Protein 3K1D (pdb70)

InterPro domains:
  IPR004193 Glycoside hydrolase, family 13, N-terminal [PF02922] (130-216)
  IPR006047 Glycosyl hydrolase family 13, catalytic domain [PF00128] (280-348)
  IPR006047 Glycosyl hydrolase family 13, catalytic domain [SM00642] (259-611)
  IPR006048 Alpha-amylase/branching enzyme, C-terminal all beta [PF02806] (633-730)
  IPR006407 1,4-alpha-glucan-branching enzyme, GlgB [MF_00685] (106-731)
  IPR006407 1,4-alpha-glucan-branching enzyme, GlgB [TIGR01515] (114-728)
  IPR013780 Glycosyl hydrolase, all-beta [G3DSA:2.60.40.1180] (627-730)
  IPR013783 Immunoglobulin-like fold [G3DSA:2.60.40.10] (15-109)
  IPR013783 Immunoglobulin-like fold [G3DSA:2.60.40.10] (110-230)
  IPR014756 Immunoglobulin E-set [SSF81296] (23-119)
  IPR014756 Immunoglobulin E-set [SSF81296] (148-209)
  IPR017853 Glycoside hydrolase superfamily [SSF51445] (191-621)
  IPR037439 1,4-alpha-glucan-branching enzyme [PIRSF000463] (18-730)
  IPR044143 Glycogen branching enzyme GlgB, N-terminal Early set domain [cd02855] (123-230)
  IPR054169 1,4-alpha-glucan branching enzyme GlgB, N-terminal domain [PF22019] (16-104)

Sequence (722 aa):
EHLAPEPAEMARLVAGTHHNPHGILGAHEYDDHTVIRAFRPHAVEVVALVGKDRFSLQHLDSGLFAVALPFVDLIDYRLQVTYEGCEPHTVADAYRFLPTLGEVDLHLFAEGRHERLWEVLGAHPRSFTTADGVVSGVSFAVWAPNAKGVSLIGEFNGWNGHEAPMRVLGPSGVWELFWPDFPCDGLYKFRVHGADGVVTDRADPFAFGTEVPPQTASRVTSSDYTWGDDDWMAGRALRNPVNEAMSTYEVHLGSWRPGLSYRQLARELTDYIVDQGFTHVELLPVAEHPFAGSWGYQVTSYYAPTSRFGTPDDFRALVDALHQAGIGVIVDWVPAHFPKDAWALGRFDGTPLYEHSDPKRGEQLDWGTYVFDFGRPEVRNFLVANALYWLQEFHIDGLRVDAVASMLYLDYSRPEGGWTPNVHGGRENLEAVQFLQEMNATAHKVAPGIVTIAEESTPWSGVTRPTNIGGLGFSMKWNMGWMHDTLDYVSRDPVYRSYHHHEMTFSMLYAFSENYVLPLSHDEVVHGKGTLWGRMPGNNHVKAAGLRSLLAYQWAHPGKQLLFMGQEFGQRAEWSEQRGLDWFQLDENGFSNGIQRLVRDINDIYRCHPALWSLDTTPEGYSWIDANDSANNVLSFMRYGSDGSVLACVFNFAGAEHRDYRLGLPRAGRWREVLNTDATIYHGSGIGNLGGVDATDDPWHGRPASAVLVLPPTSALWLTPA

Solvent-accessible surface area: 29511 Å² total; per-residue (Å²): 173,110,72,32,25,88,108,70,56,25,53,74,1,59,52,4,40,9,85,48,0,16,32,15,2,0,42,45,107,48,154,72,68,4,1,5,5,3,6,31,34,169,22,89,70,0,6,0,41,30,71,209,84,150,80,15,109,11,161,48,72,98,11,0,17,10,13,31,55,88,75,60,103,26,126,12,7,88,2,22,16,18,87,165,94,89,146,63,124,49,35,9,3,1,12,76,20,148,58,12,23,39,142,111,45,12,106,46,6,54,72,3,139,16,70,93,0,11,96,9,5,1,2,45,52,96,70,58,118,34,65,80,33,104,21,53,6,1,5,0,1,4,7,0,50,58,9,110,0,2,1,0,1,0,136,74,22,55,81,102,9,56,21,0,5,0,23,31,24,49,152,33,4,0,3,0,0,2,22,6,86,12,68,98,90,10,39,2,33,0,32,1,14,2,40,70,66,82,66,34,46,9,7,2,5,7,0,21,4,14,37,78,23,123,103,32,4,1,87,3,34,77,52,130,54,120,46,48,2,108,133,42,42,66,23,17,52,157,100,78,24,21,65,60,18,1,0,2,0,0,0,13,11,25,0,0,66,76,79,24,38,0,124,88,0,10,172,63,0,9,84,19,0,72,92,6,6,3,19,27,0,1,0,3,8,4,10,8,11,40,127,39,28,13,42,0,19,58,2,6,4,3,0,0,4,2,22,73,32,25,74,18,39,28,0,12,9,0,0,7,27,0,4,119,42,42,9,0,0,1,6,4,10,3,0,16,48,20,2,159,40,79,54,3,2,11,103,2,0,8,33,47,0,6,8,87,58,85,98,182,230,66,150,144,110,53,126,46,105,103,49,2,28,7,34,72,45,27,0,40,2,4,0,9,0,1,0,1,10,7,1,61,56,1,26,0,9,0,1,3,0,15,32,0,12,66,7,0,53,89,80,116,67,220,116,171,50,53,221,95,139,125,127,196,68,39,172,87,14,126,89,0,26,85,0,0,31,44,0,0,52,16,0,55,136,42,8,68,16,3,5,0,2,0,24,4,82,36,134,43,91,13,0,17,128,68,46,129,96,61,2,2,13,3,14,1,17,5,2,59,29,0,15,113,28,2,2,41,1,5,45,72,60,23,116,119,5,45,156,40,12,125,27,3,22,101,2,18,137,66,4,50,75,16,31,18,2,0,2,2,3,2,58,15,1,7,145,72,99,21,0,0,22,41,49,5,23,51,98,92,62,48,37,0,4,7,0,1,1,0,0,0,4,0,0,0,2,2,3,4,0,1,0,0,1,0,1,0,0,1,2,100,49,48,14,25,29,159,152,3,13,14,50,110,2,42,129,68,168,22,46,7,40,0,0,17,73,0,0,74,43,0,0,71,18,0,100,88,44,35,1,0,37,9,39,6,40,37,81,129,0,21,28,72,11,19,21,131,16,43,94,56,9,0,1,0,2,0,0,58,6,85,88,59,37,9,0,0,0,1,0,1,3,15,49,62,60,29,156,118,23,79,0,0,0,35,110,48,36,105,0,131,28,22,5,18,1,3,28,85,97,10,80,10,66,37,40,25,21,178,41,5,10,92,5,70,118,74,93,123,71,86,40,87,2,0,1,68,6,10,2,0,28,9,1,0,1,0,0,14,35,114

B-factor: mean 35.69, std 17.76, range [9.81, 87.43]

Structure (mmCIF, N/CA/C/O backbone):
data_3K1D
#
_entry.id   3K1D
#
_cell.length_a   109.373
_cell.length_b   156.861
_cell.length_c   48.021
_cell.angle_alpha   90.00
_cell.angle_beta   90.00
_cell.angle_gamma   90.00
#
_symmetry.space_group_name_H-M   'P 21 21 2'
#
loop_
_entity.id
_entity.type
_entity.pdbx_description
1 polymer '1,4-alpha-glucan-branching enzyme'
2 water water
#
loop_
_atom_site.group_PDB
_atom_site.id
_atom_site.type_symbol
_atom_site.label_atom_id
_atom_site.label_alt_id
_atom_site.label_comp_id
_atom_site.label_asym_id
_atom_site.label_entity_id
_atom_site.label_seq_id
_atom_site.pdbx_PDB_ins_code
_atom_site.Cartn_x
_atom_site.Cartn_y
_atom_site.Cartn_z
_atom_site.occupancy
_atom_site.B_iso_or_equiv
_atom_site.auth_seq_id
_atom_site.auth_comp_id
_atom_site.auth_asym_id
_atom_site.auth_atom_id
_atom_site.pdbx_PDB_model_num
ATOM 1 N N . GLU A 1 1 ? -12.451 -40.922 4.395 1.00 77.19 10 GLU A N 1
ATOM 2 C CA . GLU A 1 1 ? -11.112 -41.580 4.319 1.00 77.66 10 GLU A CA 1
ATOM 3 C C . GLU A 1 1 ? -10.157 -40.738 3.482 1.00 77.12 10 GLU A C 1
ATOM 4 O O . GLU A 1 1 ? -8.938 -40.818 3.646 1.00 78.04 10 GLU A O 1
ATOM 10 N N . HIS A 1 2 ? -10.720 -39.930 2.588 1.00 76.00 11 HIS A N 1
ATOM 11 C CA . HIS A 1 2 ? -9.925 -39.083 1.707 1.00 74.30 11 HIS A CA 1
ATOM 12 C C . HIS A 1 2 ? -9.542 -37.728 2.285 1.00 73.47 11 HIS A C 1
ATOM 13 O O . HIS A 1 2 ? -9.539 -36.720 1.577 1.00 74.02 11 HIS A O 1
ATOM 20 N N . LEU A 1 3 ? -9.216 -37.708 3.573 1.00 72.34 12 LEU A N 1
ATOM 21 C CA . LEU A 1 3 ? -8.804 -36.477 4.235 1.00 71.16 12 LEU A CA 1
ATOM 22 C C . LEU A 1 3 ? -7.315 -36.609 4.526 1.00 70.44 12 LEU A C 1
ATOM 23 O O . LEU A 1 3 ? -6.529 -35.708 4.240 1.00 70.43 12 LEU A O 1
ATOM 28 N N . ALA A 1 4 ? -6.940 -37.750 5.095 1.00 69.75 13 ALA A N 1
ATOM 29 C CA . ALA A 1 4 ? -5.549 -38.040 5.415 1.00 69.07 13 ALA A CA 1
ATOM 30 C C . ALA A 1 4 ? -5.116 -39.222 4.553 1.00 68.56 13 ALA A C 1
ATOM 31 O O . ALA A 1 4 ? -5.752 -40.276 4.573 1.00 69.11 13 ALA A O 1
ATOM 33 N N . PRO A 1 5 ? -4.032 -39.058 3.778 1.00 67.93 14 PRO A N 1
ATOM 34 C CA . PRO A 1 5 ? -3.519 -40.119 2.904 1.00 66.08 14 PRO A CA 1
ATOM 35 C C . PRO A 1 5 ? -3.275 -41.418 3.659 1.00 64.41 14 PRO A C 1
ATOM 36 O O . PRO A 1 5 ? -3.290 -41.445 4.890 1.00 63.83 14 PRO A O 1
ATOM 40 N N . GLU A 1 6 ? -3.044 -42.492 2.915 1.00 62.59 15 GLU A N 1
ATOM 41 C CA . GLU A 1 6 ? -2.789 -43.788 3.523 1.00 61.77 15 GLU A CA 1
ATOM 42 C C . GLU A 1 6 ? -1.430 -43.801 4.219 1.00 59.19 15 GLU A C 1
ATOM 43 O O . GLU A 1 6 ? -0.517 -43.070 3.833 1.00 58.18 15 GLU A O 1
ATOM 49 N N . PRO A 1 7 ? -1.286 -44.633 5.265 1.00 57.13 16 PRO A N 1
ATOM 50 C CA . PRO A 1 7 ? -0.051 -44.766 6.044 1.00 54.95 16 PRO A CA 1
ATOM 51 C C . PRO A 1 7 ? 1.230 -44.843 5.214 1.00 52.82 16 PRO A C 1
ATOM 52 O O . PRO A 1 7 ? 2.211 -44.163 5.514 1.00 50.94 16 PRO A O 1
ATOM 56 N N . ALA A 1 8 ? 1.217 -45.671 4.175 1.00 51.13 17 ALA A N 1
ATOM 57 C CA . ALA A 1 8 ? 2.381 -45.832 3.308 1.00 50.14 17 ALA A CA 1
ATOM 58 C C . ALA A 1 8 ? 2.776 -44.512 2.640 1.00 48.97 17 ALA A C 1
ATOM 59 O O . ALA A 1 8 ? 3.946 -44.135 2.644 1.00 48.04 17 ALA A O 1
ATOM 61 N N . GLU A 1 9 ? 1.795 -43.822 2.063 1.00 48.05 18 GLU A N 1
ATOM 62 C CA . GLU A 1 9 ? 2.033 -42.544 1.402 1.00 47.98 18 GLU A CA 1
ATOM 63 C C . GLU A 1 9 ? 2.467 -41.509 2.429 1.00 47.63 18 GLU A C 1
ATOM 64 O O . GLU A 1 9 ? 3.433 -40.774 2.220 1.00 46.84 18 GLU A O 1
ATOM 70 N N . MET A 1 10 ? 1.741 -41.464 3.541 1.00 47.87 19 MET A N 1
ATOM 71 C CA . MET A 1 10 ? 2.030 -40.532 4.625 1.00 47.92 19 MET A CA 1
ATOM 72 C C . MET A 1 10 ? 3.447 -40.730 5.148 1.00 45.95 19 MET A C 1
ATOM 73 O O . MET A 1 10 ? 4.143 -39.766 5.460 1.00 46.15 19 MET A O 1
ATOM 78 N N . ALA A 1 11 ? 3.869 -41.986 5.246 1.00 43.44 20 ALA A N 1
ATOM 79 C CA . ALA A 1 11 ? 5.205 -42.293 5.738 1.00 41.24 20 ALA A CA 1
ATOM 80 C C . ALA A 1 11 ? 6.267 -41.789 4.765 1.00 40.01 20 ALA A C 1
ATOM 81 O O . ALA A 1 11 ? 7.313 -41.292 5.189 1.00 39.87 20 ALA A O 1
ATOM 83 N N . ARG A 1 12 ? 5.998 -41.923 3.466 1.00 37.19 21 ARG A N 1
ATOM 84 C CA . ARG A 1 12 ? 6.934 -41.465 2.436 1.00 38.08 21 ARG A CA 1
ATOM 85 C C . ARG A 1 12 ? 7.023 -39.943 2.442 1.00 38.20 21 ARG A C 1
ATOM 86 O O . ARG A 1 12 ? 8.109 -39.369 2.369 1.00 38.20 21 ARG A O 1
ATOM 94 N N . LEU A 1 13 ? 5.871 -39.294 2.537 1.00 38.33 22 LEU A N 1
ATOM 95 C CA . LEU A 1 13 ? 5.832 -37.845 2.551 1.00 39.98 22 LEU A CA 1
ATOM 96 C C . LEU A 1 13 ? 6.635 -37.281 3.724 1.00 41.52 22 LEU A C 1
ATOM 97 O O . LEU A 1 13 ? 7.341 -36.285 3.567 1.00 43.11 22 LEU A O 1
ATOM 102 N N . VAL A 1 14 ? 6.547 -37.918 4.891 1.00 41.32 23 VAL A N 1
ATOM 103 C CA . VAL A 1 14 ? 7.281 -37.430 6.055 1.00 42.02 23 VAL A CA 1
ATOM 104 C C . VAL A 1 14 ? 8.760 -37.807 6.035 1.00 42.47 23 VAL A C 1
ATOM 105 O O . VAL A 1 14 ? 9.584 -37.121 6.645 1.00 44.00 23 VAL A O 1
ATOM 109 N N . ALA A 1 15 ? 9.102 -38.887 5.337 1.00 41.12 24 ALA A N 1
ATOM 110 C CA . ALA A 1 15 ? 10.494 -39.322 5.252 1.00 39.54 24 ALA A CA 1
ATOM 111 C C . ALA A 1 15 ? 11.185 -38.694 4.041 1.00 39.66 24 ALA A C 1
ATOM 112 O O . ALA A 1 15 ? 12.392 -38.863 3.837 1.00 38.65 24 ALA A O 1
ATOM 114 N N . GLY A 1 16 ? 10.409 -37.970 3.241 1.00 38.86 25 GLY A N 1
ATOM 115 C CA . GLY A 1 16 ? 10.959 -37.328 2.062 1.00 39.25 25 GLY A CA 1
ATOM 116 C C . GLY A 1 16 ? 11.270 -38.282 0.920 1.00 38.46 25 GLY A C 1
ATOM 117 O O . GLY A 1 16 ? 12.178 -38.022 0.130 1.00 39.35 25 GLY A O 1
ATOM 118 N N . THR A 1 17 ? 10.527 -39.384 0.829 1.00 36.27 26 THR A N 1
ATOM 119 C CA . THR A 1 17 ? 10.741 -40.362 -0.236 1.00 35.81 26 THR A CA 1
ATOM 120 C C . THR A 1 17 ? 9.516 -40.537 -1.123 1.00 35.19 26 THR A C 1
ATOM 121 O O . THR A 1 17 ? 9.308 -41.603 -1.699 1.00 35.81 26 THR A O 1
ATOM 125 N N . HIS A 1 18 ? 8.701 -39.493 -1.222 1.00 34.47 27 HIS A N 1
ATOM 126 C CA . HIS A 1 18 ? 7.524 -39.541 -2.073 1.00 33.86 27 HIS A CA 1
ATOM 127 C C . HIS A 1 18 ? 7.946 -38.969 -3.417 1.00 34.46 27 HIS A C 1
ATOM 128 O O . HIS A 1 18 ? 8.580 -37.916 -3.475 1.00 35.34 27 HIS A O 1
ATOM 135 N N . HIS A 1 19 ? 7.591 -39.663 -4.493 1.00 33.70 28 HIS A N 1
ATOM 136 C CA . HIS A 1 19 ? 7.953 -39.251 -5.847 1.00 33.65 28 HIS A CA 1
ATOM 137 C C . HIS A 1 19 ? 7.029 -38.195 -6.452 1.00 33.95 28 HIS A C 1
ATOM 138 O O . HIS A 1 19 ? 7.388 -37.543 -7.431 1.00 33.48 28 HIS A O 1
ATOM 145 N N . ASN A 1 20 ? 5.835 -38.040 -5.893 1.00 35.40 29 ASN A N 1
ATOM 146 C CA . ASN A 1 20 ? 4.890 -37.070 -6.430 1.00 38.17 29 ASN A CA 1
ATOM 147 C C . ASN A 1 20 ? 4.120 -36.324 -5.344 1.00 39.56 29 ASN A C 1
ATOM 148 O O . ASN A 1 20 ? 2.952 -36.612 -5.086 1.00 40.24 29 ASN A O 1
ATOM 153 N N . PRO A 1 21 ? 4.776 -35.346 -4.694 1.00 40.12 30 PRO A N 1
ATOM 154 C CA . PRO A 1 21 ? 4.174 -34.538 -3.630 1.00 39.57 30 PRO A CA 1
ATOM 155 C C . PRO A 1 21 ? 2.854 -33.913 -4.075 1.00 39.28 30 PRO A C 1
ATOM 156 O O . PRO A 1 21 ? 1.873 -33.933 -3.335 1.00 40.24 30 PRO A O 1
ATOM 160 N N . HIS A 1 22 ? 2.843 -33.363 -5.289 1.00 38.45 31 HIS A N 1
ATOM 161 C CA . HIS A 1 22 ? 1.663 -32.703 -5.849 1.00 38.52 31 HIS A CA 1
ATOM 162 C C . HIS A 1 22 ? 0.435 -33.602 -5.951 1.00 39.77 31 HIS A C 1
ATOM 163 O O . HIS A 1 22 ? -0.683 -33.117 -6.123 1.00 39.17 31 HIS A O 1
ATOM 170 N N . GLY A 1 23 ? 0.636 -34.910 -5.855 1.00 41.66 32 GLY A N 1
ATOM 171 C CA . GLY A 1 23 ? -0.491 -35.821 -5.923 1.00 43.32 32 GLY A CA 1
ATOM 172 C C . GLY A 1 23 ? -1.285 -35.797 -4.627 1.00 44.47 32 GLY A C 1
ATOM 173 O O . GLY A 1 23 ? -2.501 -35.978 -4.619 1.00 43.84 32 GLY A O 1
ATOM 174 N N . ILE A 1 24 ? -0.586 -35.566 -3.521 1.00 45.39 33 ILE A N 1
ATOM 175 C CA . ILE A 1 24 ? -1.218 -35.518 -2.211 1.00 46.27 33 ILE A CA 1
ATOM 176 C C . ILE A 1 24 ? -1.469 -34.084 -1.765 1.00 46.47 33 ILE A C 1
ATOM 177 O O . ILE A 1 24 ? -2.578 -33.738 -1.357 1.00 48.03 33 ILE A O 1
ATOM 182 N N . LEU A 1 25 ? -0.426 -33.261 -1.844 1.00 45.72 34 LEU A N 1
ATOM 183 C CA . LEU A 1 25 ? -0.491 -31.856 -1.447 1.00 44.25 34 LEU A CA 1
ATOM 184 C C . LEU A 1 25 ? -1.237 -30.993 -2.465 1.00 43.81 34 LEU A C 1
ATOM 185 O O . LEU A 1 25 ? -1.319 -31.330 -3.645 1.00 42.10 34 LEU A O 1
ATOM 190 N N . GLY A 1 26 ? -1.781 -29.876 -1.998 1.00 44.72 35 GLY A N 1
ATOM 191 C CA . GLY A 1 26 ? -2.509 -28.992 -2.886 1.00 47.92 35 GLY A CA 1
ATOM 192 C C . GLY A 1 26 ? -4.005 -29.221 -2.807 1.00 51.11 35 GLY A C 1
ATOM 193 O O . GLY A 1 26 ? -4.527 -29.594 -1.756 1.00 51.92 35 GLY A O 1
ATOM 194 N N . ALA A 1 27 ? -4.696 -29.003 -3.920 1.00 52.57 36 ALA A N 1
ATOM 195 C CA . ALA A 1 27 ? -6.141 -29.180 -3.967 1.00 54.66 36 ALA A CA 1
ATOM 196 C C . ALA A 1 27 ? -6.531 -30.363 -4.843 1.00 56.52 36 ALA A C 1
ATOM 197 O O . ALA A 1 27 ? -6.089 -30.472 -5.984 1.00 56.23 36 ALA A O 1
ATOM 199 N N . HIS A 1 28 ? -7.360 -31.246 -4.296 1.00 59.81 37 HIS A N 1
ATOM 200 C CA . HIS A 1 28 ? -7.826 -32.418 -5.024 1.00 63.64 37 HIS A CA 1
ATOM 201 C C . HIS A 1 28 ? -9.320 -32.621 -4.798 1.00 65.83 37 HIS A C 1
ATOM 202 O O . HIS A 1 28 ? -9.820 -32.445 -3.684 1.00 66.16 37 HIS A O 1
ATOM 209 N N . GLU A 1 29 ? -10.030 -32.994 -5.858 1.00 68.01 38 GLU A N 1
ATOM 210 C CA . GLU A 1 29 ? -11.467 -33.216 -5.771 1.00 69.84 38 GLU A CA 1
ATOM 211 C C . GLU A 1 29 ? -11.817 -34.696 -5.680 1.00 71.62 38 GLU A C 1
ATOM 212 O O . GLU A 1 29 ? -11.485 -35.480 -6.571 1.00 72.29 38 GLU A O 1
ATOM 218 N N . TYR A 1 30 ? -12.488 -35.072 -4.597 1.00 73.25 39 TYR A N 1
ATOM 219 C CA . TYR A 1 30 ? -12.905 -36.454 -4.400 1.00 75.16 39 TYR A CA 1
ATOM 220 C C . TYR A 1 30 ? -14.430 -36.504 -4.439 1.00 76.18 39 TYR A C 1
ATOM 221 O O . TYR A 1 30 ? -15.094 -36.064 -3.500 1.00 76.53 39 TYR A O 1
ATOM 230 N N . ASP A 1 31 ? -14.974 -37.034 -5.533 1.00 76.99 40 ASP A N 1
ATOM 231 C CA . ASP A 1 31 ? -16.420 -37.148 -5.728 1.00 77.34 40 ASP A CA 1
ATOM 232 C C . ASP A 1 31 ? -17.062 -35.780 -5.956 1.00 78.30 40 ASP A C 1
ATOM 233 O O . ASP A 1 31 ? -17.772 -35.574 -6.945 1.00 79.14 40 ASP A O 1
ATOM 238 N N . ASP A 1 32 ? -16.805 -34.852 -5.036 1.00 78.35 41 ASP A N 1
ATOM 239 C CA . ASP A 1 32 ? -17.348 -33.498 -5.111 1.00 77.93 41 ASP A CA 1
ATOM 240 C C . ASP A 1 32 ? -16.495 -32.511 -4.309 1.00 77.14 41 ASP A C 1
ATOM 241 O O . ASP A 1 32 ? -15.732 -31.726 -4.874 1.00 77.36 41 ASP A O 1
ATOM 246 N N . HIS A 1 33 ? -16.640 -32.559 -2.989 1.00 75.51 42 HIS A N 1
ATOM 247 C CA . HIS A 1 33 ? -15.896 -31.684 -2.090 1.00 73.78 42 HIS A CA 1
ATOM 248 C C . HIS A 1 33 ? -14.409 -31.643 -2.427 1.00 72.29 42 HIS A C 1
ATOM 249 O O . HIS A 1 33 ? -13.766 -32.685 -2.565 1.00 72.58 42 HIS A O 1
ATOM 256 N N . THR A 1 34 ? -13.868 -30.436 -2.560 1.00 69.98 43 THR A N 1
ATOM 257 C CA . THR A 1 34 ? -12.452 -30.261 -2.864 1.00 67.15 43 THR A CA 1
ATOM 258 C C . THR A 1 34 ? -11.641 -30.277 -1.571 1.00 65.04 43 THR A C 1
ATOM 259 O O . THR A 1 34 ? -11.856 -29.450 -0.682 1.00 65.35 43 THR A O 1
ATOM 263 N N . VAL A 1 35 ? -10.717 -31.226 -1.464 1.00 61.93 44 VAL A N 1
ATOM 264 C CA . VAL A 1 35 ? -9.872 -31.337 -0.282 1.00 58.86 44 VAL A CA 1
ATOM 265 C C . VAL A 1 35 ? -8.550 -30.617 -0.531 1.00 58.08 44 VAL A C 1
ATOM 266 O O . VAL A 1 35 ? -7.964 -30.727 -1.609 1.00 57.80 44 VAL A O 1
ATOM 270 N N . ILE A 1 36 ? -8.088 -29.875 0.467 1.00 56.32 45 ILE A N 1
ATOM 271 C CA . ILE A 1 36 ? -6.836 -29.147 0.348 1.00 54.54 45 ILE A CA 1
ATOM 272 C C . ILE A 1 36 ? -5.891 -29.575 1.459 1.00 54.22 45 ILE A C 1
ATOM 273 O O . ILE A 1 36 ? -6.257 -29.566 2.633 1.00 53.78 45 ILE A O 1
ATOM 278 N N . ARG A 1 37 ? -4.676 -29.960 1.081 1.00 53.64 46 ARG A N 1
ATOM 279 C CA . ARG A 1 37 ? -3.686 -30.395 2.053 1.00 52.68 46 ARG A CA 1
ATOM 280 C C . ARG A 1 37 ? -2.426 -29.545 1.975 1.00 51.81 46 ARG A C 1
ATOM 281 O O . ARG A 1 37 ? -2.074 -29.022 0.919 1.00 52.36 46 ARG A O 1
ATOM 289 N N . ALA A 1 38 ? -1.749 -29.421 3.107 1.00 50.72 47 ALA A N 1
ATOM 290 C CA . ALA A 1 38 ? -0.522 -28.647 3.198 1.00 51.23 47 ALA A CA 1
ATOM 291 C C . ALA A 1 38 ? 0.410 -29.351 4.167 1.00 50.89 47 ALA A C 1
ATOM 292 O O . ALA A 1 38 ? 0.008 -29.712 5.270 1.00 51.70 47 ALA A O 1
ATOM 294 N N . PHE A 1 39 ? 1.652 -29.557 3.751 1.00 50.21 48 PHE A N 1
ATOM 295 C CA . PHE A 1 39 ? 2.627 -30.223 4.599 1.00 50.84 48 PHE A CA 1
ATOM 296 C C . PHE A 1 39 ? 3.643 -29.214 5.098 1.00 52.70 48 PHE A C 1
ATOM 297 O O . PHE A 1 39 ? 4.426 -28.671 4.320 1.00 54.40 48 PHE A O 1
ATOM 305 N N . ARG A 1 40 ? 3.624 -28.957 6.399 1.00 54.18 49 ARG A N 1
ATOM 306 C CA . ARG A 1 40 ? 4.548 -28.005 6.992 1.00 56.80 49 ARG A CA 1
ATOM 307 C C . ARG A 1 40 ? 4.788 -28.338 8.459 1.00 58.04 49 ARG A C 1
ATOM 308 O O . ARG A 1 40 ? 4.130 -27.804 9.351 1.00 57.90 49 ARG A O 1
ATOM 316 N N . PRO A 1 41 ? 5.743 -29.246 8.722 1.00 59.47 50 PRO A N 1
ATOM 317 C CA . PRO A 1 41 ? 6.106 -29.686 10.070 1.00 61.46 50 PRO A CA 1
ATOM 318 C C . PRO A 1 41 ? 6.411 -28.526 11.007 1.00 62.98 50 PRO A C 1
ATOM 319 O O . PRO A 1 41 ? 6.848 -27.458 10.570 1.00 62.82 50 PRO A O 1
ATOM 323 N N . HIS A 1 42 ? 6.171 -28.747 12.296 1.00 64.31 51 HIS A N 1
ATOM 324 C CA . HIS A 1 42 ? 6.423 -27.737 13.312 1.00 65.95 51 HIS A CA 1
ATOM 325 C C . HIS A 1 42 ? 5.546 -26.506 13.110 1.00 66.58 51 HIS A C 1
ATOM 326 O O . HIS A 1 42 ? 5.884 -25.413 13.563 1.00 67.56 51 HIS A O 1
ATOM 333 N N . ALA A 1 43 ? 4.420 -26.684 12.428 1.00 66.83 52 ALA A N 1
ATOM 334 C CA . ALA A 1 43 ? 3.503 -25.579 12.184 1.00 67.24 52 ALA A CA 1
ATOM 335 C C . ALA A 1 43 ? 2.514 -25.484 13.338 1.00 67.79 52 ALA A C 1
ATOM 336 O O . ALA A 1 43 ? 2.312 -26.453 14.072 1.00 68.01 52 ALA A O 1
ATOM 338 N N . VAL A 1 44 ? 1.901 -24.313 13.492 1.00 67.96 53 VAL A N 1
ATOM 339 C CA . VAL A 1 44 ? 0.937 -24.079 14.562 1.00 67.83 53 VAL A CA 1
ATOM 340 C C . VAL A 1 44 ? -0.467 -23.854 14.003 1.00 68.33 53 VAL A C 1
ATOM 341 O O . VAL A 1 44 ? -1.459 -24.253 14.613 1.00 68.80 53 VAL A O 1
ATOM 345 N N . GLU A 1 45 ? -0.541 -23.214 12.841 1.00 68.16 54 GLU A N 1
ATOM 346 C CA . GLU A 1 45 ? -1.818 -22.933 12.196 1.00 67.65 54 GLU A CA 1
ATOM 347 C C . GLU A 1 45 ? -1.607 -22.719 10.700 1.00 67.11 54 GLU A C 1
ATOM 348 O O . GLU A 1 45 ? -0.631 -22.090 10.290 1.00 67.04 54 GLU A O 1
ATOM 354 N N . VAL A 1 46 ? -2.523 -23.242 9.889 1.00 66.19 55 VAL A N 1
ATOM 355 C CA . VAL A 1 46 ? -2.419 -23.108 8.439 1.00 65.21 55 VAL A CA 1
ATOM 356 C C . VAL A 1 46 ? -3.507 -22.200 7.866 1.00 65.25 55 VAL A C 1
ATOM 357 O O . VAL A 1 46 ? -3.233 -21.069 7.461 1.00 65.19 55 VAL A O 1
ATOM 361 N N . VAL A 1 47 ? -4.734 -22.710 7.821 1.00 64.77 56 VAL A N 1
ATOM 362 C CA . VAL A 1 47 ? -5.879 -21.957 7.308 1.00 64.41 56 VAL A CA 1
ATOM 363 C C . VAL A 1 47 ? -5.748 -21.512 5.850 1.00 63.75 56 VAL A C 1
ATOM 364 O O . VAL A 1 47 ? -4.731 -20.947 5.447 1.00 63.22 56 VAL A O 1
ATOM 368 N N . ALA A 1 48 ? -6.796 -21.767 5.070 1.00 63.59 57 ALA A N 1
ATOM 369 C CA . ALA A 1 48 ? -6.834 -21.390 3.660 1.00 64.06 57 ALA A CA 1
ATOM 370 C C . ALA A 1 48 ? -7.724 -20.164 3.459 1.00 64.46 57 ALA A C 1
ATOM 371 O O . ALA A 1 48 ? -8.675 -19.943 4.212 1.00 65.14 57 ALA A O 1
ATOM 373 N N . LEU A 1 49 ? -7.412 -19.372 2.438 1.00 64.27 58 LEU A N 1
ATOM 374 C CA . LEU A 1 49 ? -8.172 -18.163 2.143 1.00 64.11 58 LEU A CA 1
ATOM 375 C C . LEU A 1 49 ? -8.808 -18.259 0.762 1.00 64.79 58 LEU A C 1
ATOM 376 O O . LEU A 1 49 ? -8.112 -18.251 -0.253 1.00 64.97 58 LEU A O 1
ATOM 381 N N . VAL A 1 50 ? -10.135 -18.341 0.728 1.00 65.73 59 VAL A N 1
ATOM 382 C CA . VAL A 1 50 ? -10.860 -18.457 -0.532 1.00 66.25 59 VAL A CA 1
ATOM 383 C C . VAL A 1 50 ? -11.779 -17.265 -0.791 1.00 67.31 59 VAL A C 1
ATOM 384 O O . VAL A 1 50 ? -12.836 -17.132 -0.168 1.00 68.20 59 VAL A O 1
ATOM 388 N N . GLY A 1 51 ? -11.365 -16.405 -1.718 1.00 67.47 60 GLY A N 1
ATOM 389 C CA . GLY A 1 51 ? -12.151 -15.231 -2.060 1.00 67.64 60 GLY A CA 1
ATOM 390 C C . GLY A 1 51 ? -12.124 -14.178 -0.969 1.00 67.82 60 GLY A C 1
ATOM 391 O O . GLY A 1 51 ? -11.255 -13.305 -0.951 1.00 68.53 60 GLY A O 1
ATOM 392 N N . LYS A 1 52 ? -13.092 -14.255 -0.063 1.00 67.78 61 LYS A N 1
ATOM 393 C CA . LYS A 1 52 ? -13.187 -13.321 1.052 1.00 66.67 61 LYS A CA 1
ATOM 394 C C . LYS A 1 52 ? -13.567 -14.103 2.296 1.00 65.95 61 LYS A C 1
ATOM 395 O O . LYS A 1 52 ? -13.984 -13.533 3.306 1.00 66.74 61 LYS A O 1
ATOM 401 N N . ASP A 1 53 ? -13.417 -15.421 2.209 1.00 63.79 62 ASP A N 1
ATOM 402 C CA . ASP A 1 53 ? -13.734 -16.306 3.318 1.00 62.01 62 ASP A CA 1
ATOM 403 C C . ASP A 1 53 ? -12.476 -16.971 3.862 1.00 61.02 62 ASP A C 1
ATOM 404 O O . ASP A 1 53 ? -11.763 -17.653 3.133 1.00 61.68 62 ASP A O 1
ATOM 409 N N . ARG A 1 54 ? -12.202 -16.762 5.144 1.00 61.02 63 ARG A N 1
ATOM 410 C CA . ARG A 1 54 ? -11.045 -17.376 5.786 1.00 61.19 63 ARG A CA 1
ATOM 411 C C . ARG A 1 54 ? -11.479 -18.813 6.026 1.00 62.00 63 ARG A C 1
ATOM 412 O O . ARG A 1 54 ? -10.777 -19.614 6.642 1.00 60.87 63 ARG A O 1
ATOM 420 N N . PHE A 1 55 ? -12.677 -19.094 5.527 1.00 62.67 64 PHE A N 1
ATOM 421 C CA . PHE A 1 55 ? -13.344 -20.388 5.591 1.00 64.25 64 PHE A CA 1
ATOM 422 C C . PHE A 1 55 ? -12.364 -21.550 5.390 1.00 66.07 64 PHE A C 1
ATOM 423 O O . PHE A 1 55 ? -12.221 -22.075 4.283 1.00 66.50 64 PHE A O 1
ATOM 431 N N . SER A 1 56 ? -11.692 -21.948 6.470 1.00 68.29 65 SER A N 1
ATOM 432 C CA . SER A 1 56 ? -10.730 -23.039 6.400 1.00 70.12 65 SER A CA 1
ATOM 433 C C . SER A 1 56 ? -10.225 -23.595 7.729 1.00 71.51 65 SER A C 1
ATOM 434 O O . SER A 1 56 ? -10.991 -24.183 8.500 1.00 72.68 65 SER A O 1
ATOM 437 N N . LEU A 1 57 ? -8.928 -23.408 7.976 1.00 71.53 66 LEU A N 1
ATOM 438 C CA . LEU A 1 57 ? -8.264 -23.913 9.178 1.00 71.99 66 LEU A CA 1
ATOM 439 C C . LEU A 1 57 ? -8.069 -25.420 8.991 1.00 72.43 66 LEU A C 1
ATOM 440 O O . LEU A 1 57 ? -8.939 -26.104 8.454 1.00 72.95 66 LEU A O 1
ATOM 445 N N . GLN A 1 58 ? -6.922 -25.930 9.426 1.00 73.29 67 GLN A N 1
ATOM 446 C CA . GLN A 1 58 ? -6.593 -27.348 9.280 1.00 74.20 67 GLN A CA 1
ATOM 447 C C . GLN A 1 58 ? -5.801 -27.759 10.520 1.00 74.90 67 GLN A C 1
ATOM 448 O O . GLN A 1 58 ? -5.355 -26.881 11.261 1.00 74.90 67 GLN A O 1
ATOM 454 N N . HIS A 1 59 ? -5.603 -29.061 10.760 1.00 75.92 68 HIS A N 1
ATOM 455 C CA . HIS A 1 59 ? -4.843 -29.449 11.958 1.00 77.06 68 HIS A CA 1
ATOM 456 C C . HIS A 1 59 ? -4.481 -30.911 12.274 1.00 76.84 68 HIS A C 1
ATOM 457 O O . HIS A 1 59 ? -4.012 -31.175 13.378 1.00 78.17 68 HIS A O 1
ATOM 464 N N . LEU A 1 60 ? -4.659 -31.861 11.360 1.00 76.12 69 LEU A N 1
ATOM 465 C CA . LEU A 1 60 ? -4.335 -33.252 11.715 1.00 75.02 69 LEU A CA 1
ATOM 466 C C . LEU A 1 60 ? -2.884 -33.719 11.519 1.00 74.99 69 LEU A C 1
ATOM 467 O O . LEU A 1 60 ? -1.968 -32.917 11.342 1.00 75.48 69 LEU A O 1
ATOM 472 N N . ASP A 1 61 ? -2.707 -35.037 11.593 1.00 74.68 70 ASP A N 1
ATOM 473 C CA . ASP A 1 61 ? -1.426 -35.722 11.411 1.00 74.47 70 ASP A CA 1
ATOM 474 C C . ASP A 1 61 ? -0.163 -35.251 12.118 1.00 73.07 70 ASP A C 1
ATOM 475 O O . ASP A 1 61 ? -0.210 -34.494 13.087 1.00 73.23 70 ASP A O 1
ATOM 480 N N . SER A 1 62 ? 0.970 -35.734 11.607 1.00 71.19 71 SER A N 1
ATOM 481 C CA . SER A 1 62 ? 2.291 -35.428 12.148 1.00 70.21 71 SER A CA 1
ATOM 482 C C . SER A 1 62 ? 3.040 -34.430 11.276 1.00 68.41 71 SER A C 1
ATOM 483 O O . SER A 1 62 ? 4.198 -34.647 10.918 1.00 68.48 71 SER A O 1
ATOM 486 N N . GLY A 1 63 ? 2.370 -33.335 10.941 1.00 66.69 72 GLY A N 1
ATOM 487 C CA . GLY A 1 63 ? 2.987 -32.316 10.119 1.00 64.42 72 GLY A CA 1
ATOM 488 C C . GLY A 1 63 ? 2.081 -31.925 8.974 1.00 63.33 72 GLY A C 1
ATOM 489 O O . GLY A 1 63 ? 2.225 -30.851 8.395 1.00 62.23 72 GLY A O 1
ATOM 490 N N . LEU A 1 64 ? 1.136 -32.801 8.651 1.00 63.10 73 LEU A N 1
ATOM 491 C CA . LEU A 1 64 ? 0.206 -32.551 7.559 1.00 63.60 73 LEU A CA 1
ATOM 492 C C . LEU A 1 64 ? -1.073 -31.872 8.047 1.00 64.24 73 LEU A C 1
ATOM 493 O O . LEU A 1 64 ? -1.456 -32.018 9.202 1.00 64.74 73 LEU A O 1
ATOM 498 N N . PHE A 1 65 ? -1.726 -31.125 7.162 1.00 64.24 74 PHE A N 1
ATOM 499 C CA . PHE A 1 65 ? -2.964 -30.434 7.504 1.00 64.17 74 PHE A CA 1
ATOM 500 C C . PHE A 1 65 ? -3.952 -30.561 6.346 1.00 64.77 74 PHE A C 1
ATOM 501 O O . PHE A 1 65 ? -3.544 -30.634 5.190 1.00 64.34 74 PHE A O 1
ATOM 509 N N . ALA A 1 66 ? -5.247 -30.593 6.655 1.00 66.27 75 ALA A N 1
ATOM 510 C CA . ALA A 1 66 ? -6.278 -30.714 5.622 1.00 68.50 75 ALA A CA 1
ATOM 511 C C . ALA A 1 66 ? -7.457 -29.775 5.877 1.00 70.00 75 ALA A C 1
ATOM 512 O O . ALA A 1 66 ? -7.840 -29.544 7.024 1.00 70.32 75 ALA A O 1
ATOM 514 N N . VAL A 1 67 ? -8.035 -29.250 4.798 1.00 71.92 76 VAL A N 1
ATOM 515 C CA . VAL A 1 67 ? -9.159 -28.319 4.894 1.00 73.40 76 VAL A CA 1
ATOM 516 C C . VAL A 1 67 ? -10.517 -28.985 4.686 1.00 74.68 76 VAL A C 1
ATOM 517 O O . VAL A 1 67 ? -11.477 -28.680 5.397 1.00 75.56 76 VAL A O 1
ATOM 521 N N . ALA A 1 68 ? -10.599 -29.882 3.707 1.00 75.59 77 ALA A N 1
ATOM 522 C CA . ALA A 1 68 ? -11.851 -30.570 3.395 1.00 76.49 77 ALA A CA 1
ATOM 523 C C . ALA A 1 68 ? -12.892 -29.554 2.914 1.00 77.08 77 ALA A C 1
ATOM 524 O O . ALA A 1 68 ? -12.649 -28.813 1.959 1.00 77.11 77 ALA A O 1
ATOM 526 N N . LEU A 1 69 ? -14.045 -29.523 3.578 1.00 78.17 78 LEU A N 1
ATOM 527 C CA . LEU A 1 69 ? -15.124 -28.594 3.237 1.00 78.98 78 LEU A CA 1
ATOM 528 C C . LEU A 1 69 ? -15.639 -28.730 1.801 1.00 79.07 78 LEU A C 1
ATOM 529 O O . LEU A 1 69 ? -14.856 -28.866 0.857 1.00 79.31 78 LEU A O 1
ATOM 534 N N . PRO A 1 70 ? -16.975 -28.686 1.628 1.00 78.84 79 PRO A N 1
ATOM 535 C CA . PRO A 1 70 ? -17.721 -28.797 0.366 1.00 78.17 79 PRO A CA 1
ATOM 536 C C . PRO A 1 70 ? -17.298 -27.902 -0.800 1.00 77.12 79 PRO A C 1
ATOM 537 O O . PRO A 1 70 ? -16.152 -27.459 -0.889 1.00 77.97 79 PRO A O 1
ATOM 541 N N . PHE A 1 71 ? -18.256 -27.662 -1.693 1.00 75.27 80 PHE A N 1
ATOM 542 C CA . PHE A 1 71 ? -18.090 -26.846 -2.894 1.00 73.60 80 PHE A CA 1
ATOM 543 C C . PHE A 1 71 ? -16.940 -27.310 -3.796 1.00 73.95 80 PHE A C 1
ATOM 544 O O . PHE A 1 71 ? -15.935 -27.845 -3.323 1.00 73.94 80 PHE A O 1
ATOM 552 N N . VAL A 1 72 ? -17.104 -27.112 -5.102 1.00 74.45 81 VAL A N 1
ATOM 553 C CA . VAL A 1 72 ? -16.098 -27.525 -6.079 1.00 74.83 81 VAL A CA 1
ATOM 554 C C . VAL A 1 72 ? -15.456 -26.368 -6.836 1.00 75.75 81 VAL A C 1
ATOM 555 O O . VAL A 1 72 ? -15.759 -25.199 -6.588 1.00 76.52 81 VAL A O 1
ATOM 559 N N . ASP A 1 73 ? -14.574 -26.723 -7.770 1.00 76.04 82 ASP A N 1
ATOM 560 C CA . ASP A 1 73 ? -13.857 -25.763 -8.606 1.00 76.09 82 ASP A CA 1
ATOM 561 C C . ASP A 1 73 ? -12.809 -24.966 -7.838 1.00 75.22 82 ASP A C 1
ATOM 562 O O . ASP A 1 73 ? -11.614 -25.079 -8.112 1.00 75.98 82 ASP A O 1
ATOM 567 N N . LEU A 1 74 ? -13.261 -24.158 -6.883 1.00 74.18 83 LEU A N 1
ATOM 568 C CA . LEU A 1 74 ? -12.367 -23.336 -6.068 1.00 73.62 83 LEU A CA 1
ATOM 569 C C . LEU A 1 74 ? -11.642 -22.270 -6.890 1.00 73.49 83 LEU A C 1
ATOM 570 O O . LEU A 1 74 ? -11.927 -21.077 -6.766 1.00 73.87 83 LEU A O 1
ATOM 575 N N . ILE A 1 75 ? -10.701 -22.706 -7.721 1.00 72.68 84 ILE A N 1
ATOM 576 C CA . ILE A 1 75 ? -9.937 -21.797 -8.570 1.00 72.33 84 ILE A CA 1
ATOM 577 C C . ILE A 1 75 ? -9.129 -20.767 -7.772 1.00 71.50 84 ILE A C 1
ATOM 578 O O . ILE A 1 75 ? -9.627 -19.692 -7.428 1.00 71.58 84 ILE A O 1
ATOM 583 N N . ASP A 1 76 ? -7.878 -21.116 -7.483 1.00 70.71 85 ASP A N 1
ATOM 584 C CA . ASP A 1 76 ? -6.956 -20.253 -6.747 1.00 69.35 85 ASP A CA 1
ATOM 585 C C . ASP A 1 76 ? -7.364 -19.936 -5.307 1.00 67.18 85 ASP A C 1
ATOM 586 O O . ASP A 1 76 ? -8.546 -19.811 -4.985 1.00 66.66 85 ASP A O 1
ATOM 591 N N . TYR A 1 77 ? -6.357 -19.811 -4.448 1.00 64.39 86 TYR A N 1
ATOM 592 C CA . TYR A 1 77 ? -6.551 -19.510 -3.037 1.00 62.66 86 TYR A CA 1
ATOM 593 C C . TYR A 1 77 ? -5.183 -19.164 -2.457 1.00 62.27 86 TYR A C 1
ATOM 594 O O . TYR A 1 77 ? -4.267 -18.826 -3.201 1.00 63.82 86 TYR A O 1
ATOM 603 N N . ARG A 1 78 ? -5.034 -19.249 -1.140 1.00 61.67 87 ARG A N 1
ATOM 604 C CA . ARG A 1 78 ? -3.755 -18.925 -0.521 1.00 61.96 87 ARG A CA 1
ATOM 605 C C . ARG A 1 78 ? -3.698 -19.472 0.902 1.00 61.28 87 ARG A C 1
ATOM 606 O O . ARG A 1 78 ? -4.711 -19.504 1.597 1.00 61.19 87 ARG A O 1
ATOM 614 N N . LEU A 1 79 ? -2.514 -19.901 1.329 1.00 60.27 88 LEU A N 1
ATOM 615 C CA . LEU A 1 79 ? -2.339 -20.448 2.672 1.00 60.07 88 LEU A CA 1
ATOM 616 C C . LEU A 1 79 ? -1.713 -19.411 3.599 1.00 60.51 88 LEU A C 1
ATOM 617 O O . LEU A 1 79 ? -1.095 -18.454 3.139 1.00 59.91 88 LEU A O 1
ATOM 622 N N . GLN A 1 80 ? -1.871 -19.605 4.905 1.00 61.69 89 GLN A N 1
ATOM 623 C CA . GLN A 1 80 ? -1.309 -18.675 5.877 1.00 63.35 89 GLN A CA 1
ATOM 624 C C . GLN A 1 80 ? -0.686 -19.420 7.057 1.00 64.58 89 GLN A C 1
ATOM 625 O O . GLN A 1 80 ? -1.269 -19.497 8.138 1.00 64.91 89 GLN A O 1
ATOM 631 N N . VAL A 1 81 ? 0.508 -19.962 6.848 1.00 66.16 90 VAL A N 1
ATOM 632 C CA . VAL A 1 81 ? 1.194 -20.711 7.893 1.00 67.46 90 VAL A CA 1
ATOM 633 C C . VAL A 1 81 ? 1.605 -19.813 9.060 1.00 68.72 90 VAL A C 1
ATOM 634 O O . VAL A 1 81 ? 1.783 -18.605 8.893 1.00 68.53 90 VAL A O 1
ATOM 638 N N . THR A 1 82 ? 1.752 -20.413 10.239 1.00 69.66 91 THR A N 1
ATOM 639 C CA . THR A 1 82 ? 2.139 -19.681 11.442 1.00 70.86 91 THR A CA 1
ATOM 640 C C . THR A 1 82 ? 3.029 -20.537 12.342 1.00 71.37 91 THR A C 1
ATOM 641 O O . THR A 1 82 ? 2.873 -21.758 12.402 1.00 71.63 91 THR A O 1
ATOM 645 N N . TYR A 1 83 ? 3.963 -19.892 13.035 1.00 72.28 92 TYR A N 1
ATOM 646 C CA . TYR A 1 83 ? 4.868 -20.586 13.948 1.00 73.16 92 TYR A CA 1
ATOM 647 C C . TYR A 1 83 ? 5.036 -19.769 15.226 1.00 74.20 92 TYR A C 1
ATOM 648 O O . TYR A 1 83 ? 4.548 -18.642 15.319 1.00 74.46 92 TYR A O 1
ATOM 657 N N . GLU A 1 84 ? 5.733 -20.336 16.207 1.00 75.49 93 GLU A N 1
ATOM 658 C CA . GLU A 1 84 ? 5.957 -19.649 17.475 1.00 76.74 93 GLU A CA 1
ATOM 659 C C . GLU A 1 84 ? 7.024 -18.566 17.385 1.00 77.34 93 GLU A C 1
ATOM 660 O O . GLU A 1 84 ? 8.119 -18.795 16.867 1.00 77.53 93 GLU A O 1
ATOM 666 N N . GLY A 1 85 ? 6.696 -17.384 17.899 1.00 77.76 94 GLY A N 1
ATOM 667 C CA . GLY A 1 85 ? 7.639 -16.283 17.878 1.00 77.69 94 GLY A CA 1
ATOM 668 C C . GLY A 1 85 ? 7.552 -15.455 16.615 1.00 77.82 94 GLY A C 1
ATOM 669 O O . GLY A 1 85 ? 8.077 -14.341 16.561 1.00 77.77 94 GLY A O 1
ATOM 670 N N . CYS A 1 86 ? 6.891 -15.992 15.595 1.00 77.50 95 CYS A N 1
ATOM 671 C CA . CYS A 1 86 ? 6.756 -15.272 14.337 1.00 77.25 95 CYS A CA 1
ATOM 672 C C . CYS A 1 86 ? 5.296 -15.045 13.964 1.00 76.25 95 CYS A C 1
ATOM 673 O O . CYS A 1 86 ? 4.398 -15.725 14.465 1.00 75.96 95 CYS A O 1
ATOM 676 N N . GLU A 1 87 ? 5.071 -14.081 13.077 1.00 75.83 96 GLU A N 1
ATOM 677 C CA . GLU A 1 87 ? 3.728 -13.738 12.625 1.00 75.51 96 GLU A CA 1
ATOM 678 C C . GLU A 1 87 ? 3.321 -14.521 11.382 1.00 74.62 96 GLU A C 1
ATOM 679 O O . GLU A 1 87 ? 4.163 -14.903 10.569 1.00 74.68 96 GLU A O 1
ATOM 685 N N . PRO A 1 88 ? 2.013 -14.764 11.216 1.00 73.73 97 PRO A N 1
ATOM 686 C CA . PRO A 1 88 ? 1.513 -15.504 10.056 1.00 73.12 97 PRO A CA 1
ATOM 687 C C . PRO A 1 88 ? 2.040 -14.902 8.758 1.00 72.63 97 PRO A C 1
ATOM 688 O O . PRO A 1 88 ? 2.585 -13.795 8.751 1.00 72.96 97 PRO A O 1
ATOM 692 N N . HIS A 1 89 ? 1.883 -15.639 7.664 1.00 71.50 98 HIS A N 1
ATOM 693 C CA . HIS A 1 89 ? 2.338 -15.172 6.363 1.00 69.92 98 HIS A CA 1
ATOM 694 C C . HIS A 1 89 ? 1.522 -15.859 5.279 1.00 67.58 98 HIS A C 1
ATOM 695 O O . HIS A 1 89 ? 1.457 -17.087 5.222 1.00 67.66 98 HIS A O 1
ATOM 702 N N . THR A 1 90 ? 0.893 -15.061 4.425 1.00 65.01 99 THR A N 1
ATOM 703 C CA . THR A 1 90 ? 0.075 -15.598 3.350 1.00 62.61 99 THR A CA 1
ATOM 704 C C . THR A 1 90 ? 0.920 -15.862 2.105 1.00 59.78 99 THR A C 1
ATOM 705 O O . THR A 1 90 ? 1.515 -14.947 1.537 1.00 59.97 99 THR A O 1
ATOM 709 N N . VAL A 1 91 ? 0.970 -17.123 1.691 1.00 56.48 100 VAL A N 1
ATOM 710 C CA . VAL A 1 91 ? 1.742 -17.514 0.519 1.00 52.99 100 VAL A CA 1
ATOM 711 C C . VAL A 1 91 ? 0.898 -18.388 -0.400 1.00 49.97 100 VAL A C 1
ATOM 712 O O . VAL A 1 91 ? -0.033 -19.054 0.053 1.00 49.92 100 VAL A O 1
ATOM 716 N N . ALA A 1 92 ? 1.212 -18.374 -1.692 1.00 46.13 101 ALA A N 1
ATOM 717 C CA . ALA A 1 92 ? 0.483 -19.200 -2.643 1.00 42.77 101 ALA A CA 1
ATOM 718 C C . ALA A 1 92 ? 0.967 -20.634 -2.448 1.00 41.42 101 ALA A C 1
ATOM 719 O O . ALA A 1 92 ? 2.079 -20.863 -1.975 1.00 39.98 101 ALA A O 1
ATOM 721 N N . ASP A 1 93 ? 0.122 -21.596 -2.799 1.00 40.96 102 ASP A N 1
ATOM 722 C CA . ASP A 1 93 ? 0.455 -23.007 -2.641 1.00 40.64 102 ASP A CA 1
ATOM 723 C C . ASP A 1 93 ? 1.233 -23.550 -3.840 1.00 39.49 102 ASP A C 1
ATOM 724 O O . ASP A 1 93 ? 0.720 -23.621 -4.958 1.00 37.71 102 ASP A O 1
ATOM 729 N N . ALA A 1 94 ? 2.481 -23.931 -3.590 1.00 38.06 103 ALA A N 1
ATOM 730 C CA . ALA A 1 94 ? 3.352 -24.451 -4.634 1.00 38.40 103 ALA A CA 1
ATOM 731 C C . ALA A 1 94 ? 2.813 -25.706 -5.310 1.00 38.94 103 ALA A C 1
ATOM 732 O O . ALA A 1 94 ? 2.849 -25.826 -6.535 1.00 39.32 103 ALA A O 1
ATOM 734 N N . TYR A 1 95 ? 2.300 -26.633 -4.509 1.00 39.51 104 TYR A N 1
ATOM 735 C CA . TYR A 1 95 ? 1.793 -27.897 -5.026 1.00 38.78 104 TYR A CA 1
ATOM 736 C C . TYR A 1 95 ? 0.513 -27.808 -5.831 1.00 39.74 104 TYR A C 1
ATOM 737 O O . TYR A 1 95 ? -0.027 -28.818 -6.269 1.00 40.15 104 TYR A O 1
ATOM 746 N N . ARG A 1 96 ? 0.043 -26.587 -6.047 1.00 41.21 105 ARG A N 1
ATOM 747 C CA . ARG A 1 96 ? -1.162 -26.367 -6.826 1.00 41.20 105 ARG A CA 1
ATOM 748 C C . ARG A 1 96 ? -0.763 -26.006 -8.257 1.00 41.13 105 ARG A C 1
ATOM 749 O O . ARG A 1 96 ? -1.561 -26.123 -9.187 1.00 40.18 105 ARG A O 1
ATOM 757 N N . PHE A 1 97 ? 0.485 -25.576 -8.429 1.00 40.56 106 PHE A N 1
ATOM 758 C CA . PHE A 1 97 ? 0.976 -25.197 -9.747 1.00 39.54 106 PHE A CA 1
ATOM 759 C C . PHE A 1 97 ? 1.327 -26.382 -10.627 1.00 38.81 106 PHE A C 1
ATOM 760 O O . PHE A 1 97 ? 1.777 -27.422 -10.148 1.00 38.53 106 PHE A O 1
ATOM 768 N N . LEU A 1 98 ? 1.113 -26.206 -11.926 1.00 38.62 107 LEU A N 1
ATOM 769 C CA . LEU A 1 98 ? 1.415 -27.235 -12.906 1.00 38.09 107 LEU A CA 1
ATOM 770 C C . LEU A 1 98 ? 2.926 -27.262 -13.141 1.00 37.63 107 LEU A C 1
ATOM 771 O O . LEU A 1 98 ? 3.633 -26.317 -12.784 1.00 37.13 107 LEU A O 1
ATOM 776 N N . PRO A 1 99 ? 3.443 -28.347 -13.741 1.00 37.14 108 PRO A N 1
ATOM 777 C CA . PRO A 1 99 ? 4.882 -28.449 -13.999 1.00 36.67 108 PRO A CA 1
ATOM 778 C C . PRO A 1 99 ? 5.413 -27.250 -14.778 1.00 37.03 108 PRO A C 1
ATOM 779 O O . PRO A 1 99 ? 4.810 -26.825 -15.762 1.00 38.41 108 PRO A O 1
ATOM 783 N N . THR A 1 100 ? 6.545 -26.713 -14.339 1.00 35.72 109 THR A N 1
ATOM 784 C CA . THR A 1 100 ? 7.147 -25.568 -15.004 1.00 36.47 109 THR A CA 1
ATOM 785 C C . THR A 1 100 ? 8.102 -25.945 -16.149 1.00 38.14 109 THR A C 1
ATOM 786 O O . THR A 1 100 ? 8.875 -25.108 -16.618 1.00 38.66 109 THR A O 1
ATOM 790 N N . LEU A 1 101 ? 8.050 -27.200 -16.594 1.00 38.98 110 LEU A N 1
ATOM 791 C CA . LEU A 1 101 ? 8.896 -27.670 -17.692 1.00 39.54 110 LEU A CA 1
ATOM 792 C C . LEU A 1 101 ? 8.046 -28.418 -18.704 1.00 39.26 110 LEU A C 1
ATOM 793 O O . LEU A 1 101 ? 7.290 -29.315 -18.341 1.00 39.34 110 LEU A O 1
ATOM 798 N N . GLY A 1 102 ? 8.193 -28.058 -19.973 1.00 39.50 111 GLY A N 1
ATOM 799 C CA . GLY A 1 102 ? 7.414 -28.689 -21.020 1.00 40.93 111 GLY A CA 1
ATOM 800 C C . GLY A 1 102 ? 7.880 -30.064 -21.452 1.00 41.88 111 GLY A C 1
ATOM 801 O O . GLY A 1 102 ? 9.006 -30.479 -21.173 1.00 41.86 111 GLY A O 1
ATOM 802 N N . GLU A 1 103 ? 6.998 -30.766 -22.154 1.00 42.51 112 GLU A N 1
ATOM 803 C CA . GLU A 1 103 ? 7.288 -32.106 -22.645 1.00 42.81 112 GLU A CA 1
ATOM 804 C C . GLU A 1 103 ? 8.367 -32.068 -23.724 1.00 40.56 112 GLU A C 1
ATOM 805 O O . GLU A 1 103 ? 9.203 -32.967 -23.809 1.00 39.26 112 GLU A O 1
ATOM 811 N N . VAL A 1 104 ? 8.341 -31.021 -24.546 1.00 39.47 113 VAL A N 1
ATOM 812 C CA . VAL A 1 104 ? 9.311 -30.865 -25.625 1.00 38.68 113 VAL A CA 1
ATOM 813 C C . VAL A 1 104 ? 10.741 -30.759 -25.103 1.00 36.72 113 VAL A C 1
ATOM 814 O O . VAL A 1 104 ? 11.629 -31.470 -25.568 1.00 36.04 113 VAL A O 1
ATOM 818 N N . ASP A 1 105 ? 10.961 -29.876 -24.135 1.00 35.79 114 ASP A N 1
ATOM 819 C CA . ASP A 1 105 ? 12.291 -29.706 -23.562 1.00 34.12 114 ASP A CA 1
ATOM 820 C C . ASP A 1 105 ? 12.798 -31.025 -22.980 1.00 33.05 114 ASP A C 1
ATOM 821 O O . ASP A 1 105 ? 13.954 -31.395 -23.173 1.00 31.90 114 ASP A O 1
ATOM 826 N N . LEU A 1 106 ? 11.924 -31.741 -22.278 1.00 32.30 115 LEU A N 1
ATOM 827 C CA . LEU A 1 106 ? 12.297 -33.019 -21.675 1.00 31.98 115 LEU A CA 1
ATOM 828 C C . LEU A 1 106 ? 12.689 -34.038 -22.731 1.00 31.63 115 LEU A C 1
ATOM 829 O O . LEU A 1 106 ? 13.590 -34.849 -22.518 1.00 31.98 115 LEU A O 1
ATOM 834 N N . HIS A 1 107 ? 12.008 -33.998 -23.872 1.00 32.95 116 HIS A N 1
ATOM 835 C CA . HIS A 1 107 ? 12.307 -34.927 -24.950 1.00 34.67 116 HIS A CA 1
ATOM 836 C C . HIS A 1 107 ? 13.676 -34.635 -25.561 1.00 32.71 116 HIS A C 1
ATOM 837 O O . HIS A 1 107 ? 14.443 -35.552 -25.851 1.00 32.36 116 HIS A O 1
ATOM 844 N N . LEU A 1 108 ? 13.974 -33.358 -25.769 1.00 31.46 117 LEU A N 1
ATOM 845 C CA . LEU A 1 108 ? 15.265 -32.976 -26.333 1.00 30.81 117 LEU A CA 1
ATOM 846 C C . LEU A 1 108 ? 16.378 -33.402 -25.377 1.00 28.76 117 LEU A C 1
ATOM 847 O O . LEU A 1 108 ? 17.423 -33.886 -25.804 1.00 27.05 117 LEU A O 1
ATOM 852 N N . PHE A 1 109 ? 16.140 -33.218 -24.081 1.00 26.86 118 PHE A N 1
ATOM 853 C CA . PHE A 1 109 ? 17.120 -33.578 -23.066 1.00 28.13 118 PHE A CA 1
ATOM 854 C C . PHE A 1 109 ? 17.352 -35.090 -23.039 1.00 30.09 118 PHE A C 1
ATOM 855 O O . PHE A 1 109 ? 18.494 -35.545 -22.954 1.00 28.43 118 PHE A O 1
ATOM 863 N N . ALA A 1 110 ? 16.268 -35.861 -23.126 1.00 31.08 119 ALA A N 1
ATOM 864 C CA . ALA A 1 110 ? 16.351 -37.324 -23.114 1.00 30.85 119 ALA A CA 1
ATOM 865 C C . ALA A 1 110 ? 17.174 -37.825 -24.290 1.00 30.07 119 ALA A C 1
ATOM 866 O O . ALA A 1 110 ? 17.804 -38.881 -24.217 1.00 29.72 119 ALA A O 1
ATOM 868 N N . GLU A 1 111 ? 17.152 -37.068 -25.380 1.00 30.43 120 GLU A N 1
ATOM 869 C CA . GLU A 1 111 ? 17.909 -37.429 -26.572 1.00 32.44 120 GLU A CA 1
ATOM 870 C C . GLU A 1 111 ? 19.328 -36.884 -26.476 1.00 30.92 120 GLU A C 1
ATOM 871 O O . GLU A 1 111 ? 20.173 -37.183 -27.316 1.00 31.29 120 GLU A O 1
ATOM 877 N N . GLY A 1 112 ? 19.575 -36.069 -25.455 1.00 30.21 121 GLY A N 1
ATOM 878 C CA . GLY A 1 112 ? 20.892 -35.489 -25.269 1.00 29.44 121 GLY A CA 1
ATOM 879 C C . GLY A 1 112 ? 21.203 -34.479 -26.355 1.00 29.35 121 GLY A C 1
ATOM 880 O O . GLY A 1 112 ? 22.354 -34.307 -26.732 1.00 26.98 121 GLY A O 1
ATOM 881 N N . ARG A 1 113 ? 20.177 -33.794 -26.849 1.00 30.10 122 ARG A N 1
ATOM 882 C CA . ARG A 1 113 ? 20.369 -32.823 -27.917 1.00 32.74 122 ARG A CA 1
ATOM 883 C C . ARG A 1 113 ? 19.767 -31.443 -27.654 1.00 31.56 122 ARG A C 1
ATOM 884 O O . ARG A 1 113 ? 19.446 -30.719 -28.595 1.00 31.39 122 ARG A O 1
ATOM 892 N N . HIS A 1 114 ? 19.613 -31.071 -26.387 1.00 30.49 123 HIS A N 1
ATOM 893 C CA . HIS A 1 114 ? 19.060 -29.759 -26.073 1.00 29.84 123 HIS A CA 1
ATOM 894 C C . HIS A 1 114 ? 20.204 -28.739 -26.043 1.00 30.35 123 HIS A C 1
ATOM 895 O O . HIS A 1 114 ? 21.041 -28.772 -25.144 1.00 30.67 123 HIS A O 1
ATOM 902 N N . GLU A 1 115 ? 20.228 -27.838 -27.023 1.00 30.64 124 GLU A N 1
ATOM 903 C CA . GLU A 1 115 ? 21.285 -26.832 -27.140 1.00 31.73 124 GLU A CA 1
ATOM 904 C C . GLU A 1 115 ? 21.205 -25.661 -26.170 1.00 32.07 124 GLU A C 1
ATOM 905 O O . GLU A 1 115 ? 22.119 -24.841 -26.118 1.00 31.07 124 GLU A O 1
ATOM 911 N N . ARG A 1 116 ? 20.115 -25.569 -25.416 1.00 31.83 125 ARG A N 1
ATOM 912 C CA . ARG A 1 116 ? 19.970 -24.491 -24.443 1.00 31.99 125 ARG A CA 1
ATOM 913 C C . ARG A 1 116 ? 19.430 -25.091 -23.155 1.00 29.92 125 ARG A C 1
ATOM 914 O O . ARG A 1 116 ? 18.504 -24.560 -22.545 1.00 29.09 125 ARG A O 1
ATOM 922 N N . LEU A 1 117 ? 20.027 -26.206 -22.753 1.00 28.34 126 LEU A N 1
ATOM 923 C CA . LEU A 1 117 ? 19.614 -26.928 -21.561 1.00 26.81 126 LEU A CA 1
ATOM 924 C C . LEU A 1 117 ? 19.615 -26.084 -20.291 1.00 27.86 126 LEU A C 1
ATOM 925 O O . LEU A 1 117 ? 18.866 -26.373 -19.358 1.00 29.73 126 LEU A O 1
ATOM 930 N N . TRP A 1 118 ? 20.445 -25.044 -20.252 1.00 26.73 127 TRP A N 1
ATOM 931 C CA . TRP A 1 118 ? 20.529 -24.180 -19.073 1.00 27.13 127 TRP A CA 1
ATOM 932 C C . TRP A 1 118 ? 19.262 -23.366 -18.835 1.00 27.98 127 TRP A C 1
ATOM 933 O O . TRP A 1 118 ? 19.061 -22.840 -17.745 1.00 27.71 127 TRP A O 1
ATOM 944 N N . GLU A 1 119 ? 18.417 -23.249 -19.853 1.00 28.86 128 GLU A N 1
ATOM 945 C CA . GLU A 1 119 ? 17.167 -22.512 -19.706 1.00 31.36 128 GLU A CA 1
ATOM 946 C C . GLU A 1 119 ? 16.090 -23.454 -19.161 1.00 31.29 128 GLU A C 1
ATOM 947 O O . GLU A 1 119 ? 15.048 -23.006 -18.702 1.00 31.44 128 GLU A O 1
ATOM 953 N N . VAL A 1 120 ? 16.358 -24.759 -19.212 1.00 29.82 129 VAL A N 1
ATOM 954 C CA . VAL A 1 120 ? 15.417 -25.776 -18.744 1.00 29.18 129 VAL A CA 1
ATOM 955 C C . VAL A 1 120 ? 15.710 -26.271 -17.317 1.00 28.73 129 VAL A C 1
ATOM 956 O O . VAL A 1 120 ? 14.841 -26.219 -16.439 1.00 28.61 129 VAL A O 1
ATOM 960 N N . LEU A 1 121 ? 16.928 -26.752 -17.088 1.00 25.16 130 LEU A N 1
ATOM 961 C CA . LEU A 1 121 ? 17.314 -27.252 -15.775 1.00 24.32 130 LEU A CA 1
ATOM 962 C C . LEU A 1 121 ? 17.872 -26.149 -14.878 1.00 25.40 130 LEU A C 1
ATOM 963 O O . LEU A 1 121 ? 18.260 -25.080 -15.352 1.00 23.70 130 LEU A O 1
ATOM 968 N N . GLY A 1 122 ? 17.902 -26.419 -13.576 1.00 26.08 131 GLY A N 1
ATOM 969 C CA . GLY A 1 122 ? 18.412 -25.446 -12.635 1.00 27.81 131 GLY A CA 1
ATOM 970 C C . GLY A 1 122 ? 17.335 -24.616 -11.963 1.00 29.75 131 GLY A C 1
ATOM 971 O O . GLY A 1 122 ? 16.168 -25.011 -11.891 1.00 30.52 131 GLY A O 1
ATOM 972 N N . ALA A 1 123 ? 17.738 -23.451 -11.472 1.00 29.30 132 ALA A N 1
ATOM 973 C CA . ALA A 1 123 ? 16.839 -22.543 -10.781 1.00 29.51 132 ALA A CA 1
ATOM 974 C C . ALA A 1 123 ? 16.583 -21.300 -11.620 1.00 29.81 132 ALA A C 1
ATOM 975 O O . ALA A 1 123 ? 17.518 -20.587 -11.977 1.00 29.52 132 ALA A O 1
ATOM 977 N N . HIS A 1 124 ? 15.315 -21.050 -11.936 1.00 31.58 133 HIS A N 1
ATOM 978 C CA . HIS A 1 124 ? 14.928 -19.886 -12.730 1.00 32.59 133 HIS A CA 1
ATOM 979 C C . HIS A 1 124 ? 13.750 -19.164 -12.089 1.00 35.50 133 HIS A C 1
ATOM 980 O O . HIS A 1 124 ? 12.733 -19.781 -11.772 1.00 36.62 133 HIS A O 1
ATOM 987 N N . PRO A 1 125 ? 13.873 -17.844 -11.884 1.00 37.36 134 PRO A N 1
ATOM 988 C CA . PRO A 1 125 ? 12.767 -17.094 -11.279 1.00 37.97 134 PRO A CA 1
ATOM 989 C C . PRO A 1 125 ? 11.609 -17.066 -12.272 1.00 39.28 134 PRO A C 1
ATOM 990 O O . PRO A 1 125 ? 11.826 -16.938 -13.477 1.00 39.66 134 PRO A O 1
ATOM 994 N N . ARG A 1 126 ? 10.384 -17.198 -11.779 1.00 40.54 135 ARG A N 1
ATOM 995 C CA . ARG A 1 126 ? 9.235 -17.177 -12.668 1.00 42.90 135 ARG A CA 1
ATOM 996 C C . ARG A 1 126 ? 8.031 -16.500 -12.034 1.00 43.95 135 ARG A C 1
ATOM 997 O O . ARG A 1 126 ? 7.935 -16.396 -10.809 1.00 43.38 135 ARG A O 1
ATOM 1005 N N . SER A 1 127 ? 7.123 -16.023 -12.878 1.00 45.24 136 SER A N 1
ATOM 1006 C CA . SER A 1 127 ? 5.918 -15.345 -12.414 1.00 47.38 136 SER A CA 1
ATOM 1007 C C . SER A 1 127 ? 4.698 -15.841 -13.167 1.00 48.91 136 SER A C 1
ATOM 1008 O O . SER A 1 127 ? 4.716 -15.956 -14.392 1.00 48.48 136 SER A O 1
ATOM 1011 N N . PHE A 1 128 ? 3.637 -16.136 -12.428 1.00 51.06 137 PHE A N 1
ATOM 1012 C CA . PHE A 1 128 ? 2.405 -16.601 -13.042 1.00 53.52 137 PHE A CA 1
ATOM 1013 C C . PHE A 1 128 ? 1.232 -15.750 -12.572 1.00 55.04 137 PHE A C 1
ATOM 1014 O O . PHE A 1 128 ? 1.128 -15.397 -11.395 1.00 54.26 137 PHE A O 1
ATOM 1022 N N . THR A 1 129 ? 0.357 -15.407 -13.507 1.00 57.52 138 THR A N 1
ATOM 1023 C CA . THR A 1 129 ? -0.807 -14.604 -13.188 1.00 59.93 138 THR A CA 1
ATOM 1024 C C . THR A 1 129 ? -2.007 -15.523 -12.963 1.00 60.62 138 THR A C 1
ATOM 1025 O O . THR A 1 129 ? -2.578 -16.067 -13.909 1.00 61.17 138 THR A O 1
ATOM 1029 N N . THR A 1 130 ? -2.369 -15.708 -11.697 1.00 62.20 139 THR A N 1
ATOM 1030 C CA . THR A 1 130 ? -3.497 -16.562 -11.336 1.00 64.16 139 THR A CA 1
ATOM 1031 C C . THR A 1 130 ? -4.796 -15.755 -11.282 1.00 65.86 139 THR A C 1
ATOM 1032 O O . THR A 1 130 ? -5.041 -14.896 -12.131 1.00 66.68 139 THR A O 1
ATOM 1036 N N . ALA A 1 131 ? -5.625 -16.042 -10.282 1.00 67.00 140 ALA A N 1
ATOM 1037 C CA . ALA A 1 131 ? -6.894 -15.342 -10.105 1.00 67.52 140 ALA A CA 1
ATOM 1038 C C . ALA A 1 131 ? -6.731 -14.162 -9.145 1.00 67.50 140 ALA A C 1
ATOM 1039 O O . ALA A 1 131 ? -7.046 -13.023 -9.492 1.00 67.22 140 ALA A O 1
ATOM 1041 N N . ASP A 1 132 ? -6.231 -14.442 -7.943 1.00 67.06 141 ASP A N 1
ATOM 1042 C CA . ASP A 1 132 ? -6.032 -13.409 -6.929 1.00 67.27 141 ASP A CA 1
ATOM 1043 C C . ASP A 1 132 ? -4.834 -12.505 -7.225 1.00 66.69 141 ASP A C 1
ATOM 1044 O O . ASP A 1 132 ? -4.400 -11.742 -6.360 1.00 67.03 141 ASP A O 1
ATOM 1049 N N . GLY A 1 133 ? -4.302 -12.591 -8.441 1.00 65.67 142 GLY A N 1
ATOM 1050 C CA . GLY A 1 133 ? -3.168 -11.760 -8.805 1.00 63.85 142 GLY A CA 1
ATOM 1051 C C . GLY A 1 133 ? -1.979 -12.533 -9.342 1.00 62.69 142 GLY A C 1
ATOM 1052 O O . GLY A 1 133 ? -2.068 -13.738 -9.586 1.00 63.57 142 GLY A O 1
ATOM 1053 N N . VAL A 1 134 ? -0.859 -11.840 -9.528 1.00 60.47 143 VAL A N 1
ATOM 1054 C CA . VAL A 1 134 ? 0.349 -12.472 -10.042 1.00 57.78 143 VAL A CA 1
ATOM 1055 C C . VAL A 1 134 ? 1.201 -13.035 -8.908 1.00 55.22 143 VAL A C 1
ATOM 1056 O O . VAL A 1 134 ? 1.415 -12.379 -7.887 1.00 53.39 143 VAL A O 1
ATOM 1060 N N . VAL A 1 135 ? 1.674 -14.262 -9.092 1.00 52.12 144 VAL A N 1
ATOM 1061 C CA . VAL A 1 135 ? 2.504 -14.914 -8.089 1.00 50.18 144 VAL A CA 1
ATOM 1062 C C . VAL A 1 135 ? 3.912 -15.110 -8.636 1.00 48.55 144 VAL A C 1
ATOM 1063 O O . VAL A 1 135 ? 4.100 -15.642 -9.732 1.00 48.62 144 VAL A O 1
ATOM 1067 N N . SER A 1 136 ? 4.902 -14.675 -7.867 1.00 45.99 145 SER A N 1
ATOM 1068 C CA . SER A 1 136 ? 6.289 -14.810 -8.276 1.00 43.47 145 SER A CA 1
ATOM 1069 C C . SER A 1 136 ? 7.049 -15.767 -7.370 1.00 41.51 145 SER A C 1
ATOM 1070 O O . SER A 1 136 ? 6.714 -15.935 -6.197 1.00 40.02 145 SER A O 1
ATOM 1073 N N . GLY A 1 137 ? 8.075 -16.400 -7.926 1.00 39.38 146 GLY A N 1
ATOM 1074 C CA . GLY A 1 137 ? 8.872 -17.333 -7.156 1.00 36.73 146 GLY A CA 1
ATOM 1075 C C . GLY A 1 137 ? 9.973 -17.933 -8.003 1.00 35.90 146 GLY A C 1
ATOM 1076 O O . GLY A 1 137 ? 10.349 -17.375 -9.032 1.00 35.37 146 GLY A O 1
ATOM 1077 N N . VAL A 1 138 ? 10.496 -19.075 -7.577 1.00 34.43 147 VAL A N 1
ATOM 1078 C CA . VAL A 1 138 ? 11.557 -19.720 -8.324 1.00 32.88 147 VAL A CA 1
ATOM 1079 C C . VAL A 1 138 ? 11.241 -21.174 -8.657 1.00 32.87 147 VAL A C 1
ATOM 1080 O O . VAL A 1 138 ? 10.752 -21.936 -7.817 1.00 31.00 147 VAL A O 1
ATOM 1084 N N . SER A 1 139 ? 11.521 -21.532 -9.905 1.00 31.43 148 SER A N 1
ATOM 1085 C CA . SER A 1 139 ? 11.312 -22.875 -10.424 1.00 29.63 148 SER A CA 1
ATOM 1086 C C . SER A 1 139 ? 12.615 -23.660 -10.287 1.00 28.86 148 SER A C 1
ATOM 1087 O O . SER A 1 139 ? 13.682 -23.143 -10.601 1.00 28.22 148 SER A O 1
ATOM 1090 N N . PHE A 1 140 ? 12.520 -24.902 -9.825 1.00 27.30 149 PHE A N 1
ATOM 1091 C CA . PHE A 1 140 ? 13.692 -25.749 -9.642 1.00 27.00 149 PHE A CA 1
ATOM 1092 C C . PHE A 1 140 ? 13.557 -27.061 -10.419 1.00 27.91 149 PHE A C 1
ATOM 1093 O O . PHE A 1 140 ? 12.479 -27.661 -10.466 1.00 28.81 149 PHE A O 1
ATOM 1101 N N . ALA A 1 141 ? 14.651 -27.501 -11.033 1.00 26.49 150 ALA A N 1
ATOM 1102 C CA . ALA A 1 141 ? 14.644 -28.740 -11.802 1.00 25.88 150 ALA A CA 1
ATOM 1103 C C . ALA A 1 141 ? 15.999 -29.424 -11.725 1.00 26.14 150 ALA A C 1
ATOM 1104 O O . ALA A 1 141 ? 17.021 -28.806 -12.005 1.00 28.39 150 ALA A O 1
ATOM 1106 N N . VAL A 1 142 ? 16.004 -30.697 -11.337 1.00 27.25 151 VAL A N 1
ATOM 1107 C CA . VAL A 1 142 ? 17.243 -31.467 -11.223 1.00 27.72 151 VAL A CA 1
ATOM 1108 C C . VAL A 1 142 ? 17.053 -32.862 -11.775 1.00 26.98 151 VAL A C 1
ATOM 1109 O O . VAL A 1 142 ? 16.026 -33.491 -11.555 1.00 27.43 151 VAL A O 1
ATOM 1113 N N . TRP A 1 143 ? 18.076 -33.356 -12.454 1.00 27.26 152 TRP A N 1
ATOM 1114 C CA . TRP A 1 143 ? 18.048 -34.690 -13.027 1.00 25.68 152 TRP A CA 1
ATOM 1115 C C . TRP A 1 143 ? 18.586 -35.689 -12.005 1.00 26.14 152 TRP A C 1
ATOM 1116 O O . TRP A 1 143 ? 19.718 -35.557 -11.539 1.00 23.39 152 TRP A O 1
ATOM 1127 N N . ALA A 1 144 ? 17.761 -36.675 -11.651 1.00 26.35 153 ALA A N 1
ATOM 1128 C CA . ALA A 1 144 ? 18.131 -37.718 -10.693 1.00 26.39 153 ALA A CA 1
ATOM 1129 C C . ALA A 1 144 ? 17.122 -38.872 -10.810 1.00 27.32 153 ALA A C 1
ATOM 1130 O O . ALA A 1 144 ? 16.287 -39.090 -9.921 1.00 27.68 153 ALA A O 1
ATOM 1132 N N . PRO A 1 145 ? 17.215 -39.645 -11.903 1.00 28.02 154 PRO A N 1
ATOM 1133 C CA . PRO A 1 145 ? 16.358 -40.790 -12.243 1.00 27.69 154 PRO A CA 1
ATOM 1134 C C . PRO A 1 145 ? 16.100 -41.828 -11.158 1.00 27.77 154 PRO A C 1
ATOM 1135 O O . PRO A 1 145 ? 14.968 -42.248 -10.958 1.00 28.18 154 PRO A O 1
ATOM 1139 N N . ASN A 1 146 ? 17.151 -42.242 -10.464 1.00 28.50 155 ASN A N 1
ATOM 1140 C CA . ASN A 1 146 ? 17.021 -43.283 -9.457 1.00 29.02 155 ASN A CA 1
ATOM 1141 C C . ASN A 1 146 ? 16.820 -42.843 -8.020 1.00 29.10 155 ASN A C 1
ATOM 1142 O O . ASN A 1 146 ? 16.785 -43.681 -7.117 1.00 28.38 155 ASN A O 1
ATOM 1147 N N . ALA A 1 147 ? 16.683 -41.539 -7.801 1.00 28.56 156 ALA A N 1
ATOM 1148 C CA . ALA A 1 147 ? 16.463 -41.028 -6.453 1.00 27.29 156 ALA A CA 1
ATOM 1149 C C . ALA A 1 147 ? 15.058 -41.415 -5.990 1.00 27.80 156 ALA A C 1
ATOM 1150 O O . ALA A 1 147 ? 14.134 -41.501 -6.796 1.00 26.77 156 ALA A O 1
ATOM 1152 N N . LYS A 1 148 ? 14.895 -41.662 -4.697 1.00 29.25 157 LYS A N 1
ATOM 1153 C CA . LYS A 1 148 ? 13.577 -42.004 -4.177 1.00 30.81 157 LYS A CA 1
ATOM 1154 C C . LYS A 1 148 ? 12.836 -40.706 -3.878 1.00 30.92 157 LYS A C 1
ATOM 1155 O O . LYS A 1 148 ? 11.620 -40.701 -3.679 1.00 31.65 157 LYS A O 1
ATOM 1161 N N . GLY A 1 149 ? 13.579 -39.602 -3.868 1.00 30.50 158 GLY A N 1
ATOM 1162 C CA . GLY A 1 149 ? 12.978 -38.308 -3.613 1.00 28.69 158 GLY A CA 1
ATOM 1163 C C . GLY A 1 149 ? 13.974 -37.165 -3.530 1.00 29.32 158 GLY A C 1
ATOM 1164 O O . GLY A 1 149 ? 15.137 -37.360 -3.172 1.00 29.42 158 GLY A O 1
ATOM 1165 N N . VAL A 1 150 ? 13.516 -35.965 -3.873 1.00 28.50 159 VAL A N 1
ATOM 1166 C CA . VAL A 1 150 ? 14.355 -34.780 -3.808 1.00 27.02 159 VAL A CA 1
ATOM 1167 C C . VAL A 1 150 ? 13.559 -33.640 -3.174 1.00 27.56 159 VAL A C 1
ATOM 1168 O O . VAL A 1 150 ? 12.439 -33.330 -3.593 1.00 23.50 159 VAL A O 1
ATOM 1172 N N . SER A 1 151 ? 14.146 -33.020 -2.158 1.00 26.89 160 SER A N 1
ATOM 1173 C CA . SER A 1 151 ? 13.498 -31.913 -1.471 1.00 28.92 160 SER A CA 1
ATOM 1174 C C . SER A 1 151 ? 14.351 -30.661 -1.585 1.00 29.02 160 SER A C 1
ATOM 1175 O O . SER A 1 151 ? 15.577 -30.732 -1.635 1.00 29.59 160 SER A O 1
ATOM 1178 N N . LEU A 1 152 ? 13.692 -29.514 -1.622 1.00 30.36 161 LEU A N 1
ATOM 1179 C CA . LEU A 1 152 ? 14.383 -28.238 -1.696 1.00 31.99 161 LEU A CA 1
ATOM 1180 C C . LEU A 1 152 ? 14.666 -27.747 -0.273 1.00 34.60 161 LEU A C 1
ATOM 1181 O O . LEU A 1 152 ? 13.754 -27.681 0.556 1.00 33.92 161 LEU A O 1
ATOM 1186 N N . ILE A 1 153 ? 15.924 -27.421 0.016 1.00 35.70 162 ILE A N 1
ATOM 1187 C CA . ILE A 1 153 ? 16.276 -26.904 1.336 1.00 36.88 162 ILE A CA 1
ATOM 1188 C C . ILE A 1 153 ? 17.062 -25.616 1.176 1.00 38.90 162 ILE A C 1
ATOM 1189 O O . ILE A 1 153 ? 17.745 -25.412 0.174 1.00 37.23 162 ILE A O 1
ATOM 1194 N N . GLY A 1 154 ? 16.954 -24.746 2.172 1.00 41.78 163 GLY A N 1
ATOM 1195 C CA . GLY A 1 154 ? 17.653 -23.479 2.132 1.00 45.49 163 GLY A CA 1
ATOM 1196 C C . GLY A 1 154 ? 17.478 -22.722 3.430 1.00 49.00 163 GLY A C 1
ATOM 1197 O O . GLY A 1 154 ? 17.064 -23.290 4.442 1.00 49.37 163 GLY A O 1
ATOM 1198 N N . GLU A 1 155 ? 17.798 -21.435 3.400 1.00 52.21 164 GLU A N 1
ATOM 1199 C CA . GLU A 1 155 ? 17.680 -20.586 4.575 1.00 55.00 164 GLU A CA 1
ATOM 1200 C C . GLU A 1 155 ? 16.266 -20.633 5.145 1.00 55.61 164 GLU A C 1
ATOM 1201 O O . GLU A 1 155 ? 16.081 -20.642 6.360 1.00 56.23 164 GLU A O 1
ATOM 1207 N N . PHE A 1 156 ? 15.271 -20.681 4.264 1.00 56.44 165 PHE A N 1
ATOM 1208 C CA . PHE A 1 156 ? 13.869 -20.715 4.683 1.00 56.13 165 PHE A CA 1
ATOM 1209 C C . PHE A 1 156 ? 13.479 -21.986 5.451 1.00 55.85 165 PHE A C 1
ATOM 1210 O O . PHE A 1 156 ? 12.493 -21.992 6.190 1.00 56.30 165 PHE A O 1
ATOM 1218 N N . ASN A 1 157 ? 14.254 -23.054 5.274 1.00 54.66 166 ASN A N 1
ATOM 1219 C CA . ASN A 1 157 ? 13.994 -24.33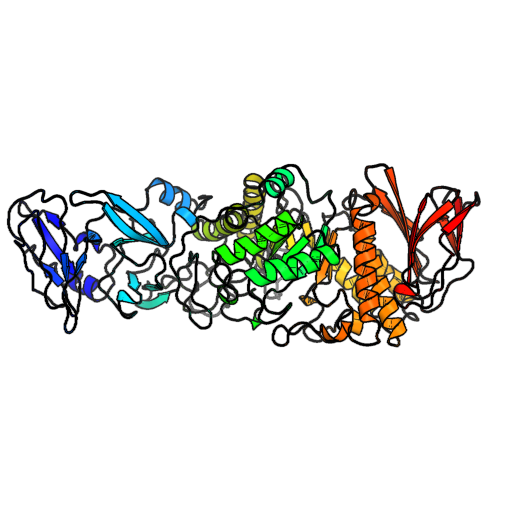6 5.934 1.00 53.61 166 ASN A CA 1
ATOM 1220 C C . ASN A 1 157 ? 14.967 -24.614 7.064 1.00 52.82 166 ASN A C 1
ATOM 1221 O O . ASN A 1 157 ? 14.852 -25.629 7.749 1.00 52.95 166 ASN A O 1
ATOM 1226 N N . GLY A 1 158 ? 15.930 -23.725 7.255 1.00 52.12 167 GLY A N 1
ATOM 1227 C CA . GLY A 1 158 ? 16.916 -23.963 8.287 1.00 51.30 167 GLY A CA 1
ATOM 1228 C C . GLY A 1 158 ? 17.790 -25.083 7.759 1.00 51.14 167 GLY A C 1
ATOM 1229 O O . GLY A 1 158 ? 18.350 -25.875 8.522 1.00 51.11 167 GLY A O 1
ATOM 1230 N N . TRP A 1 159 ? 17.881 -25.146 6.430 1.00 50.94 168 TRP A N 1
ATOM 1231 C CA . TRP A 1 159 ? 18.672 -26.150 5.720 1.00 50.37 168 TRP A CA 1
ATOM 1232 C C . TRP A 1 159 ? 18.390 -27.583 6.153 1.00 50.13 168 TRP A C 1
ATOM 1233 O O . TRP A 1 159 ? 19.257 -28.451 6.057 1.00 48.61 168 TRP A O 1
ATOM 1244 N N . ASN A 1 160 ? 17.170 -27.834 6.613 1.00 51.10 169 ASN A N 1
ATOM 1245 C CA . ASN A 1 160 ? 16.814 -29.167 7.065 1.00 53.10 169 ASN A CA 1
ATOM 1246 C C . ASN A 1 160 ? 15.314 -29.403 6.965 1.00 53.13 169 ASN A C 1
ATOM 1247 O O . ASN A 1 160 ? 14.783 -30.323 7.580 1.00 53.25 169 ASN A O 1
ATOM 1252 N N . GLY A 1 161 ? 14.640 -28.570 6.178 1.00 53.32 170 GLY A N 1
ATOM 1253 C CA . GLY A 1 161 ? 13.203 -28.699 6.012 1.00 53.72 170 GLY A CA 1
ATOM 1254 C C . GLY A 1 161 ? 12.736 -29.945 5.274 1.00 54.54 170 GLY A C 1
ATOM 1255 O O . GLY A 1 161 ? 13.526 -30.658 4.643 1.00 55.59 170 GLY A O 1
ATOM 1256 N N . HIS A 1 162 ? 11.433 -30.203 5.357 1.00 53.70 171 HIS A N 1
ATOM 1257 C CA . HIS A 1 162 ? 10.816 -31.359 4.710 1.00 52.67 171 HIS A CA 1
ATOM 1258 C C . HIS A 1 162 ? 9.556 -30.936 3.964 1.00 51.55 171 HIS A C 1
ATOM 1259 O O . HIS A 1 162 ? 9.015 -31.698 3.161 1.00 51.26 171 HIS A O 1
ATOM 1266 N N . GLU A 1 163 ? 9.097 -29.718 4.232 1.00 50.22 172 GLU A N 1
ATOM 1267 C CA . GLU A 1 163 ? 7.885 -29.200 3.605 1.00 50.02 172 GLU A CA 1
ATOM 1268 C C . GLU A 1 163 ? 8.065 -28.724 2.170 1.00 48.09 172 GLU A C 1
ATOM 1269 O O . GLU A 1 163 ? 7.187 -28.054 1.621 1.00 48.14 172 GLU A O 1
ATOM 1275 N N . ALA A 1 164 ? 9.192 -29.070 1.556 1.00 45.32 173 ALA A N 1
ATOM 1276 C CA . ALA A 1 164 ? 9.441 -28.656 0.182 1.00 41.03 173 ALA A CA 1
ATOM 1277 C C . ALA A 1 164 ? 9.870 -29.812 -0.721 1.00 38.56 173 ALA A C 1
ATOM 1278 O O . ALA A 1 164 ? 10.894 -29.730 -1.399 1.00 36.27 173 ALA A O 1
ATOM 1280 N N . PRO A 1 165 ? 9.087 -30.906 -0.747 1.00 36.88 174 PRO A N 1
ATOM 1281 C CA . PRO A 1 165 ? 9.457 -32.039 -1.602 1.00 33.16 174 PRO A CA 1
ATOM 1282 C C . PRO A 1 165 ? 9.201 -31.697 -3.066 1.00 29.91 174 PRO A C 1
ATOM 1283 O O . PRO A 1 165 ? 8.292 -30.927 -3.375 1.00 28.15 174 PRO A O 1
ATOM 1287 N N . MET A 1 166 ? 10.005 -32.267 -3.959 1.00 27.87 175 MET A N 1
ATOM 1288 C CA . MET A 1 166 ? 9.842 -32.046 -5.393 1.00 27.57 175 MET A CA 1
ATOM 1289 C C . MET A 1 166 ? 9.211 -33.306 -5.972 1.00 25.86 175 MET A C 1
ATOM 1290 O O . MET A 1 166 ? 9.196 -34.351 -5.320 1.00 26.65 175 MET A O 1
ATOM 1295 N N . ARG A 1 167 ? 8.695 -33.200 -7.190 1.00 25.20 176 ARG A N 1
ATOM 1296 C CA . ARG A 1 167 ? 8.077 -34.327 -7.876 1.00 27.20 176 ARG A CA 1
ATOM 1297 C C . ARG A 1 167 ? 8.906 -34.678 -9.102 1.00 28.71 176 ARG A C 1
ATOM 1298 O O . ARG A 1 167 ? 9.520 -33.798 -9.704 1.00 30.62 176 ARG A O 1
ATOM 1306 N N . VAL A 1 168 ? 8.925 -35.954 -9.478 1.00 28.96 177 VAL A N 1
ATOM 1307 C CA . VAL A 1 168 ? 9.663 -36.363 -10.665 1.00 29.92 177 VAL A CA 1
ATOM 1308 C C . VAL A 1 168 ? 8.659 -36.310 -11.819 1.00 30.32 177 VAL A C 1
ATOM 1309 O O . VAL A 1 168 ? 7.512 -36.720 -11.667 1.00 31.97 177 VAL A O 1
ATOM 1313 N N . LEU A 1 169 ? 9.083 -35.797 -12.968 1.00 30.44 178 LEU A N 1
ATOM 1314 C CA . LEU A 1 169 ? 8.189 -35.677 -14.114 1.00 29.14 178 LEU A CA 1
ATOM 1315 C C . LEU A 1 169 ? 8.172 -36.920 -14.991 1.00 30.17 178 LEU A C 1
ATOM 1316 O O . LEU A 1 169 ? 8.925 -37.024 -15.956 1.00 30.47 178 LEU A O 1
ATOM 1321 N N . GLY A 1 170 ? 7.293 -37.859 -14.653 1.00 31.50 179 GLY A N 1
ATOM 1322 C CA . GLY A 1 170 ? 7.202 -39.092 -15.415 1.00 30.24 179 GLY A CA 1
ATOM 1323 C C . GLY A 1 170 ? 8.504 -39.874 -15.392 1.00 30.61 179 GLY A C 1
ATOM 1324 O O . GLY A 1 170 ? 9.299 -39.731 -14.462 1.00 31.16 179 GLY A O 1
ATOM 1325 N N . PRO A 1 171 ? 8.755 -40.716 -16.405 1.00 31.22 180 PRO A N 1
ATOM 1326 C CA . PRO A 1 171 ? 9.989 -41.509 -16.462 1.00 30.74 180 PRO A CA 1
ATOM 1327 C C . PRO A 1 171 ? 11.216 -40.708 -16.911 1.00 29.85 180 PRO A C 1
ATOM 1328 O O . PRO A 1 171 ? 12.253 -41.294 -17.245 1.00 29.01 180 PRO A O 1
ATOM 1332 N N . SER A 1 172 ? 11.100 -39.381 -16.922 1.00 28.13 181 SER A N 1
ATOM 1333 C CA . SER A 1 172 ? 12.197 -38.510 -17.357 1.00 28.08 181 SER A CA 1
ATOM 1334 C C . SER A 1 172 ? 13.356 -38.445 -16.363 1.00 28.42 181 SER A C 1
ATOM 1335 O O . SER A 1 172 ? 14.507 -38.207 -16.749 1.00 29.18 181 SER A O 1
ATOM 1338 N N . GLY A 1 173 ? 13.050 -38.643 -15.086 1.00 26.28 182 GLY A N 1
ATOM 1339 C CA . GLY A 1 173 ? 14.085 -38.606 -14.073 1.00 24.02 182 GLY A CA 1
ATOM 1340 C C . GLY A 1 173 ? 14.388 -37.200 -13.603 1.00 25.06 182 GLY A C 1
ATOM 1341 O O . GLY A 1 173 ? 15.268 -37.003 -12.766 1.00 25.56 182 GLY A O 1
ATOM 1342 N N . VAL A 1 174 ? 13.664 -36.222 -14.142 1.00 24.06 183 VAL A N 1
ATOM 1343 C CA . VAL A 1 174 ? 13.853 -34.825 -13.776 1.00 23.59 183 VAL A CA 1
ATOM 1344 C C . VAL A 1 174 ? 12.867 -34.426 -12.683 1.00 26.27 183 VAL A C 1
ATOM 1345 O O . VAL A 1 174 ? 11.653 -34.560 -12.858 1.00 26.87 183 VAL A O 1
ATOM 1349 N N . TRP A 1 175 ? 13.383 -33.927 -11.562 1.00 26.26 184 TRP A N 1
ATOM 1350 C CA . TRP A 1 175 ? 12.523 -33.489 -10.469 1.00 25.05 184 TRP A CA 1
ATOM 1351 C C . TRP A 1 175 ? 12.236 -32.002 -10.632 1.00 26.64 184 TRP A C 1
ATOM 1352 O O . TRP A 1 175 ? 13.119 -31.227 -11.005 1.00 24.74 184 TRP A O 1
ATOM 1363 N N . GLU A 1 176 ? 10.999 -31.604 -10.348 1.00 28.06 185 GLU A N 1
ATOM 1364 C CA . GLU A 1 176 ? 10.598 -30.212 -10.518 1.00 31.24 185 GLU A CA 1
ATOM 1365 C C . GLU A 1 176 ? 9.781 -29.675 -9.350 1.00 33.04 185 GLU A C 1
ATOM 1366 O O . GLU A 1 176 ? 9.191 -30.436 -8.577 1.00 33.90 185 GLU A O 1
ATOM 1372 N N . LEU A 1 177 ? 9.765 -28.353 -9.223 1.00 34.16 186 LEU A N 1
ATOM 1373 C CA . LEU A 1 177 ? 9.040 -27.692 -8.150 1.00 34.42 186 LEU A CA 1
ATOM 1374 C C . LEU A 1 177 ? 9.111 -26.183 -8.309 1.00 35.66 186 LEU A C 1
ATOM 1375 O O . LEU A 1 177 ? 10.162 -25.634 -8.641 1.00 35.14 186 LEU A O 1
ATOM 1380 N N . PHE A 1 178 ? 7.983 -25.518 -8.085 1.00 35.80 187 PHE A N 1
ATOM 1381 C CA . PHE A 1 178 ? 7.924 -24.065 -8.156 1.00 36.47 187 PHE A CA 1
ATOM 1382 C C . PHE A 1 178 ? 7.604 -23.598 -6.744 1.00 36.99 187 PHE A C 1
ATOM 1383 O O . PHE A 1 178 ? 6.553 -23.936 -6.200 1.00 36.37 187 PHE A O 1
ATOM 1391 N N . TRP A 1 179 ? 8.511 -22.828 -6.150 1.00 37.08 188 TRP A N 1
ATOM 1392 C CA . TRP A 1 179 ? 8.313 -22.350 -4.790 1.00 37.19 188 TRP A CA 1
ATOM 1393 C C . TRP A 1 179 ? 7.931 -20.877 -4.728 1.00 37.54 188 TRP A C 1
ATOM 1394 O O . TRP A 1 179 ? 8.776 -19.992 -4.878 1.00 38.29 188 TRP A O 1
ATOM 1405 N N . PRO A 1 180 ? 6.640 -20.596 -4.501 1.00 37.41 189 PRO A N 1
ATOM 1406 C CA . PRO A 1 180 ? 6.147 -19.224 -4.419 1.00 35.86 189 PRO A CA 1
ATOM 1407 C C . PRO A 1 180 ? 6.946 -18.340 -3.473 1.00 35.93 189 PRO A C 1
ATOM 1408 O O . PRO A 1 180 ? 7.275 -18.732 -2.350 1.00 35.00 189 PRO A O 1
ATOM 1412 N N . ASP A 1 181 ? 7.270 -17.148 -3.956 1.00 36.05 190 ASP A N 1
ATOM 1413 C CA . ASP A 1 181 ? 7.991 -16.160 -3.174 1.00 36.48 190 ASP A CA 1
ATOM 1414 C C . ASP A 1 181 ? 9.374 -16.564 -2.660 1.00 34.94 190 ASP A C 1
ATOM 1415 O O . ASP A 1 181 ? 9.825 -16.071 -1.629 1.00 35.36 190 ASP A O 1
ATOM 1420 N N . PHE A 1 182 ? 10.049 -17.461 -3.369 1.00 34.06 191 PHE A N 1
ATOM 1421 C CA . PHE A 1 182 ? 11.401 -17.847 -2.972 1.00 33.70 191 PHE A CA 1
ATOM 1422 C C . PHE A 1 182 ? 12.282 -16.638 -3.337 1.00 34.35 191 PHE A C 1
ATOM 1423 O O . PHE A 1 182 ? 12.082 -16.014 -4.385 1.00 33.40 191 PHE A O 1
ATOM 1431 N N . PRO A 1 183 ? 13.261 -16.291 -2.481 1.00 35.10 192 PRO A N 1
ATOM 1432 C CA . PRO A 1 183 ? 14.159 -15.151 -2.726 1.00 36.55 192 PRO A CA 1
ATOM 1433 C C . PRO A 1 183 ? 14.816 -15.130 -4.113 1.00 38.37 192 PRO A C 1
ATOM 1434 O O . PRO A 1 183 ? 15.293 -16.157 -4.597 1.00 37.54 192 PRO A O 1
ATOM 1438 N N . CYS A 1 184 ? 14.846 -13.952 -4.736 1.00 40.21 193 CYS A N 1
ATOM 1439 C CA . CYS A 1 184 ? 15.455 -13.786 -6.059 1.00 42.93 193 CYS A CA 1
ATOM 1440 C C . CYS A 1 184 ? 16.927 -14.200 -6.073 1.00 40.85 193 CYS A C 1
ATOM 1441 O O . CYS A 1 184 ? 17.458 -14.588 -7.113 1.00 39.94 193 CYS A O 1
ATOM 1444 N N . ASP A 1 185 ? 17.590 -14.097 -4.924 1.00 39.22 194 ASP A N 1
ATOM 1445 C CA . ASP A 1 185 ? 18.995 -14.484 -4.822 1.00 38.30 194 ASP A CA 1
ATOM 1446 C C . ASP A 1 185 ? 19.235 -15.341 -3.587 1.00 35.28 194 ASP A C 1
ATOM 1447 O O . ASP A 1 185 ? 20.260 -15.219 -2.916 1.00 33.76 194 ASP A O 1
ATOM 1452 N N . GLY A 1 186 ? 18.284 -16.224 -3.300 1.00 32.86 195 GLY A N 1
ATOM 1453 C CA . GLY A 1 186 ? 18.410 -17.081 -2.141 1.00 30.71 195 GLY A CA 1
ATOM 1454 C C . GLY A 1 186 ? 19.354 -18.252 -2.317 1.00 29.76 195 GLY A C 1
ATOM 1455 O O . GLY A 1 186 ? 19.587 -18.724 -3.434 1.00 30.22 195 GLY A O 1
ATOM 1456 N N . LEU A 1 187 ? 19.919 -18.709 -1.206 1.00 28.58 196 LEU A N 1
ATOM 1457 C CA . LEU A 1 187 ? 20.816 -19.856 -1.217 1.00 29.19 196 LEU A CA 1
ATOM 1458 C C . LEU A 1 187 ? 19.937 -21.108 -1.160 1.00 28.79 196 LEU A C 1
ATOM 1459 O O . LEU A 1 187 ? 18.800 -21.052 -0.677 1.00 28.39 196 LEU A O 1
ATOM 1464 N N . TYR A 1 188 ? 20.451 -22.232 -1.650 1.00 27.95 197 TYR A N 1
ATOM 1465 C CA . TYR A 1 188 ? 19.670 -23.464 -1.640 1.00 27.98 197 TYR A CA 1
ATOM 1466 C C . TYR A 1 188 ? 20.510 -24.684 -1.991 1.00 28.27 197 TYR A C 1
ATOM 1467 O O . TYR A 1 188 ? 21.642 -24.566 -2.457 1.00 30.01 197 TYR A O 1
ATOM 1476 N N . LYS A 1 189 ? 19.938 -25.855 -1.739 1.00 28.05 198 LYS A N 1
ATOM 1477 C CA . LYS A 1 189 ? 20.558 -27.137 -2.044 1.00 27.33 198 LYS A CA 1
ATOM 1478 C C . LYS A 1 189 ? 19.420 -28.107 -2.295 1.00 27.66 198 LYS A C 1
ATOM 1479 O O . LYS A 1 189 ? 18.267 -27.820 -1.972 1.00 26.41 198 LYS A O 1
ATOM 1485 N N . PHE A 1 190 ? 19.738 -29.243 -2.899 1.00 29.02 199 PHE A N 1
ATOM 1486 C CA . PHE A 1 190 ? 18.734 -30.260 -3.169 1.00 28.96 199 PHE A CA 1
ATOM 1487 C C . PHE A 1 190 ? 19.038 -31.419 -2.250 1.00 30.09 199 PHE A C 1
ATOM 1488 O O . PHE A 1 190 ? 20.103 -32.020 -2.354 1.00 31.16 199 PHE A O 1
ATOM 1496 N N . ARG A 1 191 ? 18.133 -31.721 -1.328 1.00 30.62 200 ARG A N 1
ATOM 1497 C CA . ARG A 1 191 ? 18.362 -32.855 -0.446 1.00 31.18 200 ARG A CA 1
ATOM 1498 C C . ARG A 1 191 ? 17.922 -34.076 -1.241 1.00 30.52 200 ARG A C 1
ATOM 1499 O O . ARG A 1 191 ? 16.741 -34.235 -1.541 1.00 30.82 200 ARG A O 1
ATOM 1507 N N . VAL A 1 192 ? 18.875 -34.929 -1.592 1.00 29.56 201 VAL A N 1
ATOM 1508 C CA . VAL A 1 192 ? 18.571 -36.113 -2.381 1.00 30.88 201 VAL A CA 1
ATOM 1509 C C . VAL A 1 192 ? 18.566 -37.433 -1.612 1.00 30.45 201 VAL A C 1
ATOM 1510 O O . VAL A 1 192 ? 19.535 -37.771 -0.938 1.00 29.65 201 VAL A O 1
ATOM 1514 N N . HIS A 1 193 ? 17.461 -38.169 -1.721 1.00 30.98 202 HIS A N 1
ATOM 1515 C CA . HIS A 1 193 ? 17.345 -39.481 -1.093 1.00 31.54 202 HIS A CA 1
ATOM 1516 C C . HIS A 1 193 ? 17.718 -40.472 -2.199 1.00 29.88 202 HIS A C 1
ATOM 1517 O O . HIS A 1 193 ? 16.912 -40.756 -3.083 1.00 27.49 202 HIS A O 1
ATOM 1524 N N . GLY A 1 194 ? 18.949 -40.975 -2.139 1.00 29.53 203 GLY A N 1
ATOM 1525 C CA . GLY A 1 194 ? 19.459 -41.888 -3.146 1.00 30.14 203 GLY A CA 1
ATOM 1526 C C . GLY A 1 194 ? 18.786 -43.237 -3.259 1.00 32.01 203 GLY A C 1
ATOM 1527 O O . GLY A 1 194 ? 18.062 -43.667 -2.362 1.00 31.90 203 GLY A O 1
ATOM 1528 N N . ALA A 1 195 ? 19.034 -43.900 -4.384 1.00 31.81 204 ALA A N 1
ATOM 1529 C CA . ALA A 1 195 ? 18.477 -45.215 -4.661 1.00 32.03 204 ALA A CA 1
ATOM 1530 C C . ALA A 1 195 ? 19.089 -46.213 -3.698 1.00 33.61 204 ALA A C 1
ATOM 1531 O O . ALA A 1 195 ? 18.625 -47.346 -3.589 1.00 34.91 204 ALA A O 1
ATOM 1533 N N . ASP A 1 196 ? 20.139 -45.785 -3.004 1.00 33.94 205 ASP A N 1
ATOM 1534 C CA . ASP A 1 196 ? 20.829 -46.641 -2.048 1.00 33.65 205 ASP A CA 1
ATOM 1535 C C . ASP A 1 196 ? 20.455 -46.314 -0.600 1.00 33.77 205 ASP A C 1
ATOM 1536 O O . ASP A 1 196 ? 21.120 -46.754 0.337 1.00 33.73 205 ASP A O 1
ATOM 1541 N N . GLY A 1 197 ? 19.387 -45.540 -0.426 1.00 33.68 206 GLY A N 1
ATOM 1542 C CA . GLY A 1 197 ? 18.937 -45.181 0.907 1.00 35.14 206 GLY A CA 1
ATOM 1543 C C . GLY A 1 197 ? 19.743 -44.104 1.615 1.00 37.95 206 GLY A C 1
ATOM 1544 O O . GLY A 1 197 ? 19.397 -43.703 2.728 1.00 38.94 206 GLY A O 1
ATOM 1545 N N . VAL A 1 198 ? 20.818 -43.635 0.986 1.00 38.24 207 VAL A N 1
ATOM 1546 C CA . VAL A 1 198 ? 21.658 -42.598 1.581 1.00 37.55 207 VAL A CA 1
ATOM 1547 C C . VAL A 1 198 ? 21.179 -41.207 1.185 1.00 38.11 207 VAL A C 1
ATOM 1548 O O . VAL A 1 198 ? 21.033 -40.906 0.001 1.00 38.93 207 VAL A O 1
ATOM 1552 N N . VAL A 1 199 ? 20.938 -40.362 2.181 1.00 38.73 208 VAL A N 1
ATOM 1553 C CA . VAL A 1 199 ? 20.480 -38.998 1.937 1.00 38.85 208 VAL A CA 1
ATOM 1554 C C . VAL A 1 199 ? 21.679 -38.062 1.818 1.00 38.85 208 VAL A C 1
ATOM 1555 O O . VAL A 1 199 ? 22.602 -38.117 2.635 1.00 38.03 208 VAL A O 1
ATOM 1559 N N . THR A 1 200 ? 21.674 -37.203 0.802 1.00 37.96 209 THR A N 1
ATOM 1560 C CA . THR A 1 200 ? 22.781 -36.269 0.623 1.00 36.14 209 THR A CA 1
ATOM 1561 C C . THR A 1 200 ? 22.299 -34.886 0.228 1.00 34.48 209 THR A C 1
ATOM 1562 O O . THR A 1 200 ? 21.361 -34.743 -0.552 1.00 34.95 209 THR A O 1
ATOM 1566 N N . ASP A 1 201 ? 22.940 -33.864 0.784 1.00 34.44 210 ASP A N 1
ATOM 1567 C CA . ASP A 1 201 ? 22.595 -32.486 0.466 1.00 32.59 210 ASP A CA 1
ATOM 1568 C C . ASP A 1 201 ? 23.522 -32.042 -0.657 1.00 30.80 210 ASP A C 1
ATOM 1569 O O . ASP A 1 201 ? 24.739 -31.941 -0.478 1.00 30.60 210 ASP A O 1
ATOM 1574 N N . ARG A 1 202 ? 22.924 -31.781 -1.815 1.00 28.33 211 ARG A N 1
ATOM 1575 C CA . ARG A 1 202 ? 23.660 -31.426 -3.025 1.00 27.27 211 ARG A CA 1
ATOM 1576 C C . ARG A 1 202 ? 23.572 -30.004 -3.543 1.00 26.90 211 ARG A C 1
ATOM 1577 O O . ARG A 1 202 ? 22.518 -29.365 -3.505 1.00 25.89 211 ARG A O 1
ATOM 1585 N N . ALA A 1 203 ? 24.697 -29.526 -4.054 1.00 25.61 212 ALA A N 1
ATOM 1586 C CA . ALA A 1 203 ? 24.730 -28.219 -4.676 1.00 25.27 212 ALA A CA 1
ATOM 1587 C C . ALA A 1 203 ? 24.015 -28.512 -6.003 1.00 23.58 212 ALA A C 1
ATOM 1588 O O . ALA A 1 203 ? 23.940 -29.669 -6.415 1.00 22.79 212 ALA A O 1
ATOM 1590 N N . ASP A 1 204 ? 23.480 -27.487 -6.657 1.00 22.16 213 ASP A N 1
ATOM 1591 C CA . ASP A 1 204 ? 22.789 -27.669 -7.935 1.00 22.47 213 ASP A CA 1
ATOM 1592 C C . ASP A 1 204 ? 23.787 -27.855 -9.083 1.00 22.13 213 ASP A C 1
ATOM 1593 O O . ASP A 1 204 ? 24.653 -27.013 -9.303 1.00 24.33 213 ASP A O 1
ATOM 1598 N N . PRO A 1 205 ? 23.681 -28.966 -9.827 1.00 22.25 214 PRO A N 1
ATOM 1599 C CA . PRO A 1 205 ? 24.591 -29.216 -10.952 1.00 23.21 214 PRO A CA 1
ATOM 1600 C C . PRO A 1 205 ? 24.539 -28.062 -11.959 1.00 22.10 214 PRO A C 1
ATOM 1601 O O . PRO A 1 205 ? 25.515 -27.765 -12.639 1.00 22.13 214 PRO A O 1
ATOM 1605 N N . PHE A 1 206 ? 23.385 -27.414 -12.037 1.00 22.09 215 PHE A N 1
ATOM 1606 C CA . PHE A 1 206 ? 23.185 -26.295 -12.950 1.00 23.21 215 PHE A CA 1
ATOM 1607 C C . PHE A 1 206 ? 23.204 -24.945 -12.238 1.00 21.82 215 PHE A C 1
ATOM 1608 O O . PHE A 1 206 ? 22.614 -23.975 -12.709 1.00 22.03 215 PHE A O 1
ATOM 1616 N N . ALA A 1 207 ? 23.879 -24.890 -11.097 1.00 22.12 216 ALA A N 1
ATOM 1617 C CA . ALA A 1 207 ? 23.977 -23.650 -10.341 1.00 21.58 216 ALA A CA 1
ATOM 1618 C C . ALA A 1 207 ? 24.595 -22.582 -11.237 1.00 22.98 216 ALA A C 1
ATOM 1619 O O . ALA A 1 207 ? 25.627 -22.821 -11.872 1.00 22.30 216 ALA A O 1
ATOM 1621 N N . PHE A 1 208 ? 23.947 -21.421 -11.305 1.00 22.98 217 PHE A N 1
ATOM 1622 C CA . PHE A 1 208 ? 24.441 -20.304 -12.102 1.00 23.41 217 PHE A CA 1
ATOM 1623 C C . PHE A 1 208 ? 25.139 -19.319 -11.156 1.00 23.66 217 PHE A C 1
ATOM 1624 O O . PHE A 1 208 ? 25.826 -18.394 -11.588 1.00 22.68 217 PHE A O 1
ATOM 1632 N N . GLY A 1 209 ? 24.962 -19.551 -9.857 1.00 24.70 218 GLY A N 1
ATOM 1633 C CA . GLY A 1 209 ? 25.576 -18.719 -8.834 1.00 25.71 218 GLY A CA 1
ATOM 1634 C C . GLY A 1 209 ? 25.932 -19.625 -7.672 1.00 26.62 218 GLY A C 1
ATOM 1635 O O . GLY A 1 209 ? 25.310 -20.677 -7.515 1.00 26.50 218 GLY A O 1
ATOM 1636 N N . THR A 1 210 ? 26.913 -19.241 -6.856 1.00 26.13 219 THR A N 1
ATOM 1637 C CA . THR A 1 210 ? 27.324 -20.082 -5.735 1.00 25.23 219 THR A CA 1
ATOM 1638 C C . THR A 1 210 ? 27.782 -19.297 -4.513 1.00 27.28 219 THR A C 1
ATOM 1639 O O . THR A 1 210 ? 28.096 -18.113 -4.589 1.00 26.80 219 THR A O 1
ATOM 1643 N N . GLU A 1 211 ? 27.827 -19.991 -3.386 1.00 28.53 220 GLU A N 1
ATOM 1644 C CA . GLU A 1 211 ? 28.278 -19.413 -2.135 1.00 29.02 220 GLU A CA 1
ATOM 1645 C C . GLU A 1 211 ? 29.803 -19.407 -2.264 1.00 27.73 220 GLU A C 1
ATOM 1646 O O . GLU A 1 211 ? 30.368 -20.221 -2.995 1.00 27.38 220 GLU A O 1
ATOM 1652 N N . VAL A 1 212 ? 30.475 -18.491 -1.576 1.00 27.53 221 VAL A N 1
ATOM 1653 C CA . VAL A 1 212 ? 31.929 -18.425 -1.658 1.00 27.45 221 VAL A CA 1
ATOM 1654 C C . VAL A 1 212 ? 32.568 -19.610 -0.935 1.00 27.47 221 VAL A C 1
ATOM 1655 O O . VAL A 1 212 ? 32.197 -19.931 0.192 1.00 28.06 221 VAL A O 1
ATOM 1659 N N . PRO A 1 213 ? 33.521 -20.292 -1.582 1.00 27.85 222 PRO A N 1
ATOM 1660 C CA . PRO A 1 213 ? 34.168 -21.431 -0.911 1.00 30.54 222 PRO A CA 1
ATOM 1661 C C . PRO A 1 213 ? 34.736 -20.907 0.416 1.00 31.80 222 PRO A C 1
ATOM 1662 O O . PRO A 1 213 ? 35.121 -19.739 0.499 1.00 32.71 222 PRO A O 1
ATOM 1666 N N . PRO A 1 214 ? 34.855 -21.765 1.449 1.00 33.82 223 PRO A N 1
ATOM 1667 C CA . PRO A 1 214 ? 34.501 -23.190 1.536 1.00 33.89 223 PRO A CA 1
ATOM 1668 C C . PRO A 1 214 ? 33.008 -23.523 1.552 1.00 34.33 223 PRO A C 1
ATOM 1669 O O . PRO A 1 214 ? 32.648 -24.698 1.545 1.00 34.20 223 PRO A O 1
ATOM 1673 N N . GLN A 1 215 ? 32.140 -22.515 1.609 1.00 34.60 224 GLN A N 1
ATOM 1674 C CA . GLN A 1 215 ? 30.700 -22.783 1.606 1.00 36.19 224 GLN A CA 1
ATOM 1675 C C . GLN A 1 215 ? 30.376 -23.540 0.325 1.00 35.17 224 GLN A C 1
ATOM 1676 O O . GLN A 1 215 ? 31.103 -23.416 -0.667 1.00 33.12 224 GLN A O 1
ATOM 1682 N N . THR A 1 216 ? 29.281 -24.300 0.338 1.00 33.46 225 THR A N 1
ATOM 1683 C CA . THR A 1 216 ? 28.912 -25.121 -0.812 1.00 32.13 225 THR A CA 1
ATOM 1684 C C . THR A 1 216 ? 27.494 -24.998 -1.371 1.00 31.82 225 THR A C 1
ATOM 1685 O O . THR A 1 216 ? 27.108 -25.761 -2.260 1.00 31.68 225 THR A O 1
ATOM 1689 N N . ALA A 1 217 ? 26.717 -24.044 -0.875 1.00 30.08 226 ALA A N 1
ATOM 1690 C CA . ALA A 1 217 ? 25.361 -23.874 -1.372 1.00 28.98 226 ALA A CA 1
ATOM 1691 C C . ALA A 1 217 ? 25.336 -23.114 -2.696 1.00 29.36 226 ALA A C 1
ATOM 1692 O O . ALA A 1 217 ? 26.263 -22.363 -3.019 1.00 30.68 226 ALA A O 1
ATOM 1694 N N . SER A 1 218 ? 24.258 -23.312 -3.450 1.00 26.34 227 SER A N 1
ATOM 1695 C CA . SER A 1 218 ? 24.060 -22.651 -4.731 1.00 25.66 227 SER A CA 1
ATOM 1696 C C . SER A 1 218 ? 23.227 -21.406 -4.463 1.00 26.14 227 SER A C 1
ATOM 1697 O O . SER A 1 218 ? 22.577 -21.311 -3.421 1.00 26.13 227 SER A O 1
ATOM 1700 N N . ARG A 1 219 ? 23.245 -20.451 -5.387 1.00 25.95 228 ARG A N 1
ATOM 1701 C CA . ARG A 1 219 ? 22.464 -19.228 -5.215 1.00 27.84 228 ARG A CA 1
ATOM 1702 C C . ARG A 1 219 ? 21.700 -18.918 -6.492 1.00 27.65 228 ARG A C 1
ATOM 1703 O O . ARG A 1 219 ? 22.282 -18.914 -7.577 1.00 27.44 228 ARG A O 1
ATOM 1711 N N . VAL A 1 220 ? 20.398 -18.669 -6.363 1.00 29.77 229 VAL A N 1
ATOM 1712 C CA . VAL A 1 220 ? 19.572 -18.341 -7.522 1.00 31.88 229 VAL A CA 1
ATOM 1713 C C . VAL A 1 220 ? 20.187 -17.107 -8.176 1.00 33.35 229 VAL A C 1
ATOM 1714 O O . VAL A 1 220 ? 20.479 -16.117 -7.499 1.00 33.95 229 VAL A O 1
ATOM 1718 N N . THR A 1 221 ? 20.381 -17.173 -9.491 1.00 33.75 230 THR A N 1
ATOM 1719 C CA . THR A 1 221 ? 21.005 -16.082 -10.228 1.00 34.19 230 THR A CA 1
ATOM 1720 C C . THR A 1 221 ? 20.403 -15.882 -11.616 1.00 34.45 230 THR A C 1
ATOM 1721 O O . THR A 1 221 ? 20.396 -16.799 -12.440 1.00 34.64 230 THR A O 1
ATOM 1725 N N . SER A 1 222 ? 19.902 -14.679 -11.866 1.00 34.25 231 SER A N 1
ATOM 1726 C CA . SER A 1 222 ? 19.324 -14.340 -13.162 1.00 37.86 231 SER A CA 1
ATOM 1727 C C . SER A 1 222 ? 20.025 -13.080 -13.648 1.00 37.35 231 SER A C 1
ATOM 1728 O O . SER A 1 222 ? 20.151 -12.108 -12.904 1.00 37.59 231 SER A O 1
ATOM 1731 N N . SER A 1 223 ? 20.486 -13.099 -14.893 1.00 37.31 232 SER A N 1
ATOM 1732 C CA . SER A 1 223 ? 21.191 -11.958 -15.454 1.00 37.13 232 SER A CA 1
ATOM 1733 C C . SER A 1 223 ? 20.402 -11.194 -16.512 1.00 38.96 232 SER A C 1
ATOM 1734 O O . SER A 1 223 ? 19.598 -11.768 -17.250 1.00 38.30 232 SER A O 1
ATOM 1737 N N . ASP A 1 224 ? 20.663 -9.890 -16.571 1.00 41.17 233 ASP A N 1
ATOM 1738 C CA . ASP A 1 224 ? 20.040 -8.970 -17.524 1.00 43.33 233 ASP A CA 1
ATOM 1739 C C . ASP A 1 224 ? 21.130 -7.984 -17.960 1.00 41.99 233 ASP A C 1
ATOM 1740 O O . ASP A 1 224 ? 20.843 -6.887 -18.450 1.00 42.98 233 ASP A O 1
ATOM 1745 N N . TYR A 1 225 ? 22.380 -8.391 -17.751 1.00 37.75 234 TYR A N 1
ATOM 1746 C CA . TYR A 1 225 ? 23.555 -7.592 -18.086 1.00 32.48 234 TYR A CA 1
ATOM 1747 C C . TYR A 1 225 ? 23.500 -7.031 -19.504 1.00 30.35 234 TYR A C 1
ATOM 1748 O O . TYR A 1 225 ? 23.090 -7.715 -20.435 1.00 29.50 234 TYR A O 1
ATOM 1757 N N . THR A 1 226 ? 23.919 -5.781 -19.670 1.00 29.84 235 THR A N 1
ATOM 1758 C CA . THR A 1 226 ? 23.925 -5.170 -20.993 1.00 29.98 235 THR A CA 1
ATOM 1759 C C . THR A 1 226 ? 25.356 -5.093 -21.520 1.00 28.08 235 THR A C 1
ATOM 1760 O O . THR A 1 226 ? 26.175 -4.334 -21.009 1.00 28.41 235 THR A O 1
ATOM 1764 N N . TRP A 1 227 ? 25.648 -5.883 -22.547 1.00 27.60 236 TRP A N 1
ATOM 1765 C CA . TRP A 1 227 ? 26.981 -5.922 -23.133 1.00 28.17 236 TRP A CA 1
ATOM 1766 C C . TRP A 1 227 ? 27.323 -4.721 -24.012 1.00 28.07 236 TRP A C 1
ATOM 1767 O O . TRP A 1 227 ? 26.464 -4.179 -24.710 1.00 28.68 236 TRP A O 1
ATOM 1778 N N . GLY A 1 228 ? 28.590 -4.321 -23.981 1.00 26.87 237 GLY A N 1
ATOM 1779 C CA . GLY A 1 228 ? 29.037 -3.209 -24.799 1.00 25.80 237 GLY A CA 1
ATOM 1780 C C . GLY A 1 228 ? 30.019 -3.679 -25.856 1.00 24.70 237 GLY A C 1
ATOM 1781 O O . GLY A 1 228 ? 30.761 -2.885 -26.426 1.00 25.21 237 GLY A O 1
ATOM 1782 N N . ASP A 1 229 ? 30.002 -4.979 -26.131 1.00 24.83 238 ASP A N 1
ATOM 1783 C CA . ASP A 1 229 ? 30.914 -5.580 -27.093 1.00 24.19 238 ASP A CA 1
ATOM 1784 C C . ASP A 1 229 ? 30.277 -6.054 -28.399 1.00 25.02 238 ASP A C 1
ATOM 1785 O O . ASP A 1 229 ? 30.721 -7.045 -28.984 1.00 26.04 238 ASP A O 1
ATOM 1790 N N . ASP A 1 230 ? 29.248 -5.352 -28.866 1.00 25.60 239 ASP A N 1
ATOM 1791 C CA . ASP A 1 230 ? 28.590 -5.733 -30.115 1.00 28.59 239 ASP A CA 1
ATOM 1792 C C . ASP A 1 230 ? 29.555 -5.770 -31.299 1.00 27.17 239 ASP A C 1
ATOM 1793 O O . ASP A 1 230 ? 29.506 -6.695 -32.112 1.00 27.59 239 ASP A O 1
ATOM 1798 N N . ASP A 1 231 ? 30.424 -4.766 -31.402 1.00 26.54 240 ASP A N 1
ATOM 1799 C CA . ASP A 1 231 ? 31.370 -4.709 -32.516 1.00 26.07 240 ASP A CA 1
ATOM 1800 C C . ASP A 1 231 ? 32.310 -5.892 -32.495 1.00 24.62 240 ASP A C 1
ATOM 1801 O O . ASP A 1 231 ? 32.541 -6.510 -33.530 1.00 26.14 240 ASP A O 1
ATOM 1806 N N . TRP A 1 232 ? 32.857 -6.207 -31.323 1.00 23.79 241 TRP A N 1
ATOM 1807 C CA . TRP A 1 232 ? 33.756 -7.350 -31.221 1.00 24.58 241 TRP A CA 1
ATOM 1808 C C . TRP A 1 232 ? 33.043 -8.635 -31.641 1.00 23.71 241 TRP A C 1
ATOM 1809 O O . TRP A 1 232 ? 33.574 -9.415 -32.435 1.00 24.42 241 TRP A O 1
ATOM 1820 N N . MET A 1 233 ? 31.836 -8.844 -31.122 1.00 24.34 242 MET A N 1
ATOM 1821 C CA . MET A 1 233 ? 31.076 -10.056 -31.441 1.00 25.64 242 MET A CA 1
ATOM 1822 C C . MET A 1 233 ? 30.731 -10.195 -32.918 1.00 27.26 242 MET A C 1
ATOM 1823 O O . MET A 1 233 ? 30.781 -11.294 -33.463 1.00 27.36 242 MET A O 1
ATOM 1828 N N . ALA A 1 234 ? 30.388 -9.088 -33.569 1.00 27.59 243 ALA A N 1
ATOM 1829 C CA . ALA A 1 234 ? 30.050 -9.131 -34.990 1.00 27.94 243 ALA A CA 1
ATOM 1830 C C . ALA A 1 234 ? 31.309 -9.357 -35.824 1.00 29.07 243 ALA A C 1
ATOM 1831 O O . ALA A 1 234 ? 31.268 -10.001 -36.870 1.00 29.93 243 ALA A O 1
ATOM 1833 N N . GLY A 1 235 ? 32.430 -8.820 -35.357 1.00 28.87 244 GLY A N 1
ATOM 1834 C CA . GLY A 1 235 ? 33.666 -8.977 -36.095 1.00 29.94 244 GLY A CA 1
ATOM 1835 C C . GLY A 1 235 ? 34.188 -10.396 -36.013 1.00 31.25 244 GLY A C 1
ATOM 1836 O O . GLY A 1 235 ? 34.678 -10.948 -36.997 1.00 30.13 244 GLY A O 1
ATOM 1837 N N . ARG A 1 236 ? 34.062 -10.985 -34.828 1.00 31.74 245 ARG A N 1
ATOM 1838 C CA . ARG A 1 236 ? 34.527 -12.338 -34.570 1.00 31.17 245 ARG A CA 1
ATOM 1839 C C . ARG A 1 236 ? 33.915 -13.375 -35.502 1.00 31.23 245 ARG A C 1
ATOM 1840 O O . ARG A 1 236 ? 34.588 -14.315 -35.929 1.00 29.29 245 ARG A O 1
ATOM 1848 N N . ALA A 1 237 ? 32.637 -13.205 -35.814 1.00 31.75 246 ALA A N 1
ATOM 1849 C CA . ALA A 1 237 ? 31.944 -14.150 -36.677 1.00 33.80 246 ALA A CA 1
ATOM 1850 C C . ALA A 1 237 ? 32.455 -14.145 -38.116 1.00 35.08 246 ALA A C 1
ATOM 1851 O O . ALA A 1 237 ? 32.202 -15.088 -38.865 1.00 36.23 246 ALA A O 1
ATOM 1853 N N . LEU A 1 238 ? 33.182 -13.099 -38.498 1.00 35.29 247 LEU A N 1
ATOM 1854 C CA . LEU A 1 238 ? 33.697 -12.996 -39.861 1.00 36.27 247 LEU A CA 1
ATOM 1855 C C . LEU A 1 238 ? 35.176 -13.339 -39.983 1.00 36.62 247 LEU A C 1
ATOM 1856 O O . LEU A 1 238 ? 35.779 -13.114 -41.031 1.00 38.19 247 LEU A O 1
ATOM 1861 N N . ARG A 1 239 ? 35.767 -13.880 -38.924 1.00 36.59 248 ARG A N 1
ATOM 1862 C CA . ARG A 1 239 ? 37.180 -14.230 -38.970 1.00 35.13 248 ARG A CA 1
ATOM 1863 C C . ARG A 1 239 ? 37.445 -15.705 -38.709 1.00 33.49 248 ARG A C 1
ATOM 1864 O O . ARG A 1 239 ? 36.593 -16.427 -38.188 1.00 32.81 248 ARG A O 1
ATOM 1872 N N . ASN A 1 240 ? 38.641 -16.142 -39.091 1.00 32.64 249 ASN A N 1
ATOM 1873 C CA . ASN A 1 240 ? 39.079 -17.516 -38.882 1.00 31.78 249 ASN A CA 1
ATOM 1874 C C . ASN A 1 240 ? 40.395 -17.425 -38.109 1.00 28.74 249 ASN A C 1
ATOM 1875 O O . ASN A 1 240 ? 41.450 -17.200 -38.697 1.00 28.39 249 ASN A O 1
ATOM 1880 N N . PRO A 1 241 ? 40.339 -17.606 -36.779 1.00 27.34 250 PRO A N 1
ATOM 1881 C CA . PRO A 1 241 ? 41.483 -17.550 -35.858 1.00 25.25 250 PRO A CA 1
ATOM 1882 C C . PRO A 1 241 ? 42.720 -18.292 -36.332 1.00 24.59 250 PRO A C 1
ATOM 1883 O O . PRO A 1 241 ? 43.848 -17.854 -36.103 1.00 24.31 250 PRO A O 1
ATOM 1887 N N . VAL A 1 242 ? 42.497 -19.421 -36.988 1.00 24.01 251 VAL A N 1
ATOM 1888 C CA . VAL A 1 242 ? 43.578 -20.248 -37.500 1.00 26.20 251 VAL A CA 1
ATOM 1889 C C . VAL A 1 242 ? 44.492 -19.470 -38.444 1.00 26.57 251 VAL A C 1
ATOM 1890 O O . VAL A 1 242 ? 45.697 -19.725 -38.503 1.00 28.33 251 VAL A O 1
ATOM 1894 N N . ASN A 1 243 ? 43.919 -18.512 -39.169 1.00 25.99 252 ASN A N 1
ATOM 1895 C CA . ASN A 1 243 ? 44.679 -17.713 -40.128 1.00 27.31 252 ASN A CA 1
ATOM 1896 C C . ASN A 1 243 ? 44.993 -16.306 -39.604 1.00 26.39 252 ASN A C 1
ATOM 1897 O O . ASN A 1 243 ? 45.496 -15.457 -40.346 1.00 25.77 252 ASN A O 1
ATOM 1902 N N . GLU A 1 244 ? 44.705 -16.062 -38.331 1.00 24.11 253 GLU A N 1
ATOM 1903 C CA . GLU A 1 244 ? 44.946 -14.746 -37.742 1.00 23.93 253 GLU A CA 1
ATOM 1904 C C . GLU A 1 244 ? 46.014 -14.789 -36.646 1.00 21.37 253 GLU A C 1
ATOM 1905 O O . GLU A 1 244 ? 46.451 -15.862 -36.227 1.00 21.70 253 GLU A O 1
ATOM 1911 N N . ALA A 1 245 ? 46.419 -13.610 -36.186 1.00 19.78 254 ALA A N 1
ATOM 1912 C CA . ALA A 1 245 ? 47.414 -13.489 -35.128 1.00 19.94 254 ALA A CA 1
ATOM 1913 C C . ALA A 1 245 ? 46.850 -14.041 -33.830 1.00 21.57 254 ALA A C 1
ATOM 1914 O O . ALA A 1 245 ? 45.665 -13.842 -33.521 1.00 20.87 254 ALA A O 1
ATOM 1916 N N . MET A 1 246 ? 47.685 -14.755 -33.080 1.00 20.28 255 MET A N 1
ATOM 1917 C CA . MET A 1 246 ? 47.259 -15.299 -31.792 1.00 19.46 255 MET A CA 1
ATOM 1918 C C . MET A 1 246 ? 48.445 -15.426 -30.847 1.00 18.60 255 MET A C 1
ATOM 1919 O O . MET A 1 246 ? 49.172 -16.418 -30.870 1.00 19.44 255 MET A O 1
ATOM 1924 N N . SER A 1 247 ? 48.632 -14.395 -30.033 1.00 16.96 256 SER A N 1
ATOM 1925 C CA . SER A 1 247 ? 49.693 -14.341 -29.041 1.00 18.14 256 SER A CA 1
ATOM 1926 C C . SER A 1 247 ? 48.903 -14.406 -27.736 1.00 18.21 256 SER A C 1
ATOM 1927 O O . SER A 1 247 ? 48.153 -13.479 -27.413 1.00 19.02 256 SER A O 1
ATOM 1930 N N . THR A 1 248 ? 49.070 -15.494 -26.991 1.00 16.82 257 THR A N 1
ATOM 1931 C CA . THR A 1 248 ? 48.287 -15.706 -25.781 1.00 16.35 257 THR A CA 1
ATOM 1932 C C . THR A 1 248 ? 48.994 -15.577 -24.443 1.00 15.80 257 THR A C 1
ATOM 1933 O O . THR A 1 248 ? 50.047 -16.184 -24.220 1.00 14.87 257 THR A O 1
ATOM 1937 N N . TYR A 1 249 ? 48.375 -14.807 -23.552 1.00 15.65 258 TYR A N 1
ATOM 1938 C CA . TYR A 1 249 ? 48.866 -14.596 -22.187 1.00 16.54 258 TYR A CA 1
ATOM 1939 C C . TYR A 1 249 ? 48.028 -15.515 -21.285 1.00 17.16 258 TYR A C 1
ATOM 1940 O O . TYR A 1 249 ? 46.856 -15.240 -21.038 1.00 19.72 258 TYR A O 1
ATOM 1949 N N . GLU A 1 250 ? 48.615 -16.605 -20.801 1.00 17.56 259 GLU A N 1
ATOM 1950 C CA . GLU A 1 250 ? 47.873 -17.527 -19.944 1.00 18.15 259 GLU A CA 1
ATOM 1951 C C . GLU A 1 250 ? 47.825 -16.995 -18.501 1.00 18.44 259 GLU A C 1
ATOM 1952 O O . GLU A 1 250 ? 48.861 -16.715 -17.901 1.00 19.55 259 GLU A O 1
ATOM 1958 N N . VAL A 1 251 ? 46.616 -16.881 -17.954 1.00 19.27 260 VAL A N 1
ATOM 1959 C CA . VAL A 1 251 ? 46.403 -16.322 -16.617 1.00 18.56 260 VAL A CA 1
ATOM 1960 C C . VAL A 1 251 ? 45.521 -17.105 -15.633 1.00 19.58 260 VAL A C 1
ATOM 1961 O O . VAL A 1 251 ? 44.470 -17.633 -16.000 1.00 19.26 260 VAL A O 1
ATOM 1965 N N . HIS A 1 252 ? 45.964 -17.150 -14.377 1.00 19.87 261 HIS A N 1
ATOM 1966 C CA . HIS A 1 252 ? 45.213 -17.772 -13.290 1.00 19.03 261 HIS A CA 1
ATOM 1967 C C . HIS A 1 252 ? 44.669 -16.559 -12.523 1.00 19.45 261 HIS A C 1
ATOM 1968 O O . HIS A 1 252 ? 45.427 -15.855 -11.852 1.00 21.07 261 HIS A O 1
ATOM 1975 N N . LEU A 1 253 ? 43.367 -16.306 -12.633 1.00 18.98 262 LEU A N 1
ATOM 1976 C CA . LEU A 1 253 ? 42.749 -15.137 -11.995 1.00 19.47 262 LEU A CA 1
ATOM 1977 C C . LEU A 1 253 ? 43.002 -14.923 -10.511 1.00 19.68 262 LEU A C 1
ATOM 1978 O O . LEU A 1 253 ? 43.122 -13.783 -10.056 1.00 18.15 262 LEU A O 1
ATOM 1983 N N . GLY A 1 254 ? 43.088 -16.011 -9.755 1.00 21.81 263 GLY A N 1
ATOM 1984 C CA . GLY A 1 254 ? 43.295 -15.889 -8.326 1.00 20.72 263 GLY A CA 1
ATOM 1985 C C . GLY A 1 254 ? 44.681 -15.489 -7.876 1.00 22.27 263 GLY A C 1
ATOM 1986 O O . GLY A 1 254 ? 44.833 -14.929 -6.794 1.00 21.57 263 GLY A O 1
ATOM 1987 N N . SER A 1 255 ? 45.696 -15.750 -8.695 1.00 22.41 264 SER A N 1
ATOM 1988 C CA . SER A 1 255 ? 47.054 -15.431 -8.277 1.00 21.39 264 SER A CA 1
ATOM 1989 C C . SER A 1 255 ? 47.843 -14.454 -9.140 1.00 21.92 264 SER A C 1
ATOM 1990 O O . SER A 1 255 ? 49.008 -14.193 -8.844 1.00 20.94 264 SER A O 1
ATOM 1993 N N . TRP A 1 256 ? 47.233 -13.920 -10.199 1.00 21.29 265 TRP A N 1
ATOM 1994 C CA . TRP A 1 256 ? 47.929 -12.955 -11.057 1.00 19.51 265 TRP A CA 1
ATOM 1995 C C . TRP A 1 256 ? 48.330 -11.785 -10.137 1.00 19.77 265 TRP A C 1
ATOM 1996 O O . TRP A 1 256 ? 49.505 -11.427 -10.025 1.00 19.12 265 TRP A O 1
ATOM 2007 N N . ARG A 1 257 ? 47.331 -11.194 -9.496 1.00 18.86 266 ARG A N 1
ATOM 2008 C CA . ARG A 1 257 ? 47.530 -10.126 -8.526 1.00 20.88 266 ARG A CA 1
ATOM 2009 C C . ARG A 1 257 ? 46.514 -10.452 -7.445 1.00 21.66 266 ARG A C 1
ATOM 2010 O O . ARG A 1 257 ? 45.343 -10.094 -7.543 1.00 24.53 266 ARG A O 1
ATOM 2018 N N . PRO A 1 258 ? 46.957 -11.173 -6.404 1.00 23.25 267 PRO A N 1
ATOM 2019 C CA . PRO A 1 258 ? 46.129 -11.595 -5.272 1.00 22.81 267 PRO A CA 1
ATOM 2020 C C . PRO A 1 258 ? 45.235 -10.501 -4.721 1.00 24.62 267 PRO A C 1
ATOM 2021 O O . PRO A 1 258 ? 45.674 -9.364 -4.537 1.00 23.72 267 PRO A O 1
ATOM 2025 N N . GLY A 1 259 ? 43.975 -10.853 -4.474 1.00 25.60 268 GLY A N 1
ATOM 2026 C CA . GLY A 1 259 ? 43.035 -9.902 -3.918 1.00 25.90 268 GLY A CA 1
ATOM 2027 C C . GLY A 1 259 ? 42.197 -9.093 -4.891 1.00 26.87 268 GLY A C 1
ATOM 2028 O O . GLY A 1 259 ? 41.286 -8.391 -4.460 1.00 29.21 268 GLY A O 1
ATOM 2029 N N . LEU A 1 260 ? 42.483 -9.163 -6.188 1.00 27.17 269 LEU A N 1
ATOM 2030 C CA . LEU A 1 260 ? 41.688 -8.397 -7.157 1.00 26.31 269 LEU A CA 1
ATOM 2031 C C . LEU A 1 260 ? 40.351 -9.065 -7.474 1.00 24.61 269 LEU A C 1
ATOM 2032 O O . LEU A 1 260 ? 40.269 -10.284 -7.618 1.00 24.39 269 LEU A O 1
ATOM 2037 N N . SER A 1 261 ? 39.308 -8.253 -7.587 1.00 22.44 270 SER A N 1
ATOM 2038 C CA . SER A 1 261 ? 37.978 -8.746 -7.916 1.00 23.42 270 SER A CA 1
ATOM 2039 C C . SER A 1 261 ? 37.826 -8.700 -9.438 1.00 22.59 270 SER A C 1
ATOM 2040 O O . SER A 1 261 ? 38.685 -8.146 -10.131 1.00 24.27 270 SER A O 1
ATOM 2043 N N . TYR A 1 262 ? 36.741 -9.267 -9.958 1.00 20.96 271 TYR A N 1
ATOM 2044 C CA . TYR A 1 262 ? 36.495 -9.247 -11.401 1.00 21.62 271 TYR A CA 1
ATOM 2045 C C . TYR A 1 262 ? 36.478 -7.814 -11.941 1.00 22.91 271 TYR A C 1
ATOM 2046 O O . TYR A 1 262 ? 37.038 -7.535 -12.998 1.00 22.95 271 TYR A O 1
ATOM 2055 N N . ARG A 1 263 ? 35.817 -6.915 -11.214 1.00 24.06 272 ARG A N 1
ATOM 2056 C CA . ARG A 1 263 ? 35.701 -5.517 -11.618 1.00 25.89 272 ARG A CA 1
ATOM 2057 C C . ARG A 1 263 ? 37.048 -4.810 -11.662 1.00 25.14 272 ARG A C 1
ATOM 2058 O O . ARG A 1 263 ? 37.269 -3.965 -12.516 1.00 27.52 272 ARG A O 1
ATOM 2066 N N . GLN A 1 264 ? 37.940 -5.145 -10.736 1.00 25.45 273 GLN A N 1
ATOM 2067 C CA . GLN A 1 264 ? 39.268 -4.540 -10.702 1.00 25.52 273 GLN A CA 1
ATOM 2068 C C . GLN A 1 264 ? 40.123 -5.112 -11.824 1.00 25.22 273 GLN A C 1
ATOM 2069 O O . GLN A 1 264 ? 40.911 -4.394 -12.448 1.00 26.04 273 GLN A O 1
ATOM 2075 N N . LEU A 1 265 ? 39.963 -6.410 -12.069 1.00 23.76 274 LEU A N 1
ATOM 2076 C CA . LEU A 1 265 ? 40.689 -7.102 -13.127 1.00 23.52 274 LEU A CA 1
ATOM 2077 C C . LEU A 1 265 ? 40.251 -6.554 -14.476 1.00 21.46 274 LEU A C 1
ATOM 2078 O O . LEU A 1 265 ? 41.041 -6.489 -15.411 1.00 22.12 274 LEU A O 1
ATOM 2083 N N . ALA A 1 266 ? 38.989 -6.143 -14.560 1.00 22.44 275 ALA A N 1
ATOM 2084 C CA . ALA A 1 266 ? 38.435 -5.607 -15.803 1.00 23.95 275 ALA A CA 1
ATOM 2085 C C . ALA A 1 266 ? 39.223 -4.373 -16.223 1.00 23.75 275 ALA A C 1
ATOM 2086 O O . ALA A 1 266 ? 39.249 -4.011 -17.397 1.00 23.60 275 ALA A O 1
ATOM 2088 N N . ARG A 1 267 ? 39.876 -3.745 -15.251 1.00 25.46 276 ARG A N 1
ATOM 2089 C CA . ARG A 1 267 ? 40.697 -2.561 -15.483 1.00 27.70 276 ARG A CA 1
ATOM 2090 C C . ARG A 1 267 ? 42.169 -2.940 -15.611 1.00 24.59 276 ARG A C 1
ATOM 2091 O O . ARG A 1 267 ? 42.788 -2.751 -16.660 1.00 23.06 276 ARG A O 1
ATOM 2099 N N . GLU A 1 268 ? 42.709 -3.485 -14.523 1.00 23.58 277 GLU A N 1
ATOM 2100 C CA . GLU A 1 268 ? 44.107 -3.887 -14.434 1.00 22.07 277 GLU A CA 1
ATOM 2101 C C . GLU A 1 268 ? 44.595 -4.955 -15.395 1.00 22.90 277 GLU A C 1
ATOM 2102 O O . GLU A 1 268 ? 45.643 -4.780 -16.012 1.00 24.91 277 GLU A O 1
ATOM 2108 N N . LEU A 1 269 ? 43.867 -6.064 -15.514 1.00 21.56 278 LEU A N 1
ATOM 2109 C CA . LEU A 1 269 ? 44.292 -7.136 -16.415 1.00 21.60 278 LEU A CA 1
ATOM 2110 C C . LEU A 1 269 ? 44.173 -6.691 -17.868 1.00 21.79 278 LEU A C 1
ATOM 2111 O O . LEU A 1 269 ? 45.055 -6.959 -18.685 1.00 23.83 278 LEU A O 1
ATOM 2116 N N . THR A 1 270 ? 43.084 -6.001 -18.182 1.00 21.02 279 THR A N 1
ATOM 2117 C CA . THR A 1 270 ? 42.853 -5.515 -19.537 1.00 20.93 279 THR A CA 1
ATOM 2118 C C . THR A 1 270 ? 43.985 -4.578 -19.956 1.00 21.26 279 THR A C 1
ATOM 2119 O O . THR A 1 270 ? 44.577 -4.752 -21.019 1.00 19.56 279 THR A O 1
ATOM 2123 N N . ASP A 1 271 ? 44.266 -3.581 -19.115 1.00 20.60 280 ASP A N 1
ATOM 2124 C CA . ASP A 1 271 ? 45.331 -2.612 -19.375 1.00 20.41 280 ASP A CA 1
ATOM 2125 C C . ASP A 1 271 ? 46.690 -3.298 -19.460 1.00 21.03 280 ASP A C 1
ATOM 2126 O O . ASP A 1 271 ? 47.535 -2.918 -20.273 1.00 21.69 280 ASP A O 1
ATOM 2131 N N . TYR A 1 272 ? 46.914 -4.304 -18.616 1.00 19.11 281 TYR A N 1
ATOM 2132 C CA . TYR A 1 272 ? 48.193 -4.991 -18.648 1.00 18.66 281 TYR A CA 1
ATOM 2133 C C . TYR A 1 272 ? 48.382 -5.685 -19.989 1.00 19.64 281 TYR A C 1
ATOM 2134 O O . TYR A 1 272 ? 49.412 -5.511 -20.645 1.00 21.87 281 TYR A O 1
ATOM 2143 N N . ILE A 1 273 ? 47.381 -6.458 -20.402 1.00 17.58 282 ILE A N 1
ATOM 2144 C CA . ILE A 1 273 ? 47.458 -7.188 -21.667 1.00 19.13 282 ILE A CA 1
ATOM 2145 C C . ILE A 1 273 ? 47.625 -6.256 -22.862 1.00 18.79 282 ILE A C 1
ATOM 2146 O O . ILE A 1 273 ? 48.410 -6.535 -23.774 1.00 18.45 282 ILE A O 1
ATOM 2151 N N . VAL A 1 274 ? 46.890 -5.150 -22.855 1.00 17.66 283 VAL A N 1
ATOM 2152 C CA . VAL A 1 274 ? 46.985 -4.182 -23.934 1.00 17.38 283 VAL A CA 1
ATOM 2153 C C . VAL A 1 274 ? 48.405 -3.626 -24.016 1.00 18.85 283 VAL A C 1
ATOM 2154 O O . VAL A 1 274 ? 48.987 -3.547 -25.101 1.00 18.65 283 VAL A O 1
ATOM 2158 N N . ASP A 1 275 ? 48.966 -3.248 -22.869 1.00 18.14 284 ASP A N 1
ATOM 2159 C CA . ASP A 1 275 ? 50.322 -2.696 -22.840 1.00 18.01 284 ASP A CA 1
ATOM 2160 C C . ASP A 1 275 ? 51.433 -3.712 -23.157 1.00 18.46 284 ASP A C 1
ATOM 2161 O O . ASP A 1 275 ? 52.520 -3.329 -23.582 1.00 16.92 284 ASP A O 1
ATOM 2166 N N . GLN A 1 276 ? 51.168 -5.000 -22.947 1.00 17.39 285 GLN A N 1
ATOM 2167 C CA . GLN A 1 276 ? 52.167 -6.030 -23.236 1.00 18.68 285 GLN A CA 1
ATOM 2168 C C . GLN A 1 276 ? 52.043 -6.522 -24.690 1.00 18.32 285 GLN A C 1
ATOM 2169 O O . GLN A 1 276 ? 52.931 -7.200 -25.208 1.00 19.21 285 GLN A O 1
ATOM 2175 N N . GLY A 1 277 ? 50.933 -6.181 -25.340 1.00 17.56 286 GLY A N 1
ATOM 2176 C CA . GLY A 1 277 ? 50.739 -6.543 -26.736 1.00 16.37 286 GLY A CA 1
ATOM 2177 C C . GLY A 1 277 ? 50.139 -7.887 -27.111 1.00 16.52 286 GLY A C 1
ATOM 2178 O O . GLY A 1 277 ? 50.208 -8.276 -28.275 1.00 18.27 286 GLY A O 1
ATOM 2179 N N . PHE A 1 278 ? 49.557 -8.603 -26.159 1.00 16.91 287 PHE A N 1
ATOM 2180 C CA . PHE A 1 278 ? 48.953 -9.899 -26.457 1.00 17.63 287 PHE A CA 1
ATOM 2181 C C . PHE A 1 278 ? 47.596 -9.722 -27.133 1.00 18.17 287 PHE A C 1
ATOM 2182 O O . PHE A 1 278 ? 46.860 -8.785 -26.824 1.00 17.95 287 PHE A O 1
ATOM 2190 N N . THR A 1 279 ? 47.270 -10.623 -28.057 1.00 17.96 288 THR A N 1
ATOM 2191 C CA . THR A 1 279 ? 45.990 -10.562 -28.759 1.00 17.74 288 THR A CA 1
ATOM 2192 C C . THR A 1 279 ? 44.923 -11.332 -27.991 1.00 18.82 288 THR A C 1
ATOM 2193 O O . THR A 1 279 ? 43.736 -11.059 -28.129 1.00 20.53 288 THR A O 1
ATOM 2197 N N . HIS A 1 280 ? 45.344 -12.298 -27.182 1.00 17.96 289 HIS A N 1
ATOM 2198 C CA . HIS A 1 280 ? 44.398 -13.098 -26.424 1.00 16.27 289 HIS A CA 1
ATOM 2199 C C . HIS A 1 280 ? 44.861 -13.379 -25.003 1.00 18.15 289 HIS A C 1
ATOM 2200 O O . HIS A 1 280 ? 46.054 -13.324 -24.689 1.00 16.64 289 HIS A O 1
ATOM 2207 N N . VAL A 1 281 ? 43.893 -13.689 -24.146 1.00 18.82 290 VAL A N 1
ATOM 2208 C CA . VAL A 1 281 ? 44.181 -14.084 -22.780 1.00 19.01 290 VAL A CA 1
ATOM 2209 C C . VAL A 1 281 ? 43.515 -15.451 -22.614 1.00 19.59 290 VAL A C 1
ATOM 2210 O O . VAL A 1 281 ? 42.384 -15.652 -23.060 1.00 18.94 290 VAL A O 1
ATOM 2214 N N . GLU A 1 282 ? 44.238 -16.403 -22.033 1.00 20.08 291 GLU A N 1
ATOM 2215 C CA . GLU A 1 282 ? 43.690 -17.732 -21.783 1.00 18.70 291 GLU A CA 1
ATOM 2216 C C . GLU A 1 282 ? 43.582 -17.852 -20.269 1.00 19.74 291 GLU A C 1
ATOM 2217 O O . GLU A 1 282 ? 44.578 -17.731 -19.553 1.00 14.12 291 GLU A O 1
ATOM 2223 N N . LEU A 1 283 ? 42.369 -18.074 -19.777 1.00 19.62 292 LEU A N 1
ATOM 2224 C CA . LEU A 1 283 ? 42.176 -18.174 -18.339 1.00 19.85 292 LEU A CA 1
ATOM 2225 C C . LEU A 1 283 ? 42.114 -19.612 -17.850 1.00 20.34 292 LEU A C 1
ATOM 2226 O O . LEU A 1 283 ? 41.491 -20.470 -18.481 1.00 20.07 292 LEU A O 1
ATOM 2231 N N . LEU A 1 284 ? 42.786 -19.892 -16.738 1.00 19.62 293 LEU A N 1
ATOM 2232 C CA . LEU A 1 284 ? 42.695 -21.234 -16.176 1.00 18.24 293 LEU A CA 1
ATOM 2233 C C . LEU A 1 284 ? 41.216 -21.309 -15.758 1.00 17.29 293 LEU A C 1
ATOM 2234 O O . LEU A 1 284 ? 40.571 -20.272 -15.589 1.00 18.28 293 LEU A O 1
ATOM 2239 N N . PRO A 1 285 ? 40.668 -22.523 -15.583 1.00 20.81 294 PRO A N 1
ATOM 2240 C CA . PRO A 1 285 ? 39.260 -22.729 -15.207 1.00 17.29 294 PRO A CA 1
ATOM 2241 C C . PRO A 1 285 ? 38.640 -21.646 -14.337 1.00 19.78 294 PRO A C 1
ATOM 2242 O O . PRO A 1 285 ? 39.104 -21.397 -13.221 1.00 19.21 294 PRO A O 1
ATOM 2246 N N . VAL A 1 286 ? 37.585 -21.013 -14.854 1.00 20.44 295 VAL A N 1
ATOM 2247 C CA . VAL A 1 286 ? 36.888 -19.953 -14.136 1.00 21.79 295 VAL A CA 1
ATOM 2248 C C . VAL A 1 286 ? 35.643 -20.461 -13.418 1.00 22.12 295 VAL A C 1
ATOM 2249 O O . VAL A 1 286 ? 35.102 -19.768 -12.561 1.00 21.34 295 VAL A O 1
ATOM 2253 N N . ALA A 1 287 ? 35.176 -21.658 -13.768 1.00 21.88 296 ALA A N 1
ATOM 2254 C CA . ALA A 1 287 ? 33.980 -22.197 -13.120 1.00 20.98 296 ALA A CA 1
ATOM 2255 C C . ALA A 1 287 ? 34.272 -22.485 -11.658 1.00 21.43 296 ALA A C 1
ATOM 2256 O O . ALA A 1 287 ? 35.421 -22.738 -11.278 1.00 18.72 296 ALA A O 1
ATOM 2258 N N . GLU A 1 288 ? 33.226 -22.459 -10.841 1.00 20.68 297 GLU A N 1
ATOM 2259 C CA . GLU A 1 288 ? 33.393 -22.692 -9.417 1.00 24.44 297 GLU A CA 1
ATOM 2260 C C . GLU A 1 288 ? 34.114 -23.994 -9.087 1.00 24.07 297 GLU A C 1
ATOM 2261 O O . GLU A 1 288 ? 33.814 -25.059 -9.630 1.00 23.97 297 GLU A O 1
ATOM 2267 N N . HIS A 1 289 ? 35.090 -23.880 -8.196 1.00 24.61 298 HIS A N 1
ATOM 2268 C CA . HIS A 1 289 ? 35.877 -25.021 -7.745 1.00 24.50 298 HIS A CA 1
ATOM 2269 C C . HIS A 1 289 ? 36.119 -24.785 -6.258 1.00 24.10 298 HIS A C 1
ATOM 2270 O O . HIS A 1 289 ? 36.414 -23.669 -5.845 1.00 24.48 298 HIS A O 1
ATOM 2277 N N . PRO A 1 290 ? 35.975 -25.830 -5.436 1.00 23.20 299 PRO A N 1
ATOM 2278 C CA . PRO A 1 290 ? 36.171 -25.725 -3.984 1.00 24.28 299 PRO A CA 1
ATOM 2279 C C . PRO A 1 290 ? 37.608 -25.551 -3.502 1.00 24.75 299 PRO A C 1
ATOM 2280 O O . PRO A 1 290 ? 37.842 -24.951 -2.456 1.00 24.98 299 PRO A O 1
ATOM 2284 N N . PHE A 1 291 ? 38.571 -26.073 -4.253 1.00 26.20 300 PHE A N 1
ATOM 2285 C CA . PHE A 1 291 ? 39.963 -25.983 -3.829 1.00 28.35 300 PHE A CA 1
ATOM 2286 C C . PHE A 1 291 ? 40.859 -25.178 -4.769 1.00 28.39 300 PHE A C 1
ATOM 2287 O O . PHE A 1 291 ? 41.124 -25.585 -5.901 1.00 31.05 300 PHE A O 1
ATOM 2295 N N . ALA A 1 292 ? 41.324 -24.031 -4.286 1.00 26.09 301 ALA A N 1
ATOM 2296 C CA . ALA A 1 292 ? 42.186 -23.157 -5.074 1.00 25.40 301 ALA A CA 1
ATOM 2297 C C . ALA A 1 292 ? 43.463 -23.873 -5.512 1.00 25.54 301 ALA A C 1
ATOM 2298 O O . ALA A 1 292 ? 44.035 -23.556 -6.554 1.00 25.48 301 ALA A O 1
ATOM 2300 N N . GLY A 1 293 ? 43.903 -24.839 -4.711 1.00 25.61 302 GLY A N 1
ATOM 2301 C CA . GLY A 1 293 ? 45.105 -25.592 -5.033 1.00 25.52 302 GLY A CA 1
ATOM 2302 C C . GLY A 1 293 ? 44.970 -26.460 -6.274 1.00 26.65 302 GLY A C 1
ATOM 2303 O O . GLY A 1 293 ? 45.968 -26.960 -6.789 1.00 26.76 302 GLY A O 1
ATOM 2304 N N . SER A 1 294 ? 43.742 -26.658 -6.751 1.00 26.12 303 SER A N 1
ATOM 2305 C CA . SER A 1 294 ? 43.529 -27.452 -7.964 1.00 25.94 303 SER A CA 1
ATOM 2306 C C . SER A 1 294 ? 43.720 -26.529 -9.162 1.00 24.72 303 SER A C 1
ATOM 2307 O O . SER A 1 294 ? 43.713 -26.978 -10.310 1.00 25.30 303 SER A O 1
ATOM 2310 N N . TRP A 1 295 ? 43.889 -25.238 -8.867 1.00 21.71 304 TRP A N 1
ATOM 2311 C CA . TRP A 1 295 ? 44.082 -24.194 -9.871 1.00 21.22 304 TRP A CA 1
ATOM 2312 C C . TRP A 1 295 ? 42.824 -23.969 -10.700 1.00 21.43 304 TRP A C 1
ATOM 2313 O O . TRP A 1 295 ? 42.809 -23.151 -11.628 1.00 20.32 304 TRP A O 1
ATOM 2324 N N . GLY A 1 296 ? 41.768 -24.694 -10.351 1.00 21.96 305 GLY A N 1
ATOM 2325 C CA . GLY A 1 296 ? 40.505 -24.564 -11.050 1.00 23.29 305 GLY A CA 1
ATOM 2326 C C . GLY A 1 296 ? 40.088 -25.802 -11.820 1.00 24.63 305 GLY A C 1
ATOM 2327 O O . GLY A 1 296 ? 38.953 -25.892 -12.285 1.00 26.78 305 GLY A O 1
ATOM 2328 N N . TYR A 1 297 ? 40.978 -26.777 -11.945 1.00 24.67 306 TYR A N 1
ATOM 2329 C CA . TYR A 1 297 ? 40.639 -27.965 -12.716 1.00 24.29 306 TYR A CA 1
ATOM 2330 C C . TYR A 1 297 ? 39.621 -28.920 -12.089 1.00 24.61 306 TYR A C 1
ATOM 2331 O O . TYR A 1 297 ? 38.978 -29.692 -12.801 1.00 25.67 306 TYR A O 1
ATOM 2340 N N . GLN A 1 298 ? 39.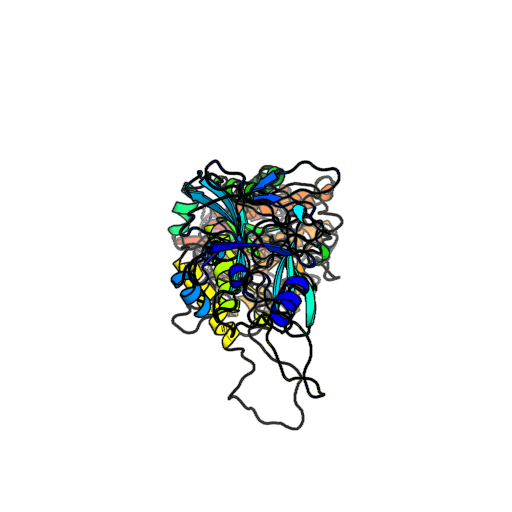464 -28.872 -10.772 1.00 23.65 307 GLN A N 1
ATOM 2341 C CA . GLN A 1 298 ? 38.483 -29.721 -10.107 1.00 25.28 307 GLN A CA 1
ATOM 2342 C C . GLN A 1 298 ? 37.220 -28.888 -9.898 1.00 24.27 307 GLN A C 1
ATOM 2343 O O . GLN A 1 298 ? 36.951 -28.399 -8.800 1.00 24.75 307 GLN A O 1
ATOM 2349 N N . VAL A 1 299 ? 36.461 -28.722 -10.975 1.00 24.05 308 VAL A N 1
ATOM 2350 C CA . VAL A 1 299 ? 35.228 -27.945 -10.974 1.00 23.55 308 VAL A CA 1
ATOM 2351 C C . VAL A 1 299 ? 34.030 -28.685 -10.393 1.00 24.73 308 VAL A C 1
ATOM 2352 O O . VAL A 1 299 ? 33.863 -29.886 -10.619 1.00 24.72 308 VAL A O 1
ATOM 2356 N N . THR A 1 300 ? 33.197 -27.953 -9.652 1.00 25.20 309 THR A N 1
ATOM 2357 C CA . THR A 1 300 ? 31.984 -28.504 -9.050 1.00 25.13 309 THR A CA 1
ATOM 2358 C C . THR A 1 300 ? 30.713 -27.850 -9.616 1.00 25.61 309 THR A C 1
ATOM 2359 O O . THR A 1 300 ? 29.646 -28.464 -9.621 1.00 27.68 309 THR A O 1
ATOM 2363 N N . SER A 1 301 ? 30.826 -26.606 -10.082 1.00 24.30 310 SER A N 1
ATOM 2364 C CA . SER A 1 301 ? 29.694 -25.895 -10.684 1.00 22.60 310 SER A CA 1
ATOM 2365 C C . SER A 1 301 ? 30.113 -25.430 -12.081 1.00 23.01 310 SER A C 1
ATOM 2366 O O . SER A 1 301 ? 30.640 -24.326 -12.256 1.00 22.54 310 SER A O 1
ATOM 2369 N N . TYR A 1 302 ? 29.862 -26.282 -13.068 1.00 21.14 311 TYR A N 1
ATOM 2370 C CA . TYR A 1 302 ? 30.215 -26.016 -14.453 1.00 21.04 311 TYR A CA 1
ATOM 2371 C C . TYR A 1 302 ? 29.533 -24.798 -15.058 1.00 21.66 311 TYR A C 1
ATOM 2372 O O . TYR A 1 302 ? 30.080 -24.160 -15.959 1.00 20.59 311 TYR A O 1
ATOM 2381 N N . TYR A 1 303 ? 28.354 -24.460 -14.549 1.00 20.99 312 TYR A N 1
ATOM 2382 C CA . TYR A 1 303 ? 27.597 -23.334 -15.080 1.00 21.73 312 TYR A CA 1
ATOM 2383 C C . TYR A 1 303 ? 27.719 -22.026 -14.311 1.00 22.33 312 TYR A C 1
ATOM 2384 O O . TYR A 1 303 ? 26.919 -21.110 -14.518 1.00 23.27 312 TYR A O 1
ATOM 2393 N N . ALA A 1 304 ? 28.715 -21.919 -13.441 1.00 22.09 313 ALA A N 1
ATOM 2394 C CA . ALA A 1 304 ? 28.871 -20.694 -12.667 1.00 23.16 313 ALA A CA 1
ATOM 2395 C C . ALA A 1 304 ? 30.322 -20.277 -12.458 1.00 22.48 313 ALA A C 1
ATOM 2396 O O . ALA A 1 304 ? 31.162 -21.091 -12.084 1.00 23.39 313 ALA A O 1
ATOM 2398 N N . PRO A 1 305 ? 30.634 -18.994 -12.710 1.00 23.55 314 PRO A N 1
ATOM 2399 C CA . PRO A 1 305 ? 31.993 -18.458 -12.538 1.00 22.32 314 PRO A CA 1
ATOM 2400 C C . PRO A 1 305 ? 32.244 -18.441 -11.032 1.00 22.08 314 PRO A C 1
ATOM 2401 O O . PRO A 1 305 ? 31.306 -18.176 -10.274 1.00 19.86 314 PRO A O 1
ATOM 2405 N N . THR A 1 306 ? 33.477 -18.706 -10.591 1.00 20.64 315 THR A N 1
ATOM 2406 C CA . THR A 1 306 ? 33.751 -18.716 -9.154 1.00 21.60 315 THR A CA 1
ATOM 2407 C C . THR A 1 306 ? 33.357 -17.393 -8.501 1.00 21.93 315 THR A C 1
ATOM 2408 O O . THR A 1 306 ? 33.656 -16.318 -9.021 1.00 19.99 315 THR A O 1
ATOM 2412 N N . SER A 1 307 ? 32.658 -17.489 -7.369 1.00 22.31 316 SER A N 1
ATOM 2413 C CA . SER A 1 307 ? 32.198 -16.317 -6.623 1.00 23.38 316 SER A CA 1
ATOM 2414 C C . SER A 1 307 ? 33.298 -15.657 -5.784 1.00 24.24 316 SER A C 1
ATOM 2415 O O . SER A 1 307 ? 33.051 -14.664 -5.098 1.00 25.52 316 SER A O 1
ATOM 2418 N N . ARG A 1 308 ? 34.505 -16.214 -5.833 1.00 25.05 317 ARG A N 1
ATOM 2419 C CA . ARG A 1 308 ? 35.639 -15.659 -5.095 1.00 25.01 317 ARG A CA 1
ATOM 2420 C C . ARG A 1 308 ? 35.909 -14.206 -5.506 1.00 24.89 317 ARG A C 1
ATOM 2421 O O . ARG A 1 308 ? 36.275 -13.367 -4.682 1.00 25.53 317 ARG A O 1
ATOM 2429 N N . PHE A 1 309 ? 35.688 -13.898 -6.777 1.00 22.32 318 PHE A N 1
ATOM 2430 C CA . PHE A 1 309 ? 35.996 -12.567 -7.272 1.00 22.05 318 PHE A CA 1
ATOM 2431 C C . PHE A 1 309 ? 34.818 -11.653 -7.577 1.00 24.46 318 PHE A C 1
ATOM 2432 O O . PHE A 1 309 ? 35.003 -10.527 -8.045 1.00 25.09 318 PHE A O 1
ATOM 2440 N N . GLY A 1 310 ? 33.608 -12.128 -7.300 1.00 24.82 319 GLY A N 1
ATOM 2441 C CA . GLY A 1 310 ? 32.434 -11.327 -7.566 1.00 23.42 319 GLY A CA 1
ATOM 2442 C C . GLY A 1 310 ? 31.312 -12.167 -8.141 1.00 25.15 319 GLY A C 1
ATOM 2443 O O . GLY A 1 310 ? 31.352 -13.399 -8.087 1.00 24.41 319 GLY A O 1
ATOM 2444 N N . THR A 1 311 ? 30.320 -11.490 -8.710 1.00 23.02 320 THR A N 1
ATOM 2445 C CA . THR A 1 311 ? 29.155 -12.136 -9.290 1.00 23.88 320 THR A CA 1
ATOM 2446 C C . THR A 1 311 ? 29.351 -12.469 -10.764 1.00 25.42 320 THR A C 1
ATOM 2447 O O . THR A 1 311 ? 30.319 -12.028 -11.386 1.00 24.85 320 THR A O 1
ATOM 2451 N N . PRO A 1 312 ? 28.430 -13.266 -11.339 1.00 24.74 321 PRO A N 1
ATOM 2452 C CA . PRO A 1 312 ? 28.528 -13.634 -12.754 1.00 23.77 321 PRO A CA 1
ATOM 2453 C C . PRO A 1 312 ? 28.544 -12.387 -13.639 1.00 22.31 321 PRO A C 1
ATOM 2454 O O . PRO A 1 312 ? 29.296 -12.316 -14.613 1.00 21.75 321 PRO A O 1
ATOM 2458 N N . ASP A 1 313 ? 27.708 -11.406 -13.304 1.00 23.18 322 ASP A N 1
ATOM 2459 C CA . ASP A 1 313 ? 27.679 -10.170 -14.075 1.00 23.82 322 ASP A CA 1
ATOM 2460 C C . ASP A 1 313 ? 29.032 -9.485 -13.938 1.00 23.14 322 ASP A C 1
ATOM 2461 O O . ASP A 1 313 ? 29.520 -8.885 -14.891 1.00 23.46 322 ASP A O 1
ATOM 2466 N N . ASP A 1 314 ? 29.641 -9.579 -12.757 1.00 23.08 323 ASP A N 1
ATOM 2467 C CA . ASP A 1 314 ? 30.959 -8.981 -12.562 1.00 24.09 323 ASP A CA 1
ATOM 2468 C C . ASP A 1 314 ? 31.932 -9.659 -13.527 1.00 24.38 323 ASP A C 1
ATOM 2469 O O . ASP A 1 314 ? 32.821 -9.015 -14.079 1.00 25.70 323 ASP A O 1
ATOM 2474 N N . PHE A 1 315 ? 31.767 -10.962 -13.729 1.00 23.59 324 PHE A N 1
ATOM 2475 C CA . PHE A 1 315 ? 32.647 -11.674 -14.645 1.00 26.61 324 PHE A CA 1
ATOM 2476 C C . PHE A 1 315 ? 32.385 -11.230 -16.085 1.00 25.79 324 PHE A C 1
ATOM 2477 O O . PHE A 1 315 ? 33.318 -11.093 -16.880 1.00 26.26 324 PHE A O 1
ATOM 2485 N N . ARG A 1 316 ? 31.116 -11.006 -16.417 1.00 24.90 325 ARG A N 1
ATOM 2486 C CA . ARG A 1 316 ? 30.752 -10.557 -17.755 1.00 24.01 325 ARG A CA 1
ATOM 2487 C C . ARG A 1 316 ? 31.435 -9.214 -18.024 1.00 24.99 325 ARG A C 1
ATOM 2488 O O . ARG A 1 316 ? 31.863 -8.935 -19.149 1.00 26.26 325 ARG A O 1
ATOM 2496 N N . ALA A 1 317 ? 31.549 -8.388 -16.989 1.00 21.23 326 ALA A N 1
ATOM 2497 C CA . ALA A 1 317 ? 32.185 -7.083 -17.136 1.00 21.44 326 ALA A CA 1
ATOM 2498 C C . ALA A 1 317 ? 33.672 -7.241 -17.479 1.00 19.27 326 ALA A C 1
ATOM 2499 O O . ALA A 1 317 ? 34.234 -6.431 -18.210 1.00 21.09 326 ALA A O 1
ATOM 2501 N N . LEU A 1 318 ? 34.306 -8.281 -16.949 1.00 18.41 327 LEU A N 1
ATOM 2502 C CA . LEU A 1 318 ? 35.711 -8.535 -17.252 1.00 18.71 327 LEU A CA 1
ATOM 2503 C C . LEU A 1 318 ? 35.829 -8.899 -18.731 1.00 19.60 327 LEU A C 1
ATOM 2504 O O . LEU A 1 318 ? 36.641 -8.324 -19.453 1.00 22.05 327 LEU A O 1
ATOM 2509 N N . VAL A 1 319 ? 35.010 -9.853 -19.177 1.00 19.38 328 VAL A N 1
ATOM 2510 C CA . VAL A 1 319 ? 35.010 -10.290 -20.568 1.00 17.85 328 VAL A CA 1
ATOM 2511 C C . VAL A 1 319 ? 34.651 -9.115 -21.482 1.00 19.81 328 VAL A C 1
ATOM 2512 O O . VAL A 1 319 ? 35.287 -8.901 -22.516 1.00 19.29 328 VAL A O 1
ATOM 2516 N N . ASP A 1 320 ? 33.630 -8.357 -21.089 1.00 20.31 329 ASP A N 1
ATOM 2517 C CA . ASP A 1 320 ? 33.172 -7.203 -21.863 1.00 20.00 329 ASP A CA 1
ATOM 2518 C C . ASP A 1 320 ? 34.308 -6.187 -22.044 1.00 20.48 329 ASP A C 1
ATOM 2519 O O . ASP A 1 320 ? 34.539 -5.681 -23.148 1.00 20.04 329 ASP A O 1
ATOM 2524 N N . ALA A 1 321 ? 35.027 -5.911 -20.959 1.00 20.12 330 ALA A N 1
ATOM 2525 C CA . ALA A 1 321 ? 36.130 -4.957 -20.995 1.00 22.16 330 ALA A CA 1
ATOM 2526 C C . ALA A 1 321 ? 37.270 -5.426 -21.894 1.00 21.47 330 ALA A C 1
ATOM 2527 O O . ALA A 1 321 ? 37.843 -4.631 -22.642 1.00 22.83 330 ALA A O 1
ATOM 2529 N N . LEU A 1 322 ? 37.609 -6.708 -21.824 1.00 20.17 331 LEU A N 1
ATOM 2530 C CA . LEU A 1 322 ? 38.686 -7.222 -22.664 1.00 20.01 331 LEU A CA 1
ATOM 2531 C C . LEU A 1 322 ? 38.286 -7.078 -24.133 1.00 20.28 331 LEU A C 1
ATOM 2532 O O . LEU A 1 322 ? 39.087 -6.637 -24.967 1.00 18.54 331 LEU A O 1
ATOM 2537 N N . HIS A 1 323 ? 37.034 -7.428 -24.432 1.00 18.38 332 HIS A N 1
ATOM 2538 C CA . HIS A 1 323 ? 36.490 -7.333 -25.789 1.00 17.72 332 HIS A CA 1
ATOM 2539 C C . HIS A 1 323 ? 36.536 -5.916 -26.367 1.00 19.13 332 HIS A C 1
ATOM 2540 O O . HIS A 1 323 ? 36.847 -5.724 -27.539 1.00 20.57 332 HIS A O 1
ATOM 2547 N N . GLN A 1 324 ? 36.196 -4.925 -25.552 1.00 19.23 333 GLN A N 1
ATOM 2548 C CA . GLN A 1 324 ? 36.204 -3.548 -26.018 1.00 22.01 333 GLN A CA 1
ATOM 2549 C C . GLN A 1 324 ? 37.631 -3.058 -26.245 1.00 22.81 333 GLN A C 1
ATOM 2550 O O . GLN A 1 324 ? 37.850 -2.075 -26.950 1.00 23.73 333 GLN A O 1
ATOM 2556 N N . ALA A 1 325 ? 38.595 -3.760 -25.658 1.00 21.77 334 ALA A N 1
ATOM 2557 C CA . ALA A 1 325 ? 40.001 -3.407 -25.806 1.00 20.82 334 ALA A CA 1
ATOM 2558 C C . ALA A 1 325 ? 40.620 -4.212 -26.948 1.00 21.90 334 ALA A C 1
ATOM 2559 O O . ALA A 1 325 ? 41.811 -4.088 -27.221 1.00 22.18 334 ALA A O 1
ATOM 2561 N N . GLY A 1 326 ? 39.806 -5.041 -27.603 1.00 20.61 335 GLY A N 1
ATOM 2562 C CA . GLY A 1 326 ? 40.292 -5.835 -28.719 1.00 20.01 335 GLY A CA 1
ATOM 2563 C C . GLY A 1 326 ? 40.985 -7.141 -28.364 1.00 22.06 335 GLY A C 1
ATOM 2564 O O . GLY A 1 326 ? 41.690 -7.722 -29.201 1.00 21.48 335 GLY A O 1
ATOM 2565 N N . ILE A 1 327 ? 40.772 -7.613 -27.136 1.00 20.88 336 ILE A N 1
ATOM 2566 C CA . ILE A 1 327 ? 41.384 -8.853 -26.658 1.00 19.27 336 ILE A CA 1
ATOM 2567 C C . ILE A 1 327 ? 40.416 -10.038 -26.705 1.00 18.73 336 ILE A C 1
ATOM 2568 O O . ILE A 1 327 ? 39.271 -9.937 -26.249 1.00 17.15 336 ILE A O 1
ATOM 2573 N N . GLY A 1 328 ? 40.880 -11.155 -27.264 1.00 17.47 337 GLY A N 1
ATOM 2574 C CA . GLY A 1 328 ? 40.060 -12.354 -27.330 1.00 17.68 337 GLY A CA 1
ATOM 2575 C C . GLY A 1 328 ? 40.188 -13.089 -26.003 1.00 19.45 337 GLY A C 1
ATOM 2576 O O . GLY A 1 328 ? 41.231 -12.996 -25.348 1.00 19.29 337 GLY A O 1
ATOM 2577 N N . VAL A 1 329 ? 39.147 -13.820 -25.604 1.00 18.15 338 VAL A N 1
ATOM 2578 C CA . VAL A 1 329 ? 39.166 -14.537 -24.332 1.00 16.21 338 VAL A CA 1
ATOM 2579 C C . VAL A 1 329 ? 38.929 -16.046 -24.452 1.00 18.43 338 VAL A C 1
ATOM 2580 O O . VAL A 1 329 ? 37.869 -16.497 -24.906 1.00 18.07 338 VAL A O 1
ATOM 2584 N N . ILE A 1 330 ? 39.925 -16.819 -24.029 1.00 18.53 339 ILE A N 1
ATOM 2585 C CA . ILE A 1 330 ? 39.858 -18.275 -24.064 1.00 18.46 339 ILE A CA 1
ATOM 2586 C C . ILE A 1 330 ? 39.797 -18.789 -22.633 1.00 20.46 339 ILE A C 1
ATOM 2587 O O . ILE A 1 330 ? 40.535 -18.315 -21.768 1.00 23.98 339 ILE A O 1
ATOM 2592 N N . VAL A 1 331 ? 38.932 -19.764 -22.382 1.00 21.41 340 VAL A N 1
ATOM 2593 C CA . VAL A 1 331 ? 38.789 -20.326 -21.044 1.00 21.51 340 VAL A CA 1
ATOM 2594 C C . VAL A 1 331 ? 39.067 -21.823 -21.026 1.00 22.15 340 VAL A C 1
ATOM 2595 O O . VAL A 1 331 ? 38.628 -22.560 -21.918 1.00 22.58 340 VAL A O 1
ATOM 2599 N N . ASP A 1 332 ? 39.808 -22.270 -20.017 1.00 20.04 341 ASP A N 1
ATOM 2600 C CA . ASP A 1 332 ? 40.100 -23.689 -19.876 1.00 20.10 341 ASP A CA 1
ATOM 2601 C C . ASP A 1 332 ? 38.808 -24.379 -19.464 1.00 21.08 341 ASP A C 1
ATOM 2602 O O . ASP A 1 332 ? 38.197 -24.036 -18.453 1.00 21.80 341 ASP A O 1
ATOM 2607 N N . TRP A 1 333 ? 38.399 -25.347 -20.274 1.00 22.28 342 TRP A N 1
ATOM 2608 C CA . TRP A 1 333 ? 37.173 -26.098 -20.063 1.00 22.19 342 TRP A CA 1
ATOM 2609 C C . TRP A 1 333 ? 37.603 -27.494 -19.631 1.00 22.16 342 TRP A C 1
ATOM 2610 O O . TRP A 1 333 ? 38.472 -28.096 -20.260 1.00 22.23 342 TRP A O 1
ATOM 2621 N N . VAL A 1 334 ? 37.002 -28.013 -18.564 1.00 21.64 343 VAL A N 1
ATOM 2622 C CA . VAL A 1 334 ? 37.425 -29.309 -18.042 1.00 23.30 343 VAL A CA 1
ATOM 2623 C C . VAL A 1 334 ? 36.479 -30.512 -18.070 1.00 23.60 343 VAL A C 1
ATOM 2624 O O . VAL A 1 334 ? 36.027 -30.975 -17.027 1.00 23.85 343 VAL A O 1
ATOM 2628 N N . PRO A 1 335 ? 36.189 -31.048 -19.261 1.00 25.26 344 PRO A N 1
ATOM 2629 C CA . PRO A 1 335 ? 35.299 -32.210 -19.358 1.00 28.63 344 PRO A CA 1
ATOM 2630 C C . PRO A 1 335 ? 36.031 -33.466 -18.873 1.00 29.60 344 PRO A C 1
ATOM 2631 O O . PRO A 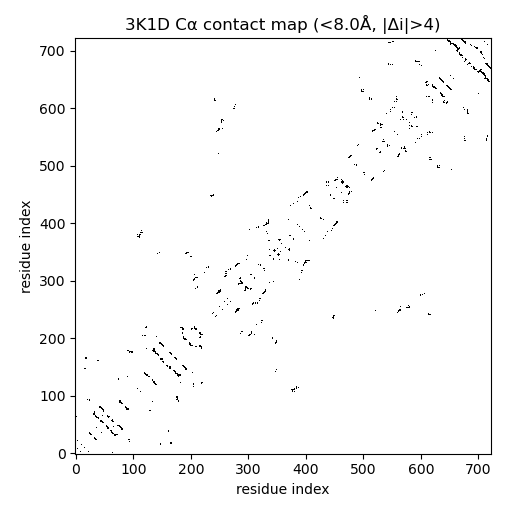1 335 ? 35.406 -34.471 -18.548 1.00 31.65 344 PRO A O 1
ATOM 2635 N N . ALA A 1 336 ? 37.360 -33.402 -18.837 1.00 30.73 345 ALA A N 1
ATOM 2636 C CA . ALA A 1 336 ? 38.177 -34.544 -18.428 1.00 32.92 345 ALA A CA 1
ATOM 2637 C C . ALA A 1 336 ? 38.322 -34.726 -16.918 1.00 33.61 345 ALA A C 1
ATOM 2638 O O . ALA A 1 336 ? 38.823 -35.750 -16.460 1.00 35.39 345 ALA A O 1
ATOM 2640 N N . HIS A 1 337 ? 37.901 -33.734 -16.143 1.00 34.88 346 HIS A N 1
ATOM 2641 C CA . HIS A 1 337 ? 37.988 -33.834 -14.691 1.00 35.00 346 HIS A CA 1
ATOM 2642 C C . HIS A 1 337 ? 36.596 -34.060 -14.138 1.00 34.44 346 HIS A C 1
ATOM 2643 O O . HIS A 1 337 ? 35.625 -33.499 -14.636 1.00 35.13 346 HIS A O 1
ATOM 2650 N N . PHE A 1 338 ? 36.505 -34.893 -13.113 1.00 34.00 347 PHE A N 1
ATOM 2651 C CA . PHE A 1 338 ? 35.229 -35.195 -12.499 1.00 35.20 347 PHE A CA 1
ATOM 2652 C C . PHE A 1 338 ? 35.268 -34.899 -11.006 1.00 36.26 347 PHE A C 1
ATOM 2653 O O . PHE A 1 338 ? 36.137 -35.393 -10.287 1.00 34.55 347 PHE A O 1
ATOM 2661 N N . PRO A 1 339 ? 34.307 -34.095 -10.520 1.00 38.11 348 PRO A N 1
ATOM 2662 C CA . PRO A 1 339 ? 34.173 -33.695 -9.114 1.00 40.05 348 PRO A CA 1
ATOM 2663 C C . PRO A 1 339 ? 34.137 -34.896 -8.166 1.00 42.12 348 PRO A C 1
ATOM 2664 O O . PRO A 1 339 ? 33.337 -35.810 -8.352 1.00 41.48 348 PRO A O 1
ATOM 2668 N N . LYS A 1 340 ? 34.986 -34.892 -7.145 1.00 44.93 349 LYS A N 1
ATOM 2669 C CA . LYS A 1 340 ? 34.996 -36.003 -6.197 1.00 49.45 349 LYS A CA 1
ATOM 2670 C C . LYS A 1 340 ? 34.315 -35.677 -4.861 1.00 48.61 349 LYS A C 1
ATOM 2671 O O . LYS A 1 340 ? 34.204 -36.538 -3.991 1.00 49.04 349 LYS A O 1
ATOM 2677 N N . ASP A 1 341 ? 33.851 -34.439 -4.715 1.00 48.32 350 ASP A N 1
ATOM 2678 C CA . ASP A 1 341 ? 33.176 -33.995 -3.500 1.00 46.08 350 ASP A CA 1
ATOM 2679 C C . ASP A 1 341 ? 31.792 -34.639 -3.378 1.00 44.97 350 ASP A C 1
ATOM 2680 O O . ASP A 1 341 ? 31.038 -34.695 -4.350 1.00 45.15 350 ASP A O 1
ATOM 2685 N N . ALA A 1 342 ? 31.463 -35.114 -2.178 1.00 42.80 351 ALA A N 1
ATOM 2686 C CA . ALA A 1 342 ? 30.179 -35.772 -1.906 1.00 40.77 351 ALA A CA 1
ATOM 2687 C C . ALA A 1 342 ? 28.944 -34.891 -2.117 1.00 38.80 351 ALA A C 1
ATOM 2688 O O . ALA A 1 342 ? 27.839 -35.395 -2.324 1.00 38.64 351 ALA A O 1
ATOM 2690 N N . TRP A 1 343 ? 29.128 -33.579 -2.043 1.00 35.68 352 TRP A N 1
ATOM 2691 C CA . TRP A 1 343 ? 28.028 -32.641 -2.226 1.00 32.88 352 TRP A CA 1
ATOM 2692 C C . TRP A 1 343 ? 27.954 -32.158 -3.667 1.00 31.16 352 TRP A C 1
ATOM 2693 O O . TRP A 1 343 ? 27.126 -31.308 -4.001 1.00 29.86 352 TRP A O 1
ATOM 2704 N N . ALA A 1 344 ? 28.821 -32.698 -4.520 1.00 29.72 353 ALA A N 1
ATOM 2705 C CA . ALA A 1 344 ? 28.858 -32.282 -5.921 1.00 28.99 353 ALA A CA 1
ATOM 2706 C C . ALA A 1 344 ? 28.162 -33.238 -6.896 1.00 27.46 353 ALA A C 1
ATOM 2707 O O . ALA A 1 344 ? 26.945 -33.417 -6.827 1.00 27.52 353 ALA A O 1
ATOM 2709 N N . LEU A 1 345 ? 28.933 -33.866 -7.784 1.00 25.55 354 LEU A N 1
ATOM 2710 C CA . LEU A 1 345 ? 28.366 -34.755 -8.795 1.00 26.03 354 LEU A CA 1
ATOM 2711 C C . LEU A 1 345 ? 28.493 -36.271 -8.618 1.00 25.89 354 LEU A C 1
ATOM 2712 O O . LEU A 1 345 ? 27.765 -37.014 -9.271 1.00 25.34 354 LEU A O 1
ATOM 2717 N N . GLY A 1 346 ? 29.401 -36.734 -7.761 1.00 25.60 355 GLY A N 1
ATOM 2718 C CA . GLY A 1 346 ? 29.572 -38.169 -7.563 1.00 26.03 355 GLY A CA 1
ATOM 2719 C C . GLY A 1 346 ? 28.335 -38.895 -7.045 1.00 26.04 355 GLY A C 1
ATOM 2720 O O . GLY A 1 346 ? 27.669 -38.405 -6.133 1.00 25.29 355 GLY A O 1
ATOM 2721 N N . ARG A 1 347 ? 28.034 -40.060 -7.620 1.00 26.78 356 ARG A N 1
ATOM 2722 C CA . ARG A 1 347 ? 26.872 -40.867 -7.223 1.00 26.02 356 ARG A CA 1
ATOM 2723 C C . ARG A 1 347 ? 25.726 -39.947 -6.824 1.00 27.01 356 ARG A C 1
ATOM 2724 O O . ARG A 1 347 ? 25.180 -40.043 -5.721 1.00 26.55 356 ARG A O 1
ATOM 2732 N N . PHE A 1 348 ? 25.365 -39.060 -7.743 1.00 25.81 357 PHE A N 1
ATOM 2733 C CA . PHE A 1 348 ? 24.331 -38.077 -7.501 1.00 24.18 357 PHE A CA 1
ATOM 2734 C C . PHE A 1 348 ? 22.992 -38.591 -6.985 1.00 24.97 357 PHE A C 1
ATOM 2735 O O . PHE A 1 348 ? 22.477 -38.073 -5.994 1.00 23.33 357 PHE A O 1
ATOM 2743 N N . ASP A 1 349 ? 22.419 -39.588 -7.657 1.00 25.31 358 ASP A N 1
ATOM 2744 C CA . ASP A 1 349 ? 21.123 -40.122 -7.238 1.00 25.04 358 ASP A CA 1
ATOM 2745 C C . ASP A 1 349 ? 21.219 -41.429 -6.460 1.00 24.77 358 ASP A C 1
ATOM 2746 O O . ASP A 1 349 ? 20.222 -42.135 -6.291 1.00 24.87 358 ASP A O 1
ATOM 2751 N N . GLY A 1 350 ? 22.412 -41.738 -5.967 1.00 24.71 359 GLY A N 1
ATOM 2752 C CA . GLY A 1 350 ? 22.600 -42.972 -5.225 1.00 26.35 359 GLY A CA 1
ATOM 2753 C C . GLY A 1 350 ? 23.236 -44.035 -6.104 1.00 28.43 359 GLY A C 1
ATOM 2754 O O . GLY A 1 350 ? 23.559 -45.129 -5.639 1.00 28.02 359 GLY A O 1
ATOM 2755 N N . THR A 1 351 ? 23.407 -43.705 -7.384 1.00 29.08 360 THR A N 1
ATOM 2756 C CA . THR A 1 351 ? 24.029 -44.604 -8.354 1.00 29.80 360 THR A CA 1
ATOM 2757 C C . THR A 1 351 ? 25.072 -43.794 -9.115 1.00 28.85 360 THR A C 1
ATOM 2758 O O . THR A 1 351 ? 25.091 -42.570 -9.022 1.00 29.40 360 THR A O 1
ATOM 2762 N N . PRO A 1 352 ? 25.954 -44.465 -9.876 1.00 28.87 361 PRO A N 1
ATOM 2763 C CA . PRO A 1 352 ? 26.978 -43.739 -10.643 1.00 27.37 361 PRO A CA 1
ATOM 2764 C C . PRO A 1 352 ? 26.294 -43.076 -11.839 1.00 26.78 361 PRO A C 1
ATOM 2765 O O . PRO A 1 352 ? 26.442 -43.518 -12.981 1.00 27.85 361 PRO A O 1
ATOM 2769 N N . LEU A 1 353 ? 25.537 -42.018 -11.567 1.00 27.04 362 LEU A N 1
ATOM 2770 C CA . LEU A 1 353 ? 24.788 -41.310 -12.597 1.00 26.15 362 LEU A CA 1
ATOM 2771 C C . LEU A 1 353 ? 25.634 -40.623 -13.681 1.00 27.80 362 LEU A C 1
ATOM 2772 O O . LEU A 1 353 ? 25.562 -40.980 -14.868 1.00 26.38 362 LEU A O 1
ATOM 2777 N N . TYR A 1 354 ? 26.428 -39.639 -13.269 1.00 27.28 363 TYR A N 1
ATOM 2778 C CA . TYR A 1 354 ? 27.278 -38.884 -14.189 1.00 27.78 363 TYR A CA 1
ATOM 2779 C C . TYR A 1 354 ? 28.571 -39.594 -14.605 1.00 29.19 363 TYR A C 1
ATOM 2780 O O . TYR A 1 354 ? 29.036 -39.423 -15.733 1.00 28.72 363 TYR A O 1
ATOM 2789 N N . GLU A 1 355 ? 29.159 -40.378 -13.703 1.00 31.69 364 GLU A N 1
ATOM 2790 C CA . GLU A 1 355 ? 30.415 -41.054 -14.015 1.00 34.67 364 GLU A CA 1
ATOM 2791 C C . GLU A 1 355 ? 30.233 -42.401 -14.688 1.00 38.15 364 GLU A C 1
ATOM 2792 O O . GLU A 1 355 ? 29.244 -43.092 -14.465 1.00 38.80 364 GLU A O 1
ATOM 2798 N N . HIS A 1 356 ? 31.202 -42.763 -15.519 1.00 42.90 365 HIS A N 1
ATOM 2799 C CA . HIS A 1 356 ? 31.176 -44.026 -16.241 1.00 47.71 365 HIS A CA 1
ATOM 2800 C C . HIS A 1 356 ? 31.247 -45.173 -15.240 1.00 51.09 365 HIS A C 1
ATOM 2801 O O . HIS A 1 356 ? 32.148 -45.222 -14.402 1.00 50.94 365 HIS A O 1
ATOM 2808 N N . SER A 1 357 ? 30.289 -46.090 -15.322 1.00 56.44 366 SER A N 1
ATOM 2809 C CA . SER A 1 357 ? 30.249 -47.223 -14.405 1.00 61.82 366 SER A CA 1
ATOM 2810 C C . SER A 1 357 ? 31.086 -48.403 -14.876 1.00 65.50 366 SER A C 1
ATOM 2811 O O . SER A 1 357 ? 31.624 -48.402 -15.982 1.00 65.98 366 SER A O 1
ATOM 2814 N N . ASP A 1 358 ? 31.175 -49.414 -14.021 1.00 69.66 367 ASP A N 1
ATOM 2815 C CA . ASP A 1 358 ? 31.959 -50.610 -14.300 1.00 73.97 367 ASP A CA 1
ATOM 2816 C C . ASP A 1 358 ? 31.421 -51.781 -13.470 1.00 76.27 367 ASP A C 1
ATOM 2817 O O . ASP A 1 358 ? 30.513 -51.598 -12.654 1.00 76.61 367 ASP A O 1
ATOM 2822 N N . PRO A 1 359 ? 31.972 -52.996 -13.664 1.00 78.57 368 PRO A N 1
ATOM 2823 C CA . PRO A 1 359 ? 31.525 -54.181 -12.917 1.00 80.25 368 PRO A CA 1
ATOM 2824 C C . PRO A 1 359 ? 31.261 -53.933 -11.424 1.00 81.73 368 PRO A C 1
ATOM 2825 O O . PRO A 1 359 ? 31.866 -53.049 -10.812 1.00 82.09 368 PRO A O 1
ATOM 2829 N N . LYS A 1 360 ? 30.357 -54.724 -10.849 1.00 82.92 369 LYS A N 1
ATOM 2830 C CA . LYS A 1 360 ? 29.997 -54.593 -9.438 1.00 84.04 369 LYS A CA 1
ATOM 2831 C C . LYS A 1 360 ? 31.119 -55.027 -8.491 1.00 85.03 369 LYS A C 1
ATOM 2832 O O . LYS A 1 360 ? 32.288 -55.101 -8.880 1.00 85.57 369 LYS A O 1
ATOM 2838 N N . ARG A 1 361 ? 30.740 -55.313 -7.246 1.00 85.65 370 ARG A N 1
ATOM 2839 C CA . ARG A 1 361 ? 31.669 -55.741 -6.202 1.00 85.57 370 ARG A CA 1
ATOM 2840 C C . ARG A 1 361 ? 32.440 -56.993 -6.623 1.00 86.05 370 ARG A C 1
ATOM 2841 O O . ARG A 1 361 ? 31.872 -57.913 -7.218 1.00 86.15 370 ARG A O 1
ATOM 2849 N N . GLY A 1 362 ? 33.734 -57.019 -6.311 1.00 86.33 371 GLY A N 1
ATOM 2850 C CA . GLY A 1 362 ? 34.562 -58.161 -6.662 1.00 86.24 371 GLY A CA 1
ATOM 2851 C C . GLY A 1 362 ? 36.000 -57.793 -6.987 1.00 86.44 371 GLY A C 1
ATOM 2852 O O . GLY A 1 362 ? 36.363 -56.615 -6.997 1.00 86.44 371 GLY A O 1
ATOM 2853 N N . GLU A 1 363 ? 36.821 -58.806 -7.250 1.00 86.40 372 GLU A N 1
ATOM 2854 C CA . GLU A 1 363 ? 38.229 -58.597 -7.584 1.00 86.11 372 GLU A CA 1
ATOM 2855 C C . GLU A 1 363 ? 38.364 -57.948 -8.962 1.00 86.48 372 GLU A C 1
ATOM 2856 O O . GLU A 1 363 ? 37.856 -56.849 -9.193 1.00 87.25 372 GLU A O 1
ATOM 2862 N N . GLN A 1 364 ? 39.054 -58.638 -9.868 1.00 86.33 373 GLN A N 1
ATOM 2863 C CA . GLN A 1 364 ? 39.269 -58.169 -11.234 1.00 86.08 373 GLN A CA 1
ATOM 2864 C C . GLN A 1 364 ? 39.965 -56.813 -11.329 1.00 86.25 373 GLN A C 1
ATOM 2865 O O . GLN A 1 364 ? 40.608 -56.362 -10.375 1.00 86.54 373 GLN A O 1
ATOM 2871 N N . LEU A 1 365 ? 39.835 -56.173 -12.489 1.00 86.03 374 LEU A N 1
ATOM 2872 C CA . LEU A 1 365 ? 40.461 -54.878 -12.741 1.00 85.34 374 LEU A CA 1
ATOM 2873 C C . LEU A 1 365 ? 39.461 -53.720 -12.643 1.00 85.16 374 LEU A C 1
ATOM 2874 O O . LEU A 1 365 ? 39.244 -52.999 -13.618 1.00 85.22 374 LEU A O 1
ATOM 2879 N N . ASP A 1 366 ? 38.854 -53.542 -11.473 1.00 84.77 375 ASP A N 1
ATOM 2880 C CA . ASP A 1 366 ? 37.892 -52.458 -11.271 1.00 84.31 375 ASP A CA 1
ATOM 2881 C C . ASP A 1 366 ? 38.394 -51.438 -10.249 1.00 83.62 375 ASP A C 1
ATOM 2882 O O . ASP A 1 366 ? 38.403 -51.696 -9.042 1.00 83.75 375 ASP A O 1
ATOM 2887 N N . TRP A 1 367 ? 38.804 -50.275 -10.752 1.00 82.95 376 TRP A N 1
ATOM 2888 C CA . TRP A 1 367 ? 39.333 -49.200 -9.916 1.00 81.90 376 TRP A CA 1
ATOM 2889 C C . TRP A 1 367 ? 38.435 -47.961 -9.880 1.00 80.62 376 TRP A C 1
ATOM 2890 O O . TRP A 1 367 ? 37.310 -47.976 -10.384 1.00 80.97 376 TRP A O 1
ATOM 2901 N N . GLY A 1 368 ? 38.945 -46.890 -9.278 1.00 78.79 377 GLY A N 1
ATOM 2902 C CA . GLY A 1 368 ? 38.186 -45.656 -9.180 1.00 76.13 377 GLY A CA 1
ATOM 2903 C C . GLY A 1 368 ? 38.370 -44.739 -10.375 1.00 74.62 377 GLY A C 1
ATOM 2904 O O . GLY A 1 368 ? 37.908 -45.049 -11.476 1.00 74.69 377 GLY A O 1
ATOM 2905 N N . THR A 1 369 ? 39.048 -43.612 -10.157 1.00 72.34 378 THR A N 1
ATOM 2906 C CA . THR A 1 369 ? 39.293 -42.625 -11.212 1.00 69.31 378 THR A CA 1
ATOM 2907 C C . THR A 1 369 ? 37.973 -42.280 -11.897 1.00 66.47 378 THR A C 1
ATOM 2908 O O . THR A 1 369 ? 37.573 -42.924 -12.866 1.00 67.56 378 THR A O 1
ATOM 2912 N N . TYR A 1 370 ? 37.304 -41.254 -11.384 1.00 62.79 379 TYR A N 1
ATOM 2913 C CA . TYR A 1 370 ? 36.014 -40.833 -11.911 1.00 58.28 379 TYR A CA 1
ATOM 2914 C C . TYR A 1 370 ? 36.070 -39.994 -13.186 1.00 54.20 379 TYR A C 1
ATOM 2915 O O . TYR A 1 370 ? 36.659 -38.914 -13.212 1.00 53.83 379 TYR A O 1
ATOM 2924 N N . VAL A 1 371 ? 35.447 -40.503 -14.243 1.00 48.59 380 VAL A N 1
ATOM 2925 C CA . VAL A 1 371 ? 35.380 -39.797 -15.515 1.00 42.95 380 VAL A CA 1
ATOM 2926 C C . VAL A 1 371 ? 33.921 -39.757 -15.956 1.00 39.36 380 VAL A C 1
ATOM 2927 O O . VAL A 1 371 ? 33.154 -40.671 -15.655 1.00 38.20 380 VAL A O 1
ATOM 2931 N N . PHE A 1 372 ? 33.537 -38.695 -16.658 1.00 35.34 381 PHE A N 1
ATOM 2932 C CA . PHE A 1 372 ? 32.167 -38.554 -17.137 1.00 31.39 381 PHE A CA 1
ATOM 2933 C C . PHE A 1 372 ? 31.782 -39.684 -18.087 1.00 30.97 381 PHE 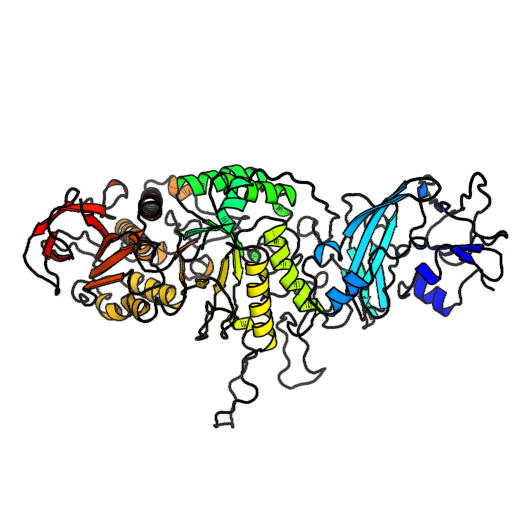A C 1
ATOM 2934 O O . PHE A 1 372 ? 32.611 -40.174 -18.860 1.00 31.76 381 PHE A O 1
ATOM 2942 N N . ASP A 1 373 ? 30.517 -40.089 -18.021 1.00 27.28 382 ASP A N 1
ATOM 2943 C CA . ASP A 1 373 ? 30.000 -41.140 -18.885 1.00 26.25 382 ASP A CA 1
ATOM 2944 C C . ASP A 1 373 ? 29.510 -40.510 -20.196 1.00 25.03 382 ASP A C 1
ATOM 2945 O O . ASP A 1 373 ? 28.319 -40.235 -20.359 1.00 23.68 382 ASP A O 1
ATOM 2950 N N . PHE A 1 374 ? 30.434 -40.291 -21.125 1.00 24.05 383 PHE A N 1
ATOM 2951 C CA . PHE A 1 374 ? 30.113 -39.683 -22.414 1.00 26.22 383 PHE A CA 1
ATOM 2952 C C . PHE A 1 374 ? 29.107 -40.501 -23.223 1.00 28.19 383 PHE A C 1
ATOM 2953 O O . PHE A 1 374 ? 28.540 -40.019 -24.202 1.00 29.67 383 PHE A O 1
ATOM 2961 N N . GLY A 1 375 ? 28.882 -41.740 -22.807 1.00 30.26 384 GLY A N 1
ATOM 2962 C CA . GLY A 1 375 ? 27.927 -42.575 -23.502 1.00 32.26 384 GLY A CA 1
ATOM 2963 C C . GLY A 1 375 ? 26.488 -42.259 -23.118 1.00 33.43 384 GLY A C 1
ATOM 2964 O O . GLY A 1 375 ? 25.558 -42.662 -23.822 1.00 34.80 384 GLY A O 1
ATOM 2965 N N . ARG A 1 376 ? 26.284 -41.538 -22.016 1.00 31.15 385 ARG A N 1
ATOM 2966 C CA . ARG A 1 376 ? 24.920 -41.234 -21.596 1.00 29.55 385 ARG A CA 1
ATOM 2967 C C . ARG A 1 376 ? 24.412 -39.913 -22.163 1.00 27.36 385 ARG A C 1
ATOM 2968 O O . ARG A 1 376 ? 24.979 -38.855 -21.910 1.00 26.80 385 ARG A O 1
ATOM 2976 N N . PRO A 1 377 ? 23.314 -39.966 -22.938 1.00 27.10 386 PRO A N 1
ATOM 2977 C CA . PRO A 1 377 ? 22.697 -38.795 -23.568 1.00 26.76 386 PRO A CA 1
ATOM 2978 C C . PRO A 1 377 ? 22.602 -37.543 -22.695 1.00 27.26 386 PRO A C 1
ATOM 2979 O O . PRO A 1 377 ? 23.022 -36.461 -23.110 1.00 29.22 386 PRO A O 1
ATOM 2983 N N . GLU A 1 378 ? 22.052 -37.689 -21.494 1.00 26.57 387 GLU A N 1
ATOM 2984 C CA . GLU A 1 378 ? 21.893 -36.552 -20.593 1.00 26.38 387 GLU A CA 1
ATOM 2985 C C . GLU A 1 378 ? 23.220 -36.014 -20.059 1.00 26.19 387 GLU A C 1
ATOM 2986 O O . GLU A 1 378 ? 23.353 -34.816 -19.829 1.00 26.76 387 GLU A O 1
ATOM 2992 N N . VAL A 1 379 ? 24.200 -36.890 -19.857 1.00 25.50 388 VAL A N 1
ATOM 2993 C CA . VAL A 1 379 ? 25.499 -36.451 -19.361 1.00 24.67 388 VAL A CA 1
ATOM 2994 C C . VAL A 1 379 ? 26.206 -35.713 -20.499 1.00 24.38 388 VAL A C 1
ATOM 2995 O O . VAL A 1 379 ? 26.764 -34.630 -20.312 1.00 23.03 388 VAL A O 1
ATOM 2999 N N . ARG A 1 380 ? 26.159 -36.297 -21.687 1.00 24.03 389 ARG A N 1
ATOM 3000 C CA . ARG A 1 380 ? 26.758 -35.673 -22.854 1.00 24.45 389 ARG A CA 1
ATOM 3001 C C . ARG A 1 380 ? 26.111 -34.297 -23.056 1.00 24.23 389 ARG A C 1
ATOM 3002 O O . ARG A 1 380 ? 26.801 -33.305 -23.325 1.00 23.05 389 ARG A O 1
ATOM 3010 N N . ASN A 1 381 ? 24.787 -34.235 -22.908 1.00 21.93 390 ASN A N 1
ATOM 3011 C CA . ASN A 1 381 ? 24.065 -32.979 -23.074 1.00 21.92 390 ASN A CA 1
ATOM 3012 C C . ASN A 1 381 ? 24.506 -31.976 -21.999 1.00 21.64 390 ASN A C 1
ATOM 3013 O O . ASN A 1 381 ? 24.681 -30.792 -22.282 1.00 21.41 390 ASN A O 1
ATOM 3018 N N . PHE A 1 382 ? 24.682 -32.454 -20.770 1.00 21.88 391 PHE A N 1
ATOM 3019 C CA . PHE A 1 382 ? 25.141 -31.608 -19.660 1.00 20.80 391 PHE A CA 1
ATOM 3020 C C . PHE A 1 382 ? 26.453 -30.899 -20.045 1.00 21.72 391 PHE A C 1
ATOM 3021 O O . PHE A 1 382 ? 26.630 -29.699 -19.803 1.00 20.43 391 PHE A O 1
ATOM 3029 N N . LEU A 1 383 ? 27.365 -31.657 -20.647 1.00 19.57 392 LEU A N 1
ATOM 3030 C CA . LEU A 1 383 ? 28.658 -31.128 -21.059 1.00 19.71 392 LEU A CA 1
ATOM 3031 C C . LEU A 1 383 ? 28.622 -30.286 -22.351 1.00 20.15 392 LEU A C 1
ATOM 3032 O O . LEU A 1 383 ? 29.169 -29.187 -22.391 1.00 19.35 392 LEU A O 1
ATOM 3037 N N . VAL A 1 384 ? 27.974 -30.785 -23.401 1.00 20.94 393 VAL A N 1
ATOM 3038 C CA . VAL A 1 384 ? 27.911 -30.036 -24.656 1.00 20.56 393 VAL A CA 1
ATOM 3039 C C . VAL A 1 384 ? 27.215 -28.691 -24.471 1.00 22.27 393 VAL A C 1
ATOM 3040 O O . VAL A 1 384 ? 27.679 -27.660 -24.985 1.00 24.20 393 VAL A O 1
ATOM 3044 N N . ALA A 1 385 ? 26.111 -28.692 -23.733 1.00 18.92 394 ALA A N 1
ATOM 3045 C CA . ALA A 1 385 ? 25.380 -27.455 -23.500 1.00 20.59 394 ALA A CA 1
ATOM 3046 C C . ALA A 1 385 ? 26.199 -26.473 -22.659 1.00 21.30 394 ALA A C 1
ATOM 3047 O O . ALA A 1 385 ? 26.014 -25.259 -22.767 1.00 22.17 394 ALA A O 1
ATOM 3049 N N . ASN A 1 386 ? 27.101 -26.996 -21.827 1.00 21.27 395 ASN A N 1
ATOM 3050 C CA . ASN A 1 386 ? 27.931 -26.146 -20.983 1.00 20.40 395 ASN A CA 1
ATOM 3051 C C . ASN A 1 386 ? 28.929 -25.392 -21.846 1.00 20.97 395 ASN A C 1
ATOM 3052 O O . ASN A 1 386 ? 29.233 -24.223 -21.580 1.00 21.59 395 ASN A O 1
ATOM 3057 N N . ALA A 1 387 ? 29.447 -26.061 -22.871 1.00 19.76 396 ALA A N 1
ATOM 3058 C CA . ALA A 1 387 ? 30.381 -25.409 -23.782 1.00 21.57 396 ALA A CA 1
ATOM 3059 C C . ALA A 1 387 ? 29.629 -24.262 -24.446 1.00 22.10 396 ALA A C 1
ATOM 3060 O O . ALA A 1 387 ? 30.118 -23.138 -24.482 1.00 22.99 396 ALA A O 1
ATOM 3062 N N . LEU A 1 388 ? 28.434 -24.550 -24.959 1.00 22.70 397 LEU A N 1
ATOM 3063 C CA . LEU A 1 388 ? 27.627 -23.528 -25.620 1.00 23.32 397 LEU A CA 1
ATOM 3064 C C . LEU A 1 388 ? 27.292 -22.416 -24.638 1.00 24.94 397 LEU A C 1
ATOM 3065 O O . LEU A 1 388 ? 27.311 -21.234 -24.991 1.00 26.44 397 LEU A O 1
ATOM 3070 N N . TYR A 1 389 ? 27.008 -22.799 -23.396 1.00 25.22 398 TYR A N 1
ATOM 3071 C CA . TYR A 1 389 ? 26.670 -21.843 -22.346 1.00 24.02 398 TYR A CA 1
ATOM 3072 C C . TYR A 1 389 ? 27.716 -20.740 -22.215 1.00 24.17 398 TYR A C 1
ATOM 3073 O O . TYR A 1 389 ? 27.400 -19.555 -22.276 1.00 22.49 398 TYR A O 1
ATOM 3082 N N . TRP A 1 390 ? 28.967 -21.136 -22.021 1.00 23.67 399 TRP A N 1
ATOM 3083 C CA . TRP A 1 390 ? 30.025 -20.159 -21.866 1.00 22.61 399 TRP A CA 1
ATOM 3084 C C . TRP A 1 390 ? 30.243 -19.301 -23.097 1.00 22.43 399 TRP A C 1
ATOM 3085 O O . TRP A 1 390 ? 30.552 -18.121 -22.977 1.00 23.77 399 TRP A O 1
ATOM 3096 N N . LEU A 1 391 ? 30.077 -19.884 -24.278 1.00 23.98 400 LEU A N 1
ATOM 3097 C CA . LEU A 1 391 ? 30.275 -19.135 -25.512 1.00 24.33 400 LEU A CA 1
ATOM 3098 C C . LEU A 1 391 ? 29.165 -18.122 -25.777 1.00 24.78 400 LEU A C 1
ATOM 3099 O O . LEU A 1 391 ? 29.430 -17.031 -26.271 1.00 27.03 400 LEU A O 1
ATOM 3104 N N . GLN A 1 392 ? 27.927 -18.472 -25.440 1.00 25.21 401 GLN A N 1
ATOM 3105 C CA . GLN A 1 392 ? 26.805 -17.571 -25.702 1.00 27.54 401 GLN A CA 1
ATOM 3106 C C . GLN A 1 392 ? 26.389 -16.677 -24.548 1.00 25.08 401 GLN A C 1
ATOM 3107 O O . GLN A 1 392 ? 26.047 -15.519 -24.756 1.00 23.32 401 GLN A O 1
ATOM 3113 N N . GLU A 1 393 ? 26.406 -17.216 -23.336 1.00 25.62 402 GLU A N 1
ATOM 3114 C CA . GLU A 1 393 ? 26.014 -16.445 -22.164 1.00 26.37 402 GLU A CA 1
ATOM 3115 C C . GLU A 1 393 ? 27.131 -15.577 -21.611 1.00 25.19 402 GLU A C 1
ATOM 3116 O O . GLU A 1 393 ? 26.868 -14.568 -20.957 1.00 26.36 402 GLU A O 1
ATOM 3122 N N . PHE A 1 394 ? 28.378 -15.955 -21.869 1.00 21.52 403 PHE A N 1
ATOM 3123 C CA . PHE A 1 394 ? 29.491 -15.174 -21.350 1.00 21.44 403 PHE A CA 1
ATOM 3124 C C . PHE A 1 394 ? 30.404 -14.646 -22.431 1.00 21.16 403 PHE A C 1
ATOM 3125 O O . PHE A 1 394 ? 31.466 -14.092 -22.149 1.00 22.49 403 PHE A O 1
ATOM 3133 N N . HIS A 1 395 ? 29.972 -14.821 -23.673 1.00 21.76 404 HIS A N 1
ATOM 3134 C CA . HIS A 1 395 ? 30.713 -14.343 -24.831 1.00 22.66 404 HIS A CA 1
ATOM 3135 C C . HIS A 1 395 ? 32.154 -14.839 -24.949 1.00 22.47 404 HIS A C 1
ATOM 3136 O O . HIS A 1 395 ? 32.969 -14.190 -25.609 1.00 22.13 404 HIS A O 1
ATOM 3143 N N . ILE A 1 396 ? 32.472 -15.975 -24.325 1.00 19.96 405 ILE A N 1
ATOM 3144 C CA . ILE A 1 396 ? 33.832 -16.520 -24.404 1.00 20.16 405 ILE A CA 1
ATOM 3145 C C . ILE A 1 396 ? 34.189 -16.837 -25.868 1.00 19.71 405 ILE A C 1
ATOM 3146 O O . ILE A 1 396 ? 33.375 -17.383 -26.614 1.00 20.19 405 ILE A O 1
ATOM 3151 N N . ASP A 1 397 ? 35.405 -16.493 -26.281 1.00 19.39 406 ASP A N 1
ATOM 3152 C CA . ASP A 1 397 ? 35.814 -16.702 -27.672 1.00 19.89 406 ASP A CA 1
ATOM 3153 C C . ASP A 1 397 ? 36.431 -18.047 -27.987 1.00 19.68 406 ASP A C 1
ATOM 3154 O O . ASP A 1 397 ? 36.593 -18.406 -29.158 1.00 20.49 406 ASP A O 1
ATOM 3159 N N . GLY A 1 398 ? 36.797 -18.787 -26.952 1.00 18.69 407 GLY A N 1
ATOM 3160 C CA . GLY A 1 398 ? 37.406 -20.073 -27.193 1.00 18.64 407 GLY A CA 1
ATOM 3161 C C . GLY A 1 398 ? 37.445 -20.932 -25.958 1.00 20.97 407 GLY A C 1
ATOM 3162 O O . GLY A 1 398 ? 37.266 -20.442 -24.838 1.00 19.97 407 GLY A O 1
ATOM 3163 N N . LEU A 1 399 ? 37.677 -22.221 -26.171 1.00 19.50 408 LEU A N 1
ATOM 3164 C CA . LEU A 1 399 ? 37.748 -23.177 -25.082 1.00 20.39 408 LEU A CA 1
ATOM 3165 C C . LEU A 1 399 ? 38.950 -24.095 -25.281 1.00 19.95 408 LEU A C 1
ATOM 3166 O O . LEU A 1 399 ? 39.167 -24.614 -26.380 1.00 19.24 408 LEU A O 1
ATOM 3171 N N . ARG A 1 400 ? 39.740 -24.280 -24.230 1.00 19.43 409 ARG A N 1
ATOM 3172 C CA . ARG A 1 400 ? 40.875 -25.182 -24.321 1.00 20.96 409 ARG A CA 1
ATOM 3173 C C . ARG A 1 400 ? 40.613 -26.352 -23.389 1.00 21.54 409 ARG A C 1
ATOM 3174 O O . ARG A 1 400 ? 40.384 -26.168 -22.190 1.00 22.55 409 ARG A O 1
ATOM 3182 N N . VAL A 1 401 ? 40.647 -27.551 -23.956 1.00 22.78 410 VAL A N 1
ATOM 3183 C CA . VAL A 1 401 ? 40.408 -28.778 -23.215 1.00 22.75 410 VAL A CA 1
ATOM 3184 C C . VAL A 1 401 ? 41.724 -29.475 -22.921 1.00 21.64 410 VAL A C 1
ATOM 3185 O O . VAL A 1 401 ? 42.448 -29.844 -23.838 1.00 21.82 410 VAL A O 1
ATOM 3189 N N . ASP A 1 402 ? 42.031 -29.652 -21.642 1.00 22.31 411 ASP A N 1
ATOM 3190 C CA . ASP A 1 402 ? 43.267 -30.320 -21.252 1.00 22.72 411 ASP A CA 1
ATOM 3191 C C . ASP A 1 402 ? 43.028 -31.817 -21.097 1.00 22.11 411 ASP A C 1
ATOM 3192 O O . ASP A 1 402 ? 41.891 -32.290 -21.138 1.00 21.54 411 ASP A O 1
ATOM 3197 N N . ALA A 1 403 ? 44.122 -32.550 -20.926 1.00 22.64 412 ALA A N 1
ATOM 3198 C CA . ALA A 1 403 ? 44.094 -33.993 -20.739 1.00 21.53 412 ALA A CA 1
ATOM 3199 C C . ALA A 1 403 ? 43.134 -34.744 -21.666 1.00 23.17 412 ALA A C 1
ATOM 3200 O O . ALA A 1 403 ? 42.436 -35.656 -21.230 1.00 22.29 412 ALA A O 1
ATOM 3202 N N . VAL A 1 404 ? 43.103 -34.380 -22.945 1.00 23.78 413 VAL A N 1
ATOM 3203 C CA . VAL A 1 404 ? 42.219 -35.066 -23.876 1.00 26.88 413 VAL A CA 1
ATOM 3204 C C . VAL A 1 404 ? 42.585 -36.549 -23.997 1.00 29.95 413 VAL A C 1
ATOM 3205 O O . VAL A 1 404 ? 41.709 -37.396 -24.191 1.00 30.91 413 VAL A O 1
ATOM 3209 N N . ALA A 1 405 ? 43.871 -36.865 -23.871 1.00 30.63 414 ALA A N 1
ATOM 3210 C CA . ALA A 1 405 ? 44.314 -38.253 -23.969 1.00 32.11 414 ALA A CA 1
ATOM 3211 C C . ALA A 1 405 ? 43.639 -39.116 -22.908 1.00 33.17 414 ALA A C 1
ATOM 3212 O O . ALA A 1 405 ? 43.295 -40.267 -23.167 1.00 34.10 414 ALA A O 1
ATOM 3214 N N . SER A 1 406 ? 43.448 -38.564 -21.714 1.00 34.26 415 SER A N 1
ATOM 3215 C CA . SER A 1 406 ? 42.809 -39.316 -20.640 1.00 34.78 415 SER A CA 1
ATOM 3216 C C . SER A 1 406 ? 41.343 -39.576 -20.967 1.00 35.27 415 SER A C 1
ATOM 3217 O O . SER A 1 406 ? 40.702 -40.408 -20.337 1.00 37.78 415 SER A O 1
ATOM 3220 N N . MET A 1 407 ? 40.814 -38.861 -21.952 1.00 36.02 416 MET A N 1
ATOM 3221 C CA . MET A 1 407 ? 39.422 -39.044 -22.348 1.00 36.71 416 MET A CA 1
ATOM 3222 C C . MET A 1 407 ? 39.299 -40.053 -23.476 1.00 36.19 416 MET A C 1
ATOM 3223 O O . MET A 1 407 ? 38.361 -40.842 -23.512 1.00 36.54 416 MET A O 1
ATOM 3228 N N . LEU A 1 408 ? 40.253 -40.015 -24.396 1.00 37.65 417 LEU A N 1
ATOM 3229 C CA . LEU A 1 408 ? 40.245 -40.901 -25.549 1.00 40.93 417 LEU A CA 1
ATOM 3230 C C . LEU A 1 408 ? 40.673 -42.339 -25.290 1.00 43.18 417 LEU A C 1
ATOM 3231 O O . LEU A 1 408 ? 40.407 -43.214 -26.112 1.00 44.06 417 LEU A O 1
ATOM 3236 N N . TYR A 1 409 ? 41.325 -42.595 -24.160 1.00 46.35 418 TYR A N 1
ATOM 3237 C CA . TYR A 1 409 ? 41.794 -43.948 -23.858 1.00 51.08 418 TYR A CA 1
ATOM 3238 C C . TYR A 1 409 ? 41.268 -44.556 -22.562 1.00 53.61 418 TYR A C 1
ATOM 3239 O O . TYR A 1 409 ? 41.200 -43.894 -21.525 1.00 53.24 418 TYR A O 1
ATOM 3248 N N . LEU A 1 410 ? 40.905 -45.834 -22.645 1.00 57.18 419 LEU A N 1
ATOM 3249 C CA . LEU A 1 410 ? 40.382 -46.597 -21.515 1.00 60.72 419 LEU A CA 1
ATOM 3250 C C . LEU A 1 410 ? 41.517 -47.421 -20.898 1.00 63.20 419 LEU A C 1
ATOM 3251 O O . LEU A 1 410 ? 41.377 -47.985 -19.814 1.00 64.26 419 LEU A O 1
ATOM 3256 N N . ASP A 1 411 ? 42.635 -47.467 -21.617 1.00 65.94 420 ASP A N 1
ATOM 3257 C CA . ASP A 1 411 ? 43.842 -48.209 -21.252 1.00 69.20 420 ASP A CA 1
ATOM 3258 C C . ASP A 1 411 ? 44.191 -48.401 -19.775 1.00 71.05 420 ASP A C 1
ATOM 3259 O O . ASP A 1 411 ? 43.742 -47.652 -18.898 1.00 71.43 420 ASP A O 1
ATOM 3264 N N . TYR A 1 412 ? 45.029 -49.414 -19.543 1.00 73.14 421 TYR A N 1
ATOM 3265 C CA . TYR A 1 412 ? 45.533 -49.803 -18.223 1.00 74.55 421 TYR A CA 1
ATOM 3266 C C . TYR A 1 412 ? 46.224 -51.164 -18.328 1.00 76.48 421 TYR A C 1
ATOM 3267 O O . TYR A 1 412 ? 45.857 -51.994 -19.165 1.00 75.99 421 TYR A O 1
ATOM 3276 N N . SER A 1 413 ? 47.226 -51.379 -17.478 1.00 77.34 422 SER A N 1
ATOM 3277 C CA . SER A 1 413 ? 47.965 -52.638 -17.430 1.00 79.26 422 SER A CA 1
ATOM 3278 C C . SER A 1 413 ? 48.454 -53.214 -18.758 1.00 81.20 422 SER A C 1
ATOM 3279 O O . SER A 1 413 ? 47.720 -53.263 -19.751 1.00 81.86 422 SER A O 1
ATOM 3282 N N . ARG A 1 414 ? 49.705 -53.665 -18.751 1.00 83.53 423 ARG A N 1
ATOM 3283 C CA . ARG A 1 414 ? 50.321 -54.292 -19.916 1.00 85.03 423 ARG A CA 1
ATOM 3284 C C . ARG A 1 414 ? 50.195 -55.812 -19.732 1.00 85.81 423 ARG A C 1
ATOM 3285 O O . ARG A 1 414 ? 50.875 -56.412 -18.891 1.00 85.48 423 ARG A O 1
ATOM 3293 N N . PRO A 1 415 ? 49.302 -56.449 -20.510 1.00 86.47 424 PRO A N 1
ATOM 3294 C CA . PRO A 1 415 ? 49.052 -57.895 -20.458 1.00 86.62 424 PRO A CA 1
ATOM 3295 C C . PRO A 1 415 ? 50.290 -58.783 -20.559 1.00 86.76 424 PRO A C 1
ATOM 3296 O O . PRO A 1 415 ? 51.335 -58.368 -21.062 1.00 86.32 424 PRO A O 1
ATOM 3300 N N . GLU A 1 416 ? 50.151 -60.009 -20.064 1.00 86.86 425 GLU A N 1
ATOM 3301 C CA . GLU A 1 416 ? 51.218 -60.999 -20.107 1.00 86.81 425 GLU A CA 1
ATOM 3302 C C . GLU A 1 416 ? 50.566 -62.316 -20.518 1.00 87.19 425 GLU A C 1
ATOM 3303 O O . GLU A 1 416 ? 49.469 -62.644 -20.057 1.00 87.43 425 GLU A O 1
ATOM 3309 N N . GLY A 1 417 ? 51.231 -63.065 -21.391 1.00 87.11 426 GLY A N 1
ATOM 3310 C CA . GLY A 1 417 ? 50.668 -64.323 -21.848 1.00 86.73 426 GLY A CA 1
ATOM 3311 C C . GLY A 1 417 ? 50.055 -64.155 -23.226 1.00 86.63 426 GLY A C 1
ATOM 3312 O O . GLY A 1 417 ? 49.885 -65.126 -23.965 1.00 86.89 426 GLY A O 1
ATOM 3313 N N . GLY A 1 418 ? 49.722 -62.913 -23.570 1.00 86.54 427 GLY A N 1
ATOM 3314 C CA . GLY A 1 418 ? 49.141 -62.621 -24.870 1.00 85.95 427 GLY A CA 1
ATOM 3315 C C . GLY A 1 418 ? 50.137 -61.888 -25.753 1.00 85.64 427 GLY A C 1
ATOM 3316 O O . GLY A 1 418 ? 50.272 -60.666 -25.668 1.00 85.55 427 GLY A O 1
ATOM 3317 N N . TRP A 1 419 ? 50.830 -62.639 -26.605 1.00 85.29 428 TRP A N 1
ATOM 3318 C CA . TRP A 1 419 ? 51.840 -62.080 -27.502 1.00 84.73 428 TRP A CA 1
ATOM 3319 C C . TRP A 1 419 ? 51.327 -61.874 -28.935 1.00 84.87 428 TRP A C 1
ATOM 3320 O O . TRP A 1 419 ? 52.089 -61.993 -29.899 1.00 84.09 428 TRP A O 1
ATOM 3331 N N . THR A 1 420 ? 50.039 -61.558 -29.065 1.00 85.23 429 THR A N 1
ATOM 3332 C CA . THR A 1 420 ? 49.422 -61.332 -30.374 1.00 84.96 429 THR A CA 1
ATOM 3333 C C . THR A 1 420 ? 48.601 -60.041 -30.412 1.00 84.91 429 THR A C 1
ATOM 3334 O O . THR A 1 420 ? 47.856 -59.739 -29.475 1.00 84.45 429 THR A O 1
ATOM 3338 N N . PRO A 1 421 ? 48.741 -59.255 -31.495 1.00 85.07 430 PRO A N 1
ATOM 3339 C CA . PRO A 1 421 ? 48.006 -57.993 -31.657 1.00 85.04 430 PRO A CA 1
ATOM 3340 C C . PRO A 1 421 ? 46.511 -58.226 -31.918 1.00 85.49 430 PRO A C 1
ATOM 3341 O O . PRO A 1 421 ? 46.134 -58.851 -32.915 1.00 85.27 430 PRO A O 1
ATOM 3345 N N . ASN A 1 422 ? 45.667 -57.723 -31.019 1.00 85.95 431 ASN A N 1
ATOM 3346 C CA . ASN A 1 422 ? 44.219 -57.880 -31.151 1.00 86.13 431 ASN A CA 1
ATOM 3347 C C . ASN A 1 422 ? 43.500 -56.528 -31.199 1.00 85.96 431 ASN A C 1
ATOM 3348 O O . ASN A 1 422 ? 43.580 -55.740 -30.254 1.00 85.74 431 ASN A O 1
ATOM 3353 N N . VAL A 1 423 ? 42.795 -56.268 -32.299 1.00 85.80 432 VAL A N 1
ATOM 3354 C CA . VAL A 1 423 ? 42.058 -55.013 -32.467 1.00 85.63 432 VAL A CA 1
ATOM 3355 C C . VAL A 1 423 ? 40.656 -55.129 -31.857 1.00 85.33 432 VAL A C 1
ATOM 3356 O O . VAL A 1 423 ? 40.504 -55.112 -30.633 1.00 85.52 432 VAL A O 1
ATOM 3360 N N . HIS A 1 424 ? 39.642 -55.242 -32.717 1.00 84.27 433 HIS A N 1
ATOM 3361 C CA . HIS A 1 424 ? 38.246 -55.374 -32.291 1.00 82.60 433 HIS A CA 1
ATOM 3362 C C . HIS A 1 424 ? 37.826 -54.194 -31.411 1.00 80.69 433 HIS A C 1
ATOM 3363 O O . HIS A 1 424 ? 37.266 -53.206 -31.897 1.00 79.37 433 HIS A O 1
ATOM 3370 N N . GLY A 1 425 ? 38.093 -54.314 -30.113 1.00 79.05 434 GLY A N 1
ATOM 3371 C CA . GLY A 1 425 ? 37.768 -53.253 -29.179 1.00 76.78 434 GLY A CA 1
ATOM 3372 C C . GLY A 1 425 ? 39.052 -52.594 -28.709 1.00 75.00 434 GLY A C 1
ATOM 3373 O O . GLY A 1 425 ? 39.546 -52.887 -27.619 1.00 75.34 434 GLY A O 1
ATOM 3374 N N . GLY A 1 426 ? 39.600 -51.712 -29.541 1.00 72.55 435 GLY A N 1
ATOM 3375 C CA . GLY A 1 426 ? 40.831 -51.024 -29.200 1.00 69.59 435 GLY A CA 1
ATOM 3376 C C . GLY A 1 426 ? 40.748 -50.241 -27.903 1.00 68.04 435 GLY A C 1
ATOM 3377 O O . GLY A 1 426 ? 39.728 -50.268 -27.213 1.00 67.67 435 GLY A O 1
ATOM 3378 N N . ARG A 1 427 ? 41.828 -49.536 -27.576 1.00 66.07 436 ARG A N 1
ATOM 3379 C CA . ARG A 1 427 ? 41.891 -48.741 -26.356 1.00 63.82 436 ARG A CA 1
ATOM 3380 C C . ARG A 1 427 ? 41.118 -47.439 -26.508 1.00 60.19 436 ARG A C 1
ATOM 3381 O O . ARG A 1 427 ? 41.008 -46.665 -25.560 1.00 60.24 436 ARG A O 1
ATOM 3389 N N . GLU A 1 428 ? 40.581 -47.205 -27.701 1.00 55.83 437 GLU A N 1
ATOM 3390 C CA . GLU A 1 428 ? 39.847 -45.977 -27.991 1.00 52.17 437 GLU A CA 1
ATOM 3391 C C . GLU A 1 428 ? 38.411 -45.922 -27.460 1.00 48.14 437 GLU A C 1
ATOM 3392 O O . GLU A 1 428 ? 37.590 -46.794 -27.749 1.00 47.45 437 GLU A O 1
ATOM 3398 N N . ASN A 1 429 ? 38.121 -44.885 -26.676 1.00 43.93 438 ASN A N 1
ATOM 3399 C CA . ASN A 1 429 ? 36.792 -44.689 -26.109 1.00 38.74 438 ASN A CA 1
ATOM 3400 C C . ASN A 1 429 ? 35.941 -44.011 -27.174 1.00 37.89 438 ASN A C 1
ATOM 3401 O O . ASN A 1 429 ? 35.935 -42.786 -27.289 1.00 38.48 438 ASN A O 1
ATOM 3406 N N . LEU A 1 430 ? 35.231 -44.817 -27.960 1.00 36.99 439 LEU A N 1
ATOM 3407 C CA . LEU A 1 430 ? 34.378 -44.305 -29.027 1.00 34.92 439 LEU A CA 1
ATOM 3408 C C . LEU A 1 430 ? 33.340 -43.300 -28.539 1.00 32.28 439 LEU A C 1
ATOM 3409 O O . LEU A 1 430 ? 32.942 -42.407 -29.286 1.00 31.16 439 LEU A O 1
ATOM 3414 N N . GLU A 1 431 ? 32.893 -43.448 -27.297 1.00 29.92 440 GLU A N 1
ATOM 3415 C CA . GLU A 1 431 ? 31.913 -42.518 -26.751 1.00 31.11 440 GLU A CA 1
ATOM 3416 C C . GLU A 1 431 ? 32.529 -41.130 -26.559 1.00 28.55 440 GLU A C 1
ATOM 3417 O O . GLU A 1 431 ? 31.922 -40.126 -26.916 1.00 27.79 440 GLU A O 1
ATOM 3423 N N . ALA A 1 432 ? 33.735 -41.083 -25.998 1.00 27.45 441 ALA A N 1
ATOM 3424 C CA . ALA A 1 432 ? 34.431 -39.818 -25.769 1.00 29.23 441 ALA A CA 1
ATOM 3425 C C . ALA A 1 432 ? 34.725 -39.128 -27.100 1.00 29.30 441 ALA A C 1
ATOM 3426 O O . ALA A 1 432 ? 34.588 -37.912 -27.222 1.00 30.11 441 ALA A O 1
ATOM 3428 N N . VAL A 1 433 ? 35.145 -39.915 -28.087 1.00 30.19 442 VAL A N 1
ATOM 3429 C CA . VAL A 1 433 ? 35.438 -39.408 -29.427 1.00 29.89 442 VAL A CA 1
ATOM 3430 C C . VAL A 1 433 ? 34.180 -38.769 -30.029 1.00 30.94 442 VAL A C 1
ATOM 3431 O O . VAL A 1 433 ? 34.229 -37.664 -30.581 1.00 31.42 442 VAL A O 1
ATOM 3435 N N . GLN A 1 434 ? 33.055 -39.471 -29.918 1.00 28.74 443 GLN A N 1
ATOM 3436 C CA . GLN A 1 434 ? 31.791 -38.976 -30.450 1.00 30.12 443 GLN A CA 1
ATOM 3437 C C . GLN A 1 434 ? 31.392 -37.701 -29.706 1.00 28.34 443 GLN A C 1
ATOM 3438 O O . GLN A 1 434 ? 30.853 -36.767 -30.300 1.00 29.11 443 GLN A O 1
ATOM 3444 N N . PHE A 1 435 ? 31.664 -37.663 -28.406 1.00 26.51 444 PHE A N 1
ATOM 3445 C CA . PHE A 1 435 ? 31.353 -36.491 -27.597 1.00 26.00 444 PHE A CA 1
ATOM 3446 C C . PHE A 1 435 ? 32.169 -35.271 -28.041 1.00 25.14 444 PHE A C 1
ATOM 3447 O O . PHE A 1 435 ? 31.618 -34.190 -28.262 1.00 25.88 444 PHE A O 1
ATOM 3455 N N . LEU A 1 436 ? 33.481 -35.437 -28.168 1.00 25.01 445 LEU A N 1
ATOM 3456 C CA . LEU A 1 436 ? 34.325 -34.318 -28.585 1.00 25.75 445 LEU A CA 1
ATOM 3457 C C . LEU A 1 436 ? 33.954 -33.829 -29.981 1.00 25.40 445 LEU A C 1
ATOM 3458 O O . LEU A 1 436 ? 34.005 -32.635 -30.252 1.00 27.22 445 LEU A O 1
ATOM 3463 N N . GLN A 1 437 ? 33.571 -34.741 -30.869 1.00 26.23 446 GLN A N 1
ATOM 3464 C CA . GLN A 1 437 ? 33.184 -34.340 -32.222 1.00 27.89 446 GLN A CA 1
ATOM 3465 C C . GLN A 1 437 ? 31.897 -33.517 -32.201 1.00 29.09 446 GLN A C 1
ATOM 3466 O O . GLN A 1 437 ? 31.783 -32.509 -32.897 1.00 29.90 446 GLN A O 1
ATOM 3472 N N . GLU A 1 438 ? 30.932 -33.948 -31.392 1.00 29.32 447 GLU A N 1
ATOM 3473 C CA . GLU A 1 438 ? 29.659 -33.251 -31.277 1.00 28.42 447 GLU A CA 1
ATOM 3474 C C . GLU A 1 438 ? 29.871 -31.871 -30.670 1.00 27.68 447 GLU A C 1
ATOM 3475 O O . GLU A 1 438 ? 29.325 -30.872 -31.148 1.00 28.86 447 GLU A O 1
ATOM 3481 N N . MET A 1 439 ? 30.662 -31.821 -29.607 1.00 25.31 448 MET A N 1
ATOM 3482 C CA . MET A 1 439 ? 30.936 -30.562 -28.934 1.00 23.09 448 MET A CA 1
ATOM 3483 C C . MET A 1 439 ? 31.536 -29.556 -29.912 1.00 22.89 448 MET A C 1
ATOM 3484 O O . MET A 1 439 ? 31.079 -28.413 -29.992 1.00 21.26 448 MET A O 1
ATOM 3489 N N . ASN A 1 440 ? 32.545 -29.991 -30.667 1.00 22.75 449 ASN A N 1
ATOM 3490 C CA . ASN A 1 440 ? 33.215 -29.123 -31.634 1.00 22.45 449 ASN A CA 1
ATOM 3491 C C . ASN A 1 440 ? 32.305 -28.681 -32.772 1.00 24.31 449 ASN A C 1
ATOM 3492 O O . ASN A 1 440 ? 32.219 -27.490 -33.079 1.00 25.38 449 ASN A O 1
ATOM 3497 N N . ALA A 1 441 ? 31.614 -29.635 -33.388 1.00 24.23 450 ALA A N 1
ATOM 3498 C CA . ALA A 1 441 ? 30.715 -29.326 -34.494 1.00 23.12 450 ALA A CA 1
ATOM 3499 C C . ALA A 1 441 ? 29.607 -28.374 -34.050 1.00 23.05 450 ALA A C 1
ATOM 3500 O O . ALA A 1 441 ? 29.301 -27.406 -34.734 1.00 23.45 450 ALA A O 1
ATOM 3502 N N . THR A 1 442 ? 29.014 -28.649 -32.893 1.00 23.33 451 THR A N 1
ATOM 3503 C CA . THR A 1 442 ? 27.927 -27.821 -32.389 1.00 23.91 451 THR A CA 1
ATOM 3504 C C . THR A 1 442 ? 28.394 -26.412 -32.000 1.00 23.27 451 THR A C 1
ATOM 3505 O O . THR A 1 442 ? 27.736 -25.421 -32.318 1.00 22.30 451 THR A O 1
ATOM 3509 N N . ALA A 1 443 ? 29.530 -26.328 -31.314 1.00 22.07 452 ALA A N 1
ATOM 3510 C CA . ALA A 1 443 ? 30.061 -25.039 -30.890 1.00 22.48 452 ALA A CA 1
ATOM 3511 C C . ALA A 1 443 ? 30.372 -24.149 -32.093 1.00 22.96 452 ALA A C 1
ATOM 3512 O O . ALA A 1 443 ? 29.894 -23.018 -32.176 1.00 22.49 452 ALA A O 1
ATOM 3514 N N . HIS A 1 444 ? 31.164 -24.661 -33.028 1.00 25.06 453 HIS A N 1
ATOM 3515 C CA . HIS A 1 444 ? 31.519 -23.886 -34.210 1.00 28.14 453 HIS A CA 1
ATOM 3516 C C . HIS A 1 444 ? 30.305 -23.527 -35.064 1.00 29.67 453 HIS A C 1
ATOM 3517 O O . HIS A 1 444 ? 30.338 -22.550 -35.808 1.00 29.35 453 HIS A O 1
ATOM 3524 N N . LYS A 1 445 ? 29.238 -24.315 -34.954 1.00 30.73 454 LYS A N 1
ATOM 3525 C CA . LYS A 1 445 ? 28.021 -24.057 -35.714 1.00 33.16 454 LYS A CA 1
ATOM 3526 C C . LYS A 1 445 ? 27.232 -22.925 -35.071 1.00 32.69 454 LYS A C 1
ATOM 3527 O O . LYS A 1 445 ? 26.796 -21.996 -35.749 1.00 33.95 454 LYS A O 1
ATOM 3533 N N . VAL A 1 446 ? 27.052 -23.013 -33.758 1.00 31.28 455 VAL A N 1
ATOM 3534 C CA . VAL A 1 446 ? 26.297 -22.011 -33.014 1.00 31.32 455 VAL A CA 1
ATOM 3535 C C . VAL A 1 446 ? 27.032 -20.678 -32.847 1.00 31.19 455 VAL A C 1
ATOM 3536 O O . VAL A 1 446 ? 26.405 -19.618 -32.843 1.00 30.55 455 VAL A O 1
ATOM 3540 N N . ALA A 1 447 ? 28.355 -20.735 -32.712 1.00 30.97 456 ALA A N 1
ATOM 3541 C CA . ALA A 1 447 ? 29.159 -19.531 -32.527 1.00 30.23 456 ALA A CA 1
ATOM 3542 C C . ALA A 1 447 ? 30.356 -19.463 -33.476 1.00 30.81 456 ALA A C 1
ATOM 3543 O O . ALA A 1 447 ? 31.499 -19.645 -33.058 1.00 29.41 456 ALA A O 1
ATOM 3545 N N . PRO A 1 448 ? 30.106 -19.198 -34.769 1.00 31.17 457 PRO A N 1
ATOM 3546 C CA . PRO A 1 448 ? 31.174 -19.106 -35.771 1.00 30.56 457 PRO A CA 1
ATOM 3547 C C . PRO A 1 448 ? 32.267 -18.132 -35.347 1.00 28.28 457 PRO A C 1
ATOM 3548 O O . PRO A 1 448 ? 31.981 -17.064 -34.805 1.00 30.31 457 PRO A O 1
ATOM 3552 N N . GLY A 1 449 ? 33.517 -18.498 -35.599 1.00 24.85 458 GLY A N 1
ATOM 3553 C CA . GLY A 1 449 ? 34.617 -17.623 -35.239 1.00 23.14 458 GLY A CA 1
ATOM 3554 C C . GLY A 1 449 ? 35.288 -17.943 -33.915 1.00 21.54 458 GLY A C 1
ATOM 3555 O O . GLY A 1 449 ? 36.328 -17.369 -33.606 1.00 20.00 458 GLY A O 1
ATOM 3556 N N . ILE A 1 450 ? 34.694 -18.832 -33.118 1.00 20.72 459 ILE A N 1
ATOM 3557 C CA . ILE A 1 450 ? 35.302 -19.213 -31.841 1.00 21.49 459 ILE A CA 1
ATOM 3558 C C . ILE A 1 450 ? 36.334 -20.303 -32.108 1.00 20.49 459 ILE A C 1
ATOM 3559 O O . ILE A 1 450 ? 36.398 -20.843 -33.208 1.00 21.12 459 ILE A O 1
ATOM 3564 N N . VAL A 1 451 ? 37.164 -20.605 -31.118 1.00 21.12 460 VAL A N 1
ATOM 3565 C CA . VAL A 1 451 ? 38.165 -21.646 -31.304 1.00 19.75 460 VAL A CA 1
ATOM 3566 C C . VAL A 1 451 ? 38.109 -22.632 -30.182 1.00 19.87 460 VAL A C 1
ATOM 3567 O O . VAL A 1 451 ? 37.855 -22.268 -29.036 1.00 22.67 460 VAL A O 1
ATOM 3571 N N . THR A 1 452 ? 38.322 -23.893 -30.521 1.00 18.36 461 THR A N 1
ATOM 3572 C CA . THR A 1 452 ? 38.368 -24.938 -29.517 1.00 18.53 461 THR A CA 1
ATOM 3573 C C . THR A 1 452 ? 39.806 -25.430 -29.641 1.00 19.44 461 THR A C 1
ATOM 3574 O O . THR A 1 452 ? 40.316 -25.646 -30.751 1.00 19.39 461 THR A O 1
ATOM 3578 N N . ILE A 1 453 ? 40.471 -25.574 -28.505 1.00 18.42 462 ILE A N 1
ATOM 3579 C CA . ILE A 1 453 ? 41.865 -25.980 -28.497 1.00 17.68 462 ILE A CA 1
ATOM 3580 C C . ILE A 1 453 ? 42.024 -27.202 -27.617 1.00 18.68 462 ILE A C 1
ATOM 3581 O O . ILE A 1 453 ? 41.425 -27.293 -26.544 1.00 19.00 462 ILE A O 1
ATOM 3586 N N . ALA A 1 454 ? 42.840 -28.139 -28.071 1.00 18.36 463 ALA A N 1
ATOM 3587 C CA . ALA A 1 454 ? 43.061 -29.367 -27.327 1.00 20.43 463 ALA A CA 1
ATOM 3588 C C . ALA A 1 454 ? 44.515 -29.604 -26.967 1.00 20.52 463 ALA A C 1
ATOM 3589 O O . ALA A 1 454 ? 45.424 -29.261 -27.727 1.00 17.94 463 ALA A O 1
ATOM 3591 N N . GLU A 1 455 ? 44.724 -30.173 -25.786 1.00 23.12 464 GLU A N 1
ATOM 3592 C CA . GLU A 1 455 ? 46.057 -30.541 -25.351 1.00 28.21 464 GLU A CA 1
ATOM 3593 C C . GLU A 1 455 ? 45.982 -32.061 -25.289 1.00 31.16 464 GLU A C 1
ATOM 3594 O O . GLU A 1 455 ? 45.329 -32.624 -24.412 1.00 29.08 464 GLU A O 1
ATOM 3600 N N . GLU A 1 456 ? 46.636 -32.694 -26.261 1.00 37.43 465 GLU A N 1
ATOM 3601 C CA . GLU A 1 456 ? 46.692 -34.147 -26.436 1.00 42.92 465 GLU A CA 1
ATOM 3602 C C . GLU A 1 456 ? 48.141 -34.624 -26.349 1.00 45.04 465 GLU A C 1
ATOM 3603 O O . GLU A 1 456 ? 48.973 -34.222 -27.160 1.00 46.26 465 GLU A O 1
ATOM 3609 N N . SER A 1 457 ? 48.442 -35.497 -25.394 1.00 48.42 466 SER A N 1
ATOM 3610 C CA . SER A 1 457 ? 49.812 -35.981 -25.226 1.00 51.76 466 SER A CA 1
ATOM 3611 C C . SER A 1 457 ? 50.151 -37.263 -25.983 1.00 54.26 466 SER A C 1
ATOM 3612 O O . SER A 1 457 ? 51.311 -37.672 -26.023 1.00 56.30 466 SER A O 1
ATOM 3615 N N . THR A 1 458 ? 49.151 -37.899 -26.583 1.00 56.62 467 THR A N 1
ATOM 3616 C CA . THR A 1 458 ? 49.386 -39.138 -27.315 1.00 58.71 467 THR A CA 1
ATOM 3617 C C . THR A 1 458 ? 49.589 -38.904 -28.811 1.00 60.62 467 THR A C 1
ATOM 3618 O O . THR A 1 458 ? 49.389 -37.797 -29.310 1.00 61.81 467 THR A O 1
ATOM 3622 N N . PRO A 1 459 ? 50.013 -39.948 -29.543 1.00 61.88 468 PRO A N 1
ATOM 3623 C CA . PRO A 1 459 ? 50.241 -39.856 -30.990 1.00 61.67 468 PRO A CA 1
ATOM 3624 C C . PRO A 1 459 ? 48.955 -39.738 -31.809 1.00 60.77 468 PRO A C 1
ATOM 3625 O O . PRO A 1 459 ? 48.975 -39.948 -33.023 1.00 61.06 468 PRO A O 1
ATOM 3629 N N . TRP A 1 460 ? 47.842 -39.411 -31.155 1.00 58.51 469 TRP A N 1
ATOM 3630 C CA . TRP A 1 460 ? 46.571 -39.274 -31.864 1.00 56.61 469 TRP A CA 1
ATOM 3631 C C . TRP A 1 460 ? 46.680 -38.202 -32.948 1.00 55.39 469 TRP A C 1
ATOM 3632 O O . TRP A 1 460 ? 47.144 -37.091 -32.686 1.00 56.23 469 TRP A O 1
ATOM 3643 N N . SER A 1 461 ? 46.249 -38.539 -34.161 1.00 53.31 470 SER A N 1
ATOM 3644 C CA . SER A 1 461 ? 46.306 -37.608 -35.285 1.00 51.54 470 SER A CA 1
ATOM 3645 C C . SER A 1 461 ? 44.916 -37.179 -35.753 1.00 50.02 470 SER A C 1
ATOM 3646 O O . SER A 1 461 ? 43.920 -37.852 -35.480 1.00 50.05 470 SER A O 1
ATOM 3649 N N . GLY A 1 462 ? 44.859 -36.057 -36.465 1.00 46.82 471 GLY A N 1
ATOM 3650 C CA . GLY A 1 462 ? 43.586 -35.560 -36.952 1.00 44.95 471 GLY A CA 1
ATOM 3651 C C . GLY A 1 462 ? 42.832 -34.819 -35.865 1.00 42.87 471 GLY A C 1
ATOM 3652 O O . GLY A 1 462 ? 41.627 -34.589 -35.974 1.00 42.12 471 GLY A O 1
ATOM 3653 N N . VAL A 1 463 ? 43.550 -34.449 -34.809 1.00 41.23 472 VAL A N 1
ATOM 3654 C CA . VAL A 1 463 ? 42.962 -33.724 -33.691 1.00 39.47 472 VAL A CA 1
ATOM 3655 C C . VAL A 1 463 ? 42.269 -32.453 -34.172 1.00 38.17 472 VAL A C 1
ATOM 3656 O O . VAL A 1 463 ? 41.157 -32.151 -33.741 1.00 35.71 472 VAL A O 1
ATOM 3660 N N . THR A 1 464 ? 42.926 -31.716 -35.067 1.00 37.99 473 THR A N 1
ATOM 3661 C CA . THR A 1 464 ? 42.359 -30.475 -35.598 1.00 39.42 473 THR A CA 1
ATOM 3662 C C . THR A 1 464 ? 41.741 -30.664 -36.987 1.00 40.88 473 THR A C 1
ATOM 3663 O O . THR A 1 464 ? 41.494 -29.700 -37.715 1.00 40.56 473 THR A O 1
ATOM 3667 N N . ARG A 1 465 ? 41.488 -31.921 -37.333 1.00 43.40 474 ARG A N 1
ATOM 3668 C CA . ARG A 1 465 ? 40.891 -32.289 -38.613 1.00 45.20 474 ARG A CA 1
ATOM 3669 C C . ARG A 1 465 ? 39.368 -32.150 -38.496 1.00 44.31 474 ARG A C 1
ATOM 3670 O O . ARG A 1 465 ? 38.788 -32.456 -37.454 1.00 42.08 474 ARG A O 1
ATOM 3678 N N . PRO A 1 466 ? 38.702 -31.678 -39.563 1.00 44.68 475 PRO A N 1
ATOM 3679 C CA . PRO A 1 466 ? 37.243 -31.511 -39.540 1.00 45.39 475 PRO A CA 1
ATOM 3680 C C . PRO A 1 466 ? 36.496 -32.791 -39.162 1.00 46.23 475 PRO A C 1
ATOM 3681 O O . PRO A 1 466 ? 36.882 -33.893 -39.558 1.00 45.09 475 PRO A O 1
ATOM 3685 N N . THR A 1 467 ? 35.425 -32.635 -38.392 1.00 47.97 476 THR A N 1
ATOM 3686 C CA . THR A 1 467 ? 34.619 -33.773 -37.955 1.00 50.44 476 THR A CA 1
ATOM 3687 C C . THR A 1 467 ? 34.032 -34.540 -39.142 1.00 51.25 476 THR A C 1
ATOM 3688 O O . THR A 1 467 ? 33.882 -35.761 -39.091 1.00 51.01 476 THR A O 1
ATOM 3692 N N . ASN A 1 468 ? 33.711 -33.820 -40.213 1.00 53.70 477 ASN A N 1
ATOM 3693 C CA . ASN A 1 468 ? 33.126 -34.433 -41.404 1.00 56.39 477 ASN A CA 1
ATOM 3694 C C . ASN A 1 468 ? 34.044 -35.401 -42.158 1.00 55.96 477 ASN A C 1
ATOM 3695 O O . ASN A 1 468 ? 33.634 -35.997 -43.152 1.00 56.02 477 ASN A O 1
ATOM 3700 N N . ILE A 1 469 ? 35.279 -35.560 -41.689 1.00 55.51 478 ILE A N 1
ATOM 3701 C CA . ILE A 1 469 ? 36.211 -36.476 -42.331 1.00 53.48 478 ILE A CA 1
ATOM 3702 C C . ILE A 1 469 ? 36.964 -37.345 -41.324 1.00 52.21 478 ILE A C 1
ATOM 3703 O O . ILE A 1 469 ? 38.027 -37.885 -41.631 1.00 52.58 478 ILE A O 1
ATOM 3708 N N . GLY A 1 470 ? 36.405 -37.479 -40.123 1.00 50.12 479 GLY A N 1
ATOM 3709 C CA . GLY A 1 470 ? 37.029 -38.308 -39.104 1.00 47.49 479 GLY A CA 1
ATOM 3710 C C . GLY A 1 470 ? 37.789 -37.607 -37.988 1.00 45.50 479 GLY A C 1
ATOM 3711 O O . GLY A 1 470 ? 38.130 -38.235 -36.983 1.00 45.20 479 GLY A O 1
ATOM 3712 N N . GLY A 1 471 ? 38.063 -36.317 -38.151 1.00 42.67 480 GLY A N 1
ATOM 3713 C CA . GLY A 1 471 ? 38.789 -35.598 -37.120 1.00 39.45 480 GLY A CA 1
ATOM 3714 C C . GLY A 1 471 ? 37.979 -35.377 -35.853 1.00 36.16 480 GLY A C 1
ATOM 3715 O O . GLY A 1 471 ? 36.783 -35.675 -35.812 1.00 35.39 480 GLY A O 1
ATOM 3716 N N . LEU A 1 472 ? 38.632 -34.861 -34.814 1.00 32.85 481 LEU A N 1
ATOM 3717 C CA . LEU A 1 472 ? 37.958 -34.588 -33.551 1.00 29.34 481 LEU A CA 1
ATOM 3718 C C . LEU A 1 472 ? 37.263 -33.231 -33.621 1.00 26.00 481 LEU A C 1
ATOM 3719 O O . LEU A 1 472 ? 36.446 -32.897 -32.764 1.00 26.83 481 LEU A O 1
ATOM 3724 N N . GLY A 1 473 ? 37.593 -32.455 -34.651 1.00 24.23 482 GLY A N 1
ATOM 3725 C CA . GLY A 1 473 ? 36.968 -31.154 -34.842 1.00 21.91 482 GLY A CA 1
ATOM 3726 C C . GLY A 1 473 ? 37.570 -29.942 -34.147 1.00 21.59 482 GLY A C 1
ATOM 3727 O O . GLY A 1 473 ? 37.017 -28.846 -34.253 1.00 20.14 482 GLY A O 1
ATOM 3728 N N . PHE A 1 474 ? 38.687 -30.115 -33.442 1.00 20.94 483 PHE A N 1
ATOM 3729 C CA . PHE A 1 474 ? 39.318 -28.991 -32.752 1.00 19.60 483 PHE A CA 1
ATOM 3730 C C . PHE A 1 474 ? 39.909 -27.988 -33.737 1.00 20.39 483 PHE A C 1
ATOM 3731 O O . PHE A 1 474 ? 40.387 -28.369 -34.801 1.00 19.97 483 PHE A O 1
ATOM 3739 N N . SER A 1 475 ? 39.870 -26.703 -33.392 1.00 19.69 484 SER A N 1
ATOM 3740 C CA . SER A 1 475 ? 40.452 -25.689 -34.269 1.00 19.45 484 SER A CA 1
ATOM 3741 C C . SER A 1 475 ? 41.972 -25.819 -34.191 1.00 19.33 484 SER A C 1
ATOM 3742 O O . SER A 1 475 ? 42.665 -25.768 -35.207 1.00 19.05 484 SER A O 1
ATOM 3745 N N . MET A 1 476 ? 42.480 -25.984 -32.969 1.00 18.75 485 MET A N 1
ATOM 3746 C CA . MET A 1 476 ? 43.918 -26.084 -32.742 1.00 21.53 485 MET A CA 1
ATOM 3747 C C . MET A 1 476 ? 44.298 -27.076 -31.645 1.00 21.71 485 MET A C 1
ATOM 3748 O O . MET A 1 476 ? 43.443 -27.585 -30.910 1.00 19.70 485 MET A O 1
ATOM 3753 N N . LYS A 1 477 ? 45.596 -27.348 -31.544 1.00 20.79 486 LYS A N 1
ATOM 3754 C CA . LYS A 1 477 ? 46.097 -28.230 -30.508 1.00 20.83 486 LYS A CA 1
ATOM 3755 C C . LYS A 1 477 ? 47.456 -27.740 -30.037 1.00 19.74 486 LYS A C 1
ATOM 3756 O O . LYS A 1 477 ? 48.189 -27.074 -30.774 1.00 17.69 486 LYS A O 1
ATOM 3762 N N . TRP A 1 478 ? 47.775 -28.062 -28.793 1.00 19.08 487 TRP A N 1
ATOM 3763 C CA . TRP A 1 478 ? 49.042 -27.676 -28.204 1.00 18.03 487 TRP A CA 1
ATOM 3764 C C . TRP A 1 478 ? 50.159 -28.539 -28.779 1.00 17.77 487 TRP A C 1
ATOM 3765 O O . TRP A 1 478 ? 50.034 -29.760 -28.861 1.00 17.30 487 TRP A O 1
ATOM 3776 N N . ASN A 1 479 ? 51.244 -27.900 -29.200 1.00 16.78 488 ASN A N 1
ATOM 3777 C CA . ASN A 1 479 ? 52.360 -28.640 -29.756 1.00 17.79 488 ASN A CA 1
ATOM 3778 C C . ASN A 1 479 ? 53.270 -29.025 -28.597 1.00 18.43 488 ASN A C 1
ATOM 3779 O O . ASN A 1 479 ? 54.220 -28.307 -28.269 1.00 18.39 488 ASN A O 1
ATOM 3784 N N . MET A 1 480 ? 52.958 -30.154 -27.964 1.00 18.49 489 MET A N 1
ATOM 3785 C CA . MET A 1 480 ? 53.732 -30.620 -26.822 1.00 20.86 489 MET A CA 1
ATOM 3786 C C . MET A 1 480 ? 55.127 -31.083 -27.199 1.00 19.24 489 MET A C 1
ATOM 3787 O O . MET A 1 480 ? 56.060 -30.930 -26.414 1.00 19.62 489 MET A O 1
ATOM 3792 N N . GLY A 1 481 ? 55.268 -31.633 -28.400 1.00 20.57 490 GLY A N 1
ATOM 3793 C CA . GLY A 1 481 ? 56.572 -32.084 -28.857 1.00 20.71 490 GLY A CA 1
ATOM 3794 C C . GLY A 1 481 ? 57.514 -30.900 -29.012 1.00 21.48 490 GLY A C 1
ATOM 3795 O O . GLY A 1 481 ? 58.676 -30.961 -28.604 1.00 20.23 490 GLY A O 1
ATOM 3796 N N . TRP A 1 482 ? 57.013 -29.819 -29.606 1.00 19.72 491 TRP A N 1
ATOM 3797 C CA . TRP A 1 482 ? 57.818 -28.612 -29.787 1.00 19.82 491 TRP A CA 1
ATOM 3798 C C . TRP A 1 482 ? 58.267 -28.078 -28.436 1.00 20.22 491 TRP A C 1
ATOM 3799 O O . TRP A 1 482 ? 59.403 -27.632 -28.287 1.00 21.99 491 TRP A O 1
ATOM 3810 N N . MET A 1 483 ? 57.368 -28.106 -27.455 1.00 20.53 492 MET A N 1
ATOM 3811 C CA . MET A 1 483 ? 57.681 -27.612 -26.114 1.00 23.10 492 MET A CA 1
ATOM 3812 C C . MET A 1 483 ? 58.760 -28.449 -25.416 1.00 23.85 492 MET A C 1
ATOM 3813 O O . MET A 1 483 ? 59.708 -27.901 -24.842 1.00 24.60 492 MET A O 1
ATOM 3818 N N . HIS A 1 484 ? 58.626 -29.770 -25.465 1.00 25.24 493 HIS A N 1
ATOM 3819 C CA . HIS A 1 484 ? 59.611 -30.641 -24.830 1.00 27.06 493 HIS A CA 1
ATOM 3820 C C . HIS A 1 484 ? 60.989 -30.581 -25.498 1.00 25.05 493 HIS A C 1
ATOM 3821 O O . HIS A 1 484 ? 62.001 -30.433 -24.815 1.00 24.74 493 HIS A O 1
ATOM 3828 N N . ASP A 1 485 ? 61.031 -30.694 -26.825 1.00 23.90 494 ASP A N 1
ATOM 3829 C CA . ASP A 1 485 ? 62.299 -30.639 -27.548 1.00 23.50 494 ASP A CA 1
ATOM 3830 C C . ASP A 1 485 ? 62.967 -29.265 -27.381 1.00 24.82 494 ASP A C 1
ATOM 3831 O O . ASP A 1 485 ? 64.178 -29.178 -27.169 1.00 25.48 494 ASP A O 1
ATOM 3836 N N . THR A 1 486 ? 62.175 -28.195 -27.465 1.00 23.00 495 THR A N 1
ATOM 3837 C CA . THR A 1 486 ? 62.702 -26.843 -27.327 1.00 21.26 495 THR A CA 1
ATOM 3838 C C . THR A 1 486 ? 63.277 -26.559 -25.945 1.00 20.60 495 THR A C 1
ATOM 3839 O O . THR A 1 486 ? 64.381 -26.034 -25.827 1.00 20.67 495 THR A O 1
ATOM 3843 N N . LEU A 1 487 ? 62.529 -26.894 -24.898 1.00 22.47 496 LEU A N 1
ATOM 3844 C CA . LEU A 1 487 ? 62.996 -26.649 -23.534 1.00 23.30 496 LEU A CA 1
ATOM 3845 C C . LEU A 1 487 ? 64.161 -27.554 -23.144 1.00 24.77 496 LEU A C 1
ATOM 3846 O O . LEU A 1 487 ? 65.011 -27.166 -22.340 1.00 25.33 496 LEU A O 1
ATOM 3851 N N . ASP A 1 488 ? 64.209 -28.761 -23.698 1.00 27.68 497 ASP A N 1
ATOM 3852 C CA . ASP A 1 488 ? 65.314 -29.664 -23.384 1.00 29.49 497 ASP A CA 1
ATOM 3853 C C . ASP A 1 488 ? 66.596 -29.077 -23.975 1.00 27.91 497 ASP A C 1
ATOM 3854 O O . ASP A 1 488 ? 67.642 -29.066 -23.329 1.00 29.32 497 ASP A O 1
ATOM 3859 N N . TYR A 1 489 ? 66.493 -28.570 -25.200 1.00 24.83 498 TYR A N 1
ATOM 3860 C CA . TYR A 1 489 ? 67.630 -27.989 -25.912 1.00 24.82 498 TYR A CA 1
ATOM 3861 C C . TYR A 1 489 ? 68.193 -26.716 -25.278 1.00 25.70 498 TYR A C 1
ATOM 3862 O O . TYR A 1 489 ? 69.409 -26.590 -25.107 1.00 26.22 498 TYR A O 1
ATOM 3871 N N . VAL A 1 490 ? 67.317 -25.768 -24.949 1.00 25.57 499 VAL A N 1
ATOM 3872 C CA . VAL A 1 490 ? 67.752 -24.508 -24.358 1.00 26.61 499 VAL A CA 1
ATOM 3873 C C . VAL A 1 490 ? 68.269 -24.679 -22.930 1.00 29.17 499 VAL A C 1
ATOM 3874 O O . VAL A 1 490 ? 68.986 -23.812 -22.417 1.00 29.66 499 VAL A O 1
ATOM 3878 N N . SER A 1 491 ? 67.912 -25.794 -22.294 1.00 28.89 500 SER A N 1
ATOM 3879 C CA . SER A 1 491 ? 68.359 -26.069 -20.927 1.00 31.70 500 SER A CA 1
ATOM 3880 C C . SER A 1 491 ? 69.809 -26.534 -20.887 1.00 31.60 500 SER A C 1
ATOM 3881 O O . SER A 1 491 ? 70.460 -26.471 -19.846 1.00 31.71 500 SER A O 1
ATOM 3884 N N . ARG A 1 492 ? 70.312 -27.007 -22.023 1.00 32.48 501 ARG A N 1
ATOM 3885 C CA . ARG A 1 492 ? 71.686 -27.490 -22.094 1.00 33.40 501 ARG A CA 1
ATOM 3886 C C . ARG A 1 492 ? 72.695 -26.370 -22.297 1.00 32.65 501 ARG A C 1
ATOM 3887 O O . ARG A 1 492 ? 72.422 -25.385 -22.982 1.00 31.30 501 ARG A O 1
ATOM 3895 N N . ASP A 1 493 ? 73.863 -26.532 -21.685 1.00 34.07 502 ASP A N 1
ATOM 3896 C CA . ASP A 1 493 ? 74.929 -25.551 -21.798 1.00 33.84 502 ASP A CA 1
ATOM 3897 C C . ASP A 1 493 ? 75.334 -25.451 -23.262 1.00 32.38 502 ASP A C 1
ATOM 3898 O O . ASP A 1 493 ? 75.427 -26.458 -23.962 1.00 32.47 502 ASP A O 1
ATOM 3903 N N . PRO A 1 494 ? 75.577 -24.229 -23.745 1.00 31.95 503 PRO A N 1
ATOM 3904 C CA . PRO A 1 494 ? 75.973 -23.976 -25.133 1.00 31.83 503 PRO A CA 1
ATOM 3905 C C . PRO A 1 494 ? 77.061 -24.897 -25.707 1.00 32.45 503 PRO A C 1
ATOM 3906 O O . PRO A 1 494 ? 76.993 -25.270 -26.876 1.00 32.75 503 PRO A O 1
ATOM 3910 N N . VAL A 1 495 ? 78.056 -25.270 -24.904 1.00 33.76 504 VAL A N 1
ATOM 3911 C CA . VAL A 1 495 ? 79.124 -26.142 -25.408 1.00 36.20 504 VAL A CA 1
ATOM 3912 C C . VAL A 1 495 ? 78.643 -27.549 -25.771 1.00 36.64 504 VAL A C 1
ATOM 3913 O O . VAL A 1 495 ? 79.400 -28.335 -26.333 1.00 38.23 504 VAL A O 1
ATOM 3917 N N . TYR A 1 496 ? 77.393 -27.864 -25.447 1.00 36.90 505 TYR A N 1
ATOM 3918 C CA . TYR A 1 496 ? 76.830 -29.180 -25.744 1.00 37.19 505 TYR A CA 1
ATOM 3919 C C . TYR A 1 496 ? 75.680 -29.114 -26.745 1.00 36.03 505 TYR A C 1
ATOM 3920 O O . TYR A 1 496 ? 75.231 -30.144 -27.242 1.00 35.83 505 TYR A O 1
ATOM 3929 N N . ARG A 1 497 ? 75.200 -27.908 -27.032 1.00 33.41 506 ARG A N 1
ATOM 3930 C CA . ARG A 1 497 ? 74.070 -27.744 -27.938 1.00 31.07 506 ARG A CA 1
ATOM 3931 C C . ARG A 1 497 ? 74.228 -28.386 -29.308 1.00 30.07 506 ARG A C 1
ATOM 3932 O O . ARG A 1 497 ? 73.246 -28.862 -29.876 1.00 29.45 506 ARG A O 1
ATOM 3940 N N . SER A 1 498 ? 75.451 -28.416 -29.833 1.00 29.37 507 SER A N 1
ATOM 3941 C CA . SER A 1 498 ? 75.690 -29.037 -31.134 1.00 31.01 507 SER A CA 1
ATOM 3942 C C . SER A 1 498 ? 75.154 -30.464 -31.161 1.00 29.74 507 SER A C 1
ATOM 3943 O O . SER A 1 498 ? 74.607 -30.903 -32.171 1.00 30.43 507 SER A O 1
ATOM 3946 N N . TYR A 1 499 ? 75.302 -31.178 -30.047 1.00 26.93 508 TYR A N 1
ATOM 3947 C CA . TYR A 1 499 ? 74.837 -32.559 -29.967 1.00 27.09 508 TYR A CA 1
ATOM 3948 C C . TYR A 1 499 ? 73.325 -32.686 -30.054 1.00 26.90 508 TYR A C 1
ATOM 3949 O O . TYR A 1 499 ? 72.808 -33.776 -30.292 1.00 25.55 508 TYR A O 1
ATOM 3958 N N . HIS A 1 500 ? 72.606 -31.589 -29.846 1.00 27.80 509 HIS A N 1
ATOM 3959 C CA . HIS A 1 500 ? 71.153 -31.671 -29.883 1.00 29.15 509 HIS A CA 1
ATOM 3960 C C . HIS A 1 500 ? 70.517 -30.770 -30.922 1.00 28.06 509 HIS A C 1
ATOM 3961 O O . HIS A 1 500 ? 69.331 -30.462 -30.843 1.00 26.92 509 HIS A O 1
ATOM 3968 N N . HIS A 1 501 ? 71.315 -30.348 -31.895 1.00 29.02 510 HIS A N 1
ATOM 3969 C CA . HIS A 1 501 ? 70.825 -29.495 -32.971 1.00 27.84 510 HIS A CA 1
ATOM 3970 C C . HIS A 1 501 ? 69.618 -30.161 -33.647 1.00 27.27 510 HIS A C 1
ATOM 3971 O O . HIS A 1 501 ? 68.599 -29.513 -33.885 1.00 26.83 510 HIS A O 1
ATOM 3978 N N . HIS A 1 502 ? 69.735 -31.453 -33.951 1.00 26.98 511 HIS A N 1
ATOM 3979 C CA . HIS A 1 502 ? 68.646 -32.186 -34.595 1.00 26.12 511 HIS A CA 1
ATOM 3980 C C . HIS A 1 502 ? 67.406 -32.197 -33.710 1.00 25.34 511 HIS A C 1
ATOM 3981 O O . HIS A 1 502 ? 66.285 -32.290 -34.201 1.00 26.71 511 HIS A O 1
ATOM 3988 N N . GLU A 1 503 ? 67.600 -32.122 -32.403 1.00 25.67 512 GLU A N 1
ATOM 3989 C CA . GLU A 1 503 ? 66.457 -32.106 -31.509 1.00 27.03 512 GLU A CA 1
ATOM 3990 C C . GLU A 1 503 ? 65.714 -30.779 -31.649 1.00 26.81 512 GLU A C 1
ATOM 3991 O O . GLU A 1 503 ? 64.482 -30.741 -31.642 1.00 26.64 512 GLU A O 1
ATOM 3997 N N . MET A 1 504 ? 66.470 -29.696 -31.792 1.00 23.77 513 MET A N 1
ATOM 3998 C CA . MET A 1 504 ? 65.886 -28.373 -31.920 1.00 25.04 513 MET A CA 1
ATOM 3999 C C . MET A 1 504 ? 65.103 -28.155 -33.211 1.00 25.82 513 MET A C 1
ATOM 4000 O O . MET A 1 504 ? 64.112 -27.428 -33.213 1.00 27.65 513 MET A O 1
ATOM 4005 N N . THR A 1 505 ? 65.541 -28.768 -34.309 1.00 25.26 514 THR A N 1
ATOM 4006 C CA . THR A 1 505 ? 64.853 -28.589 -35.588 1.00 25.37 514 THR A CA 1
ATOM 4007 C C . THR A 1 505 ? 63.878 -29.715 -35.917 1.00 27.14 514 THR A C 1
ATOM 4008 O O . THR A 1 505 ? 63.265 -29.713 -36.988 1.00 28.77 514 THR A O 1
ATOM 4012 N N . PHE A 1 506 ? 63.729 -30.667 -35.003 1.00 26.43 515 PHE A N 1
ATOM 4013 C CA . PHE A 1 506 ? 62.854 -31.808 -35.232 1.00 27.39 515 PHE A CA 1
ATOM 4014 C C . PHE A 1 506 ? 61.373 -31.457 -35.368 1.00 27.99 515 PHE A C 1
ATOM 4015 O O . PHE A 1 506 ? 60.657 -32.098 -36.136 1.00 29.75 515 PHE A O 1
ATOM 4023 N N . SER A 1 507 ? 60.912 -30.450 -34.631 1.00 27.23 516 SER A N 1
ATOM 4024 C CA . SER A 1 507 ? 59.504 -30.058 -34.686 1.00 27.86 516 SER A CA 1
ATOM 4025 C C . SER A 1 507 ? 59.053 -29.629 -36.084 1.00 25.52 516 SER A C 1
ATOM 4026 O O . SER A 1 507 ? 57.899 -29.827 -36.450 1.00 24.97 516 SER A O 1
ATOM 4029 N N . MET A 1 508 ? 59.959 -29.049 -36.865 1.00 26.50 517 MET A N 1
ATOM 4030 C CA . MET A 1 508 ? 59.613 -28.608 -38.215 1.00 27.50 517 MET A CA 1
ATOM 4031 C C . MET A 1 508 ? 59.138 -29.730 -39.132 1.00 28.28 517 MET A C 1
ATOM 4032 O O . MET A 1 508 ? 58.402 -29.481 -40.084 1.00 30.11 517 MET A O 1
ATOM 4037 N N . LEU A 1 509 ? 59.547 -30.962 -38.842 1.00 28.72 518 LEU A N 1
ATOM 4038 C CA . LEU A 1 509 ? 59.157 -32.107 -39.659 1.00 27.42 518 LEU A CA 1
ATOM 4039 C C . LEU A 1 509 ? 57.657 -32.398 -39.649 1.00 27.96 518 LEU A C 1
ATOM 4040 O O . LEU A 1 509 ? 57.139 -32.998 -40.584 1.00 29.21 518 LEU A O 1
ATOM 4045 N N . TYR A 1 510 ? 56.958 -31.977 -38.600 1.00 27.89 519 TYR A N 1
ATOM 4046 C CA . TYR A 1 510 ? 55.516 -32.207 -38.525 1.00 29.57 519 TYR A CA 1
ATOM 4047 C C . TYR A 1 510 ? 54.753 -30.970 -38.042 1.00 27.80 519 TYR A C 1
ATOM 4048 O O . TYR A 1 510 ? 53.613 -31.062 -37.602 1.00 28.11 519 TYR A O 1
ATOM 4057 N N . ALA A 1 511 ? 55.387 -29.811 -38.152 1.00 26.14 520 ALA A N 1
ATOM 4058 C CA . ALA A 1 511 ? 54.786 -28.562 -37.708 1.00 26.72 520 ALA A CA 1
ATOM 4059 C C . ALA A 1 511 ? 53.507 -28.198 -38.458 1.00 26.48 520 ALA A C 1
ATOM 4060 O O . ALA A 1 511 ? 52.750 -27.326 -38.031 1.00 25.43 520 ALA A O 1
ATOM 4062 N N . PHE A 1 512 ? 53.262 -28.872 -39.572 1.00 26.34 521 PHE A N 1
ATOM 4063 C CA . PHE A 1 512 ? 52.101 -28.561 -40.376 1.00 25.63 521 PHE A CA 1
ATOM 4064 C C . PHE A 1 512 ? 51.094 -29.688 -40.438 1.00 26.17 521 PHE A C 1
ATOM 4065 O O . PHE A 1 512 ? 50.147 -29.631 -41.221 1.00 25.14 521 PHE A O 1
ATOM 4073 N N . SER A 1 513 ? 51.290 -30.703 -39.602 1.00 27.21 522 SER A N 1
ATOM 4074 C CA . SER A 1 513 ? 50.381 -31.843 -39.571 1.00 29.13 522 SER A CA 1
ATOM 4075 C C . SER A 1 513 ? 49.119 -31.486 -38.784 1.00 28.75 522 SER A C 1
ATOM 4076 O O . SER A 1 513 ? 48.153 -32.251 -38.760 1.00 30.29 522 SER A O 1
ATOM 4079 N N . GLU A 1 514 ? 49.132 -30.316 -38.154 1.00 27.23 523 GLU A N 1
ATOM 4080 C CA . GLU A 1 514 ? 47.992 -29.837 -37.371 1.00 27.11 523 GLU A CA 1
ATOM 4081 C C . GLU A 1 514 ? 48.064 -28.316 -37.241 1.00 25.96 523 GLU A C 1
ATOM 4082 O O . GLU A 1 514 ? 49.075 -27.705 -37.587 1.00 24.79 523 GLU A O 1
ATOM 4088 N N . ASN A 1 515 ? 46.979 -27.715 -36.754 1.00 24.76 524 ASN A N 1
ATOM 4089 C CA . ASN A 1 515 ? 46.937 -26.280 -36.496 1.00 24.12 524 ASN A CA 1
ATOM 4090 C C . ASN A 1 515 ? 47.467 -26.194 -35.063 1.00 23.51 524 ASN A C 1
ATOM 4091 O O . ASN A 1 515 ? 46.759 -26.523 -34.111 1.00 24.54 524 ASN A O 1
ATOM 4096 N N . TYR A 1 516 ? 48.707 -25.757 -34.907 1.00 21.39 525 TYR A N 1
ATOM 4097 C CA . TYR A 1 516 ? 49.309 -25.697 -33.584 1.00 19.94 525 TYR A CA 1
ATOM 4098 C C . TYR A 1 516 ? 49.402 -24.361 -32.863 1.00 20.48 525 TYR A C 1
ATOM 4099 O O . TYR A 1 516 ? 49.450 -23.290 -33.472 1.00 18.39 525 TYR A O 1
ATOM 4108 N N . VAL A 1 517 ? 49.460 -24.479 -31.538 1.00 19.56 526 VAL A N 1
ATOM 4109 C CA . VAL A 1 517 ? 49.683 -23.371 -30.628 1.00 17.20 526 VAL A CA 1
ATOM 4110 C C . VAL A 1 517 ? 50.988 -23.836 -29.958 1.00 18.25 526 VAL A C 1
ATOM 4111 O O . VAL A 1 517 ? 51.040 -24.954 -29.442 1.00 19.46 526 VAL A O 1
ATOM 4115 N N . LEU A 1 518 ? 52.043 -23.025 -29.997 1.00 16.82 527 LEU A N 1
ATOM 4116 C CA . LEU A 1 518 ? 53.307 -23.400 -29.345 1.00 17.16 527 LEU A CA 1
ATOM 4117 C C . LEU A 1 518 ? 53.138 -22.959 -27.898 1.00 17.84 527 LEU A C 1
ATOM 4118 O O . LEU A 1 518 ? 53.028 -21.770 -27.621 1.00 20.49 527 LEU A O 1
ATOM 4123 N N . PRO A 1 519 ? 53.133 -23.909 -26.950 1.00 20.22 528 PRO A N 1
ATOM 4124 C CA . PRO A 1 519 ? 52.945 -23.457 -25.569 1.00 19.43 528 PRO A CA 1
ATOM 4125 C C . PRO A 1 519 ? 54.075 -23.598 -24.539 1.00 22.08 528 PRO A C 1
ATOM 4126 O O . PRO A 1 519 ? 54.851 -24.556 -24.558 1.00 24.18 528 PRO A O 1
ATOM 4130 N N . LEU A 1 520 ? 54.132 -22.624 -23.635 1.00 20.51 529 LEU A N 1
ATOM 4131 C CA . LEU A 1 520 ? 55.068 -22.602 -22.515 1.00 20.78 529 LEU A CA 1
ATOM 4132 C C . LEU A 1 520 ? 54.111 -22.195 -21.402 1.00 21.39 529 LEU A C 1
ATOM 4133 O O . LEU A 1 520 ? 54.086 -21.046 -20.962 1.00 24.57 529 LEU A O 1
ATOM 4138 N N . SER A 1 521 ? 53.304 -23.160 -20.974 1.00 22.49 530 SER A N 1
ATOM 4139 C CA . SER A 1 521 ? 52.265 -22.945 -19.974 1.00 21.59 530 SER A CA 1
ATOM 4140 C C . SER A 1 521 ? 52.671 -23.073 -18.520 1.00 20.59 530 SER A C 1
ATOM 4141 O O . SER A 1 521 ? 53.839 -23.271 -18.201 1.00 18.91 530 SER A O 1
ATOM 4144 N N . HIS A 1 522 ? 51.664 -22.965 -17.652 1.00 20.33 531 HIS A N 1
ATOM 4145 C CA . HIS A 1 522 ? 51.843 -23.060 -16.213 1.00 21.17 531 HIS A CA 1
ATOM 4146 C C . HIS A 1 522 ? 52.386 -24.417 -15.770 1.00 22.68 531 HIS A C 1
ATOM 4147 O O . HIS A 1 522 ? 53.130 -24.494 -14.792 1.00 24.60 531 HIS A O 1
ATOM 4154 N N . ASP A 1 523 ? 52.019 -25.481 -16.480 1.00 22.24 532 ASP A N 1
ATOM 4155 C CA . ASP A 1 523 ? 52.476 -26.825 -16.123 1.00 23.97 532 ASP A CA 1
ATOM 4156 C C . ASP A 1 523 ? 53.989 -27.019 -16.252 1.00 23.96 532 ASP A C 1
ATOM 4157 O O . ASP A 1 523 ? 54.553 -27.934 -15.660 1.00 22.97 532 ASP A O 1
ATOM 4162 N N . GLU A 1 524 ? 54.647 -26.177 -17.038 1.00 23.68 533 GLU A N 1
ATOM 4163 C CA . GLU A 1 524 ? 56.083 -26.321 -17.211 1.00 22.85 533 GLU A CA 1
ATOM 4164 C C . GLU A 1 524 ? 56.893 -25.495 -16.213 1.00 22.91 533 GLU A C 1
ATOM 4165 O O . GLU A 1 524 ? 58.109 -25.586 -16.189 1.00 21.28 533 GLU A O 1
ATOM 4171 N N . VAL A 1 525 ? 56.228 -24.697 -15.382 1.00 22.92 534 VAL A N 1
ATOM 4172 C CA . VAL A 1 525 ? 56.951 -23.882 -14.414 1.00 22.56 534 VAL A CA 1
ATOM 4173 C C . VAL A 1 525 ? 56.499 -24.122 -12.973 1.00 23.70 534 VAL A C 1
ATOM 4174 O O . VAL A 1 525 ? 56.387 -23.193 -12.175 1.00 23.37 534 VAL A O 1
ATOM 4178 N N . VAL A 1 526 ? 56.244 -25.386 -12.656 1.00 22.87 535 VAL A N 1
ATOM 4179 C CA . VAL A 1 526 ? 55.828 -25.795 -11.319 1.00 22.65 535 VAL A CA 1
ATOM 4180 C C . VAL A 1 526 ? 56.415 -27.172 -11.027 1.00 23.19 535 VAL A C 1
ATOM 4181 O O . VAL A 1 526 ? 56.980 -27.816 -11.910 1.00 25.96 535 VAL A O 1
ATOM 4185 N N . HIS A 1 527 ? 56.288 -27.615 -9.782 1.00 25.30 536 HIS A N 1
ATOM 4186 C CA . HIS A 1 527 ? 56.740 -28.944 -9.376 1.00 23.69 536 HIS A CA 1
ATOM 4187 C C . HIS A 1 527 ? 58.170 -29.342 -9.702 1.00 24.86 536 HIS A C 1
ATOM 4188 O O . HIS A 1 527 ? 58.401 -30.408 -10.269 1.00 25.31 536 HIS A O 1
ATOM 4195 N N . GLY A 1 528 ? 59.130 -28.496 -9.347 1.00 25.56 537 GLY A N 1
ATOM 4196 C CA . GLY A 1 528 ? 60.523 -28.823 -9.596 1.00 25.75 537 GLY A CA 1
ATOM 4197 C C . GLY A 1 528 ? 61.047 -28.702 -11.019 1.00 27.17 537 GLY A C 1
ATOM 4198 O O . GLY A 1 528 ? 62.229 -28.957 -11.257 1.00 27.49 537 GLY A O 1
ATOM 4199 N N . LYS A 1 529 ? 60.202 -28.328 -11.973 1.00 25.65 538 LYS A N 1
ATOM 4200 C CA . LYS A 1 529 ? 60.678 -28.194 -13.347 1.00 25.07 538 LYS A CA 1
ATOM 4201 C C . LYS A 1 529 ? 61.436 -26.877 -13.513 1.00 23.55 538 LYS A C 1
ATOM 4202 O O . LYS A 1 529 ? 62.154 -26.671 -14.491 1.00 25.06 538 LYS A O 1
ATOM 4208 N N . GLY A 1 530 ? 61.283 -25.989 -12.545 1.00 22.07 539 GLY A N 1
ATOM 4209 C CA . GLY A 1 530 ? 61.936 -24.701 -12.641 1.00 23.00 539 GLY A CA 1
ATOM 4210 C C . GLY A 1 530 ? 61.199 -23.820 -13.640 1.00 23.34 539 GLY A C 1
ATOM 4211 O O . GLY A 1 530 ? 60.341 -24.292 -14.394 1.00 25.40 539 GLY A O 1
ATOM 4212 N N . THR A 1 531 ? 61.529 -22.536 -13.644 1.00 20.90 540 THR A N 1
ATOM 4213 C CA . THR A 1 531 ? 60.917 -21.583 -14.562 1.00 21.80 540 THR A CA 1
ATOM 4214 C C . THR A 1 531 ? 61.714 -21.568 -15.870 1.00 20.12 540 THR A C 1
ATOM 4215 O O . THR A 1 531 ? 62.673 -22.311 -16.007 1.00 21.39 540 THR A O 1
ATOM 4219 N N . LEU A 1 532 ? 61.321 -20.739 -16.833 1.00 19.15 541 LEU A N 1
ATOM 4220 C CA . LEU A 1 532 ? 62.068 -20.661 -18.087 1.00 19.93 541 LEU A CA 1
ATOM 4221 C C . LEU A 1 532 ? 63.437 -20.043 -17.763 1.00 20.62 541 LEU A C 1
ATOM 4222 O O . LEU A 1 532 ? 64.460 -20.427 -18.332 1.00 20.94 541 LEU A O 1
ATOM 4227 N N . TRP A 1 533 ? 63.443 -19.089 -16.838 1.00 20.93 542 TRP A N 1
ATOM 4228 C CA . TRP A 1 533 ? 64.671 -18.434 -16.406 1.00 21.91 542 TRP A CA 1
ATOM 4229 C C . TRP A 1 533 ? 65.590 -19.446 -15.722 1.00 23.21 542 TRP A C 1
ATOM 4230 O O . TRP A 1 533 ? 66.792 -19.507 -16.010 1.00 24.27 542 TRP A O 1
ATOM 4241 N N . GLY A 1 534 ? 65.023 -20.241 -14.818 1.00 22.47 543 GLY A N 1
ATOM 4242 C CA . GLY A 1 534 ? 65.814 -21.232 -14.108 1.00 22.65 543 GLY A CA 1
ATOM 4243 C C . GLY A 1 534 ? 66.468 -22.254 -15.021 1.00 24.72 543 GLY A C 1
ATOM 4244 O O . GLY A 1 534 ? 67.549 -22.759 -14.718 1.00 24.60 543 GLY A O 1
ATOM 4245 N N . ARG A 1 535 ? 65.818 -22.563 -16.141 1.00 24.38 544 ARG A N 1
ATOM 4246 C CA . ARG A 1 535 ? 66.359 -23.535 -17.084 1.00 25.64 544 ARG A CA 1
ATOM 4247 C C . ARG A 1 535 ? 67.543 -22.985 -17.879 1.00 24.98 544 ARG A C 1
ATOM 4248 O O . ARG A 1 535 ? 68.393 -23.747 -18.332 1.00 26.12 544 ARG A O 1
ATOM 4256 N N . MET A 1 536 ? 67.601 -21.669 -18.048 1.00 24.07 545 MET A N 1
ATOM 4257 C CA . MET A 1 536 ? 68.679 -21.063 -18.821 1.00 25.46 545 MET A CA 1
ATOM 4258 C C . MET A 1 536 ? 70.068 -21.200 -18.185 1.00 26.58 545 MET A C 1
ATOM 4259 O O . MET A 1 536 ? 70.246 -21.005 -16.986 1.00 27.53 545 MET A O 1
ATOM 4264 N N . PRO A 1 537 ? 71.076 -21.546 -18.991 1.00 26.90 546 PRO A N 1
ATOM 4265 C CA . PRO A 1 537 ? 72.436 -21.689 -18.454 1.00 27.00 546 PRO A CA 1
ATOM 4266 C C . PRO A 1 537 ? 73.191 -20.348 -18.399 1.00 29.17 546 PRO A C 1
ATOM 4267 O O . PRO A 1 537 ? 72.811 -19.389 -19.071 1.00 29.61 546 PRO A O 1
ATOM 4271 N N . GLY A 1 538 ? 74.248 -20.287 -17.588 1.00 29.55 547 GLY A N 1
ATOM 4272 C CA . GLY A 1 538 ? 75.053 -19.078 -17.487 1.00 29.63 547 GLY A CA 1
ATOM 4273 C C . GLY A 1 538 ? 74.737 -18.162 -16.318 1.00 30.17 547 GLY A C 1
ATOM 4274 O O . GLY A 1 538 ? 73.923 -18.500 -15.449 1.00 30.89 547 GLY A O 1
ATOM 4275 N N . ASN A 1 539 ? 75.388 -17.003 -16.288 1.00 28.34 548 ASN A N 1
ATOM 4276 C CA . ASN A 1 539 ? 75.147 -16.035 -15.224 1.00 30.70 548 ASN A CA 1
ATOM 4277 C C . ASN A 1 539 ? 73.854 -15.277 -15.523 1.00 28.74 548 ASN A C 1
ATOM 4278 O O . ASN A 1 539 ? 73.216 -15.532 -16.535 1.00 30.87 548 ASN A O 1
ATOM 4283 N N . ASN A 1 540 ? 73.473 -14.343 -14.659 1.00 28.42 549 ASN A N 1
ATOM 4284 C CA . ASN A 1 540 ? 72.230 -13.598 -14.851 1.00 27.26 549 ASN A CA 1
ATOM 4285 C C . ASN A 1 540 ? 72.089 -12.955 -16.221 1.00 27.74 549 ASN A C 1
ATOM 4286 O O . ASN A 1 540 ? 71.003 -12.955 -16.810 1.00 27.35 549 ASN A O 1
ATOM 4291 N N . HIS A 1 541 ? 73.187 -12.406 -16.724 1.00 25.05 550 HIS A N 1
ATOM 4292 C CA . HIS A 1 541 ? 73.170 -11.752 -18.015 1.00 23.89 550 HIS A CA 1
ATOM 4293 C C . HIS A 1 541 ? 72.915 -12.733 -19.158 1.00 21.98 550 HIS A C 1
ATOM 4294 O O . HIS A 1 541 ? 72.173 -12.430 -20.095 1.00 22.42 550 HIS A O 1
ATOM 4301 N N . VAL A 1 542 ? 73.519 -13.911 -19.068 1.00 19.37 551 VAL A N 1
ATOM 4302 C CA . VAL A 1 542 ? 73.361 -14.932 -20.091 1.00 18.90 551 VAL A CA 1
ATOM 4303 C C . VAL A 1 542 ? 72.008 -15.650 -19.998 1.00 18.50 551 VAL A C 1
ATOM 4304 O O . VAL A 1 542 ? 71.454 -16.073 -21.013 1.00 18.47 551 VAL A O 1
ATOM 4308 N N . LYS A 1 543 ? 71.486 -15.802 -18.785 1.00 17.34 552 LYS A N 1
ATOM 4309 C CA . LYS A 1 543 ? 70.192 -16.443 -18.603 1.00 18.05 552 LYS A CA 1
ATOM 4310 C C . LYS A 1 543 ? 69.166 -15.560 -19.281 1.00 19.98 552 LYS A C 1
ATOM 4311 O O . LYS A 1 543 ? 68.302 -16.041 -20.015 1.00 21.47 552 LYS A O 1
ATOM 4317 N N . ALA A 1 544 ? 69.284 -14.256 -19.027 1.00 18.65 553 ALA A N 1
ATOM 4318 C CA . ALA A 1 544 ? 68.371 -13.261 -19.575 1.00 20.04 553 ALA A CA 1
ATOM 4319 C C . ALA A 1 544 ? 68.408 -13.246 -21.089 1.00 20.07 553 ALA A C 1
ATOM 4320 O O . ALA A 1 544 ? 67.369 -13.174 -21.745 1.00 19.50 553 ALA A O 1
ATOM 4322 N N . ALA A 1 545 ? 69.616 -13.296 -21.637 1.00 20.68 554 ALA A N 1
ATOM 4323 C CA . ALA A 1 545 ? 69.794 -13.291 -23.079 1.00 18.97 554 ALA A CA 1
ATOM 4324 C C . ALA A 1 545 ? 69.165 -14.556 -23.656 1.00 19.29 554 ALA A C 1
ATOM 4325 O O . ALA A 1 545 ? 68.480 -14.513 -24.682 1.00 20.63 554 ALA A O 1
ATOM 4327 N N . GLY A 1 546 ? 69.395 -15.682 -22.987 1.00 18.79 555 GLY A N 1
ATOM 4328 C CA . GLY A 1 546 ? 68.835 -16.943 -23.446 1.00 16.97 555 GLY A CA 1
ATOM 4329 C C . GLY A 1 546 ? 67.315 -16.913 -23.442 1.00 17.73 555 GLY A C 1
ATOM 4330 O O . GLY A 1 546 ? 66.671 -17.392 -24.375 1.00 17.51 555 GLY A O 1
ATOM 4331 N N . LEU A 1 547 ? 66.727 -16.335 -22.399 1.00 18.29 556 LEU A N 1
ATOM 4332 C CA . LEU A 1 547 ? 65.275 -16.281 -22.323 1.00 18.53 556 LEU A CA 1
ATOM 4333 C C . LEU A 1 547 ? 64.713 -15.393 -23.421 1.00 18.56 556 LEU A C 1
ATOM 4334 O O . LEU A 1 547 ? 63.712 -15.744 -24.041 1.00 18.29 556 LEU A O 1
ATOM 4339 N N . ARG A 1 548 ? 65.343 -14.249 -23.677 1.00 18.15 557 ARG A N 1
ATOM 4340 C CA . ARG A 1 548 ? 64.846 -13.373 -24.740 1.00 18.69 557 ARG A CA 1
ATOM 4341 C C . ARG A 1 548 ? 64.931 -14.102 -26.092 1.00 18.88 557 ARG A C 1
ATOM 4342 O O . ARG A 1 548 ? 64.082 -13.907 -26.970 1.00 16.60 557 ARG A O 1
ATOM 4350 N N . SER A 1 549 ? 65.953 -14.946 -26.249 1.00 16.96 558 SER A N 1
ATOM 4351 C CA . SER A 1 549 ? 66.136 -15.708 -27.481 1.00 17.78 558 SER A CA 1
ATOM 4352 C C . SER A 1 549 ? 65.023 -16.738 -27.646 1.00 18.28 558 SER A C 1
ATOM 4353 O O . SER A 1 549 ? 64.462 -16.896 -28.732 1.00 18.62 558 SER A O 1
ATOM 4356 N N . LEU A 1 550 ? 64.729 -17.445 -26.559 1.00 16.45 559 LEU A N 1
ATOM 4357 C CA . LEU A 1 550 ? 63.701 -18.471 -26.542 1.00 17.01 559 LEU A CA 1
ATOM 4358 C C . LEU A 1 550 ? 62.356 -17.890 -26.958 1.00 17.38 559 LEU A C 1
ATOM 4359 O O . LEU A 1 550 ? 61.675 -18.433 -27.834 1.00 17.73 559 LEU A O 1
ATOM 4364 N N . LEU A 1 551 ? 61.977 -16.782 -26.332 1.00 15.45 560 LEU A N 1
ATOM 4365 C CA . LEU A 1 551 ? 60.709 -16.150 -26.649 1.00 16.44 560 LEU A CA 1
ATOM 4366 C C . LEU A 1 551 ? 60.686 -15.704 -28.105 1.00 17.61 560 LEU A C 1
ATOM 4367 O O . LEU A 1 551 ? 59.699 -15.925 -28.804 1.00 18.78 560 LEU A O 1
ATOM 4372 N N . ALA A 1 552 ? 61.765 -15.092 -28.580 1.00 16.42 561 ALA A N 1
ATOM 4373 C CA . ALA A 1 552 ? 61.802 -14.690 -29.980 1.00 16.19 561 ALA A CA 1
ATOM 4374 C C . ALA A 1 552 ? 61.619 -15.939 -30.864 1.00 16.70 561 ALA A C 1
ATOM 4375 O O . ALA A 1 552 ? 60.900 -15.917 -31.858 1.00 14.75 561 ALA A O 1
ATOM 4377 N N . TYR A 1 553 ? 62.267 -17.034 -30.484 1.00 18.99 562 TYR A N 1
ATOM 4378 C CA . TYR A 1 553 ? 62.178 -18.275 -31.250 1.00 19.40 562 TYR A CA 1
ATOM 4379 C C . TYR A 1 553 ? 60.741 -18.830 -31.262 1.00 19.10 562 TYR A C 1
ATOM 4380 O O . TYR A 1 553 ? 60.246 -19.283 -32.292 1.00 20.54 562 TYR A O 1
ATOM 4389 N N . GLN A 1 554 ? 60.076 -18.785 -30.117 1.00 17.88 563 GLN A N 1
ATOM 4390 C CA . GLN A 1 554 ? 58.704 -19.256 -30.012 1.00 17.37 563 GLN A CA 1
ATOM 4391 C C . GLN A 1 554 ? 57.779 -18.453 -30.949 1.00 19.23 563 GLN A C 1
ATOM 4392 O O . GLN A 1 554 ? 56.922 -19.020 -31.636 1.00 18.50 563 GLN A O 1
ATOM 4398 N N . TRP A 1 555 ? 57.962 -17.135 -30.970 1.00 16.72 564 TRP A N 1
ATOM 4399 C CA . TRP A 1 555 ? 57.156 -16.248 -31.802 1.00 17.48 564 TRP A CA 1
ATOM 4400 C C . TRP A 1 555 ? 57.397 -16.440 -33.311 1.00 17.66 564 TRP A C 1
ATOM 4401 O O . TRP A 1 555 ? 56.451 -16.411 -34.105 1.00 16.72 564 TRP A O 1
ATOM 4412 N N . ALA A 1 556 ? 58.656 -16.631 -33.703 1.00 16.85 565 ALA A N 1
ATOM 4413 C CA . ALA A 1 556 ? 59.010 -16.799 -35.117 1.00 17.38 565 ALA A CA 1
ATOM 4414 C C . ALA A 1 556 ? 58.697 -18.171 -35.684 1.00 17.63 565 ALA A C 1
ATOM 4415 O O . ALA A 1 556 ? 58.442 -18.301 -36.882 1.00 19.29 565 ALA A O 1
ATOM 4417 N N . HIS A 1 557 ? 58.753 -19.192 -34.832 1.00 16.77 566 HIS A N 1
ATOM 4418 C CA . HIS A 1 557 ? 58.488 -20.570 -35.235 1.00 17.12 566 HIS A CA 1
ATOM 4419 C C . HIS A 1 557 ? 57.017 -20.734 -35.629 1.00 17.01 566 HIS A C 1
ATOM 4420 O O . HIS A 1 557 ? 56.138 -20.217 -34.960 1.00 16.16 566 HIS A O 1
ATOM 4427 N N . PRO A 1 558 ? 56.738 -21.468 -36.718 1.00 16.92 567 PRO A N 1
ATOM 4428 C CA . PRO A 1 558 ? 55.351 -21.673 -37.155 1.00 19.74 567 PRO A CA 1
ATOM 4429 C C . PRO A 1 558 ? 54.437 -22.130 -36.021 1.00 18.89 567 PRO A C 1
ATOM 4430 O O . PRO A 1 558 ? 54.796 -23.012 -35.250 1.00 19.14 567 PRO A O 1
ATOM 4434 N N . GLY A 1 559 ? 53.264 -21.505 -35.929 1.00 18.94 568 GLY A N 1
ATOM 4435 C CA . GLY A 1 559 ? 52.304 -21.827 -34.890 1.00 18.50 568 GLY A CA 1
ATOM 4436 C C . GLY A 1 559 ? 52.033 -20.615 -34.017 1.00 20.00 568 GLY A C 1
ATOM 4437 O O . GLY A 1 559 ? 52.853 -19.697 -33.948 1.00 22.74 568 GLY A O 1
ATOM 4438 N N . LYS A 1 560 ? 50.883 -20.605 -33.353 1.00 20.12 569 LYS A N 1
ATOM 4439 C CA . LYS A 1 560 ? 50.501 -19.510 -32.464 1.00 19.05 569 LYS A CA 1
ATOM 4440 C C . LYS A 1 560 ? 51.311 -19.633 -31.171 1.00 20.00 569 LYS A C 1
ATOM 4441 O O . LYS A 1 560 ? 52.036 -20.615 -30.990 1.00 21.26 569 LYS A O 1
ATOM 4447 N N . GLN A 1 561 ? 51.202 -18.651 -30.277 1.00 17.40 570 GLN A N 1
ATOM 4448 C CA . GLN A 1 561 ? 51.953 -18.698 -29.025 1.00 19.08 570 GLN A CA 1
ATOM 4449 C C . GLN A 1 561 ? 51.101 -18.555 -27.770 1.00 19.88 570 GLN A C 1
ATOM 4450 O O . GLN A 1 561 ? 50.048 -17.898 -27.768 1.00 19.19 570 GLN A O 1
ATOM 4456 N N . LEU A 1 562 ? 51.585 -19.173 -26.697 1.00 18.45 571 LEU A N 1
ATOM 4457 C CA . LEU A 1 562 ? 50.943 -19.086 -25.396 1.00 18.76 571 LEU A CA 1
ATOM 4458 C C . LEU A 1 562 ? 52.062 -19.007 -24.353 1.00 18.46 571 LEU A C 1
ATOM 4459 O O . LEU A 1 562 ? 52.968 -19.837 -24.344 1.00 19.82 571 LEU A O 1
ATOM 4464 N N . LEU A 1 563 ? 52.003 -17.994 -23.492 1.00 18.18 572 LEU A N 1
ATOM 4465 C CA . LEU A 1 563 ? 53.014 -17.798 -22.453 1.00 17.60 572 LEU A CA 1
ATOM 4466 C C . LEU A 1 563 ? 52.342 -17.532 -21.106 1.00 17.63 572 LEU A C 1
ATOM 4467 O O . LEU A 1 563 ? 51.483 -16.656 -21.002 1.00 18.54 572 LEU A O 1
ATOM 4472 N N . PHE A 1 564 ? 52.736 -18.281 -20.076 1.00 17.79 573 PHE A N 1
ATOM 4473 C CA . PHE A 1 564 ? 52.148 -18.127 -18.741 1.00 17.01 573 PHE A CA 1
ATOM 4474 C C . PHE A 1 564 ? 52.604 -16.893 -17.964 1.00 17.67 573 PHE A C 1
ATOM 4475 O O . PHE A 1 564 ? 53.794 -16.581 -17.910 1.00 15.86 573 PHE A O 1
ATOM 4483 N N . MET A 1 565 ? 51.644 -16.210 -17.347 1.00 18.45 574 MET A N 1
ATOM 4484 C CA . MET A 1 565 ? 51.922 -15.021 -16.551 1.00 19.02 574 MET A CA 1
ATOM 4485 C C . MET A 1 565 ? 53.188 -15.166 -15.703 1.00 19.25 574 MET A C 1
ATOM 4486 O O . MET A 1 565 ? 53.507 -16.252 -15.204 1.00 18.12 574 MET A O 1
ATOM 4491 N N . GLY A 1 566 ? 53.906 -14.056 -15.557 1.00 18.57 575 GLY A N 1
ATOM 4492 C CA . GLY A 1 566 ? 55.139 -14.062 -14.796 1.00 18.11 575 GLY A CA 1
ATOM 4493 C C . GLY A 1 566 ? 56.338 -14.398 -15.669 1.00 18.13 575 GLY A C 1
ATOM 4494 O O . GLY A 1 566 ? 57.434 -13.867 -15.474 1.00 20.30 575 GLY A O 1
ATOM 4495 N N . GLN A 1 567 ? 56.149 -15.283 -16.639 1.00 17.72 576 GLN A N 1
ATOM 4496 C CA . GLN A 1 567 ? 57.259 -15.646 -17.507 1.00 19.26 576 GLN A CA 1
ATOM 4497 C C . GLN A 1 567 ? 57.604 -14.530 -18.504 1.00 17.85 576 GLN A C 1
ATOM 4498 O O . GLN A 1 567 ? 58.719 -14.493 -19.032 1.00 17.67 576 GLN A O 1
ATOM 4504 N N . GLU A 1 568 ? 56.673 -13.607 -18.752 1.00 16.47 577 GLU A N 1
ATOM 4505 C CA . GLU A 1 568 ? 56.973 -12.508 -19.670 1.00 18.67 577 GLU A CA 1
ATOM 4506 C C . GLU A 1 568 ? 58.014 -11.536 -19.071 1.00 19.63 577 GLU A C 1
ATOM 4507 O O . GLU A 1 568 ? 58.597 -10.720 -19.799 1.00 22.15 577 GLU A O 1
ATOM 4513 N N . PHE A 1 569 ? 58.244 -11.597 -17.757 1.00 16.71 578 PHE A N 1
ATOM 4514 C CA . PHE A 1 569 ? 59.280 -10.757 -17.162 1.00 16.98 578 PHE A CA 1
ATOM 4515 C C . PHE A 1 569 ? 60.355 -11.616 -16.494 1.00 17.01 578 PHE A C 1
ATOM 4516 O O . PHE A 1 569 ? 61.096 -11.155 -15.634 1.00 19.34 578 PHE A O 1
ATOM 4524 N N . GLY A 1 570 ? 60.444 -12.874 -16.929 1.00 18.10 579 GLY A N 1
ATOM 4525 C CA . GLY A 1 570 ? 61.435 -13.799 -16.401 1.00 15.43 579 GLY A CA 1
ATOM 4526 C C . GLY A 1 570 ? 61.365 -14.127 -14.917 1.00 18.39 579 GLY A C 1
ATOM 4527 O O . GLY A 1 570 ? 62.392 -14.126 -14.235 1.00 18.42 579 GLY A O 1
ATOM 4528 N N . GLN A 1 571 ? 60.166 -14.403 -14.404 1.00 18.82 580 GLN A N 1
ATOM 4529 C CA . GLN A 1 571 ? 60.019 -14.748 -12.992 1.00 18.98 580 GLN A CA 1
ATOM 4530 C C . GLN A 1 571 ? 60.973 -15.910 -12.708 1.00 18.73 580 GLN A C 1
ATOM 4531 O O . GLN A 1 571 ? 60.972 -16.910 -13.424 1.00 18.15 580 GLN A O 1
ATOM 4537 N N . ARG A 1 572 ? 61.776 -15.771 -11.658 1.00 19.84 581 ARG A N 1
ATOM 4538 C CA . ARG A 1 572 ? 62.771 -16.779 -11.308 1.00 21.33 581 ARG A CA 1
ATOM 4539 C C . ARG A 1 572 ? 62.252 -18.003 -10.561 1.00 21.11 581 ARG A C 1
ATOM 4540 O O . ARG A 1 572 ? 62.593 -19.128 -10.909 1.00 22.04 581 ARG A O 1
ATOM 4548 N N . ALA A 1 573 ? 61.449 -17.781 -9.527 1.00 20.96 582 ALA A N 1
ATOM 4549 C CA . ALA A 1 573 ? 60.910 -18.878 -8.734 1.00 21.13 582 ALA A CA 1
ATOM 4550 C C . ALA A 1 573 ? 59.636 -19.466 -9.337 1.00 20.44 582 ALA A C 1
ATOM 4551 O O . ALA A 1 573 ? 58.825 -18.755 -9.940 1.00 21.14 582 ALA A O 1
ATOM 4553 N N . GLU A 1 574 ? 59.467 -20.772 -9.172 1.00 20.10 583 GLU A N 1
ATOM 4554 C CA . GLU A 1 574 ? 58.282 -21.447 -9.683 1.00 22.05 583 GLU A CA 1
ATOM 4555 C C . GLU A 1 574 ? 56.988 -20.761 -9.251 1.00 21.46 583 GLU A C 1
ATOM 4556 O O . GLU A 1 574 ? 56.906 -20.166 -8.171 1.00 21.46 583 GLU A O 1
ATOM 4562 N N . TRP A 1 575 ? 55.983 -20.824 -10.117 1.00 20.98 584 TRP A N 1
ATOM 4563 C CA . TRP A 1 575 ? 54.697 -20.207 -9.822 1.00 23.71 584 TRP A CA 1
ATOM 4564 C C . TRP A 1 575 ? 54.080 -20.800 -8.566 1.00 23.71 584 TRP A C 1
ATOM 4565 O O . TRP A 1 575 ? 54.164 -22.000 -8.319 1.00 23.74 584 TRP A O 1
ATOM 4576 N N . SER A 1 576 ? 53.455 -19.931 -7.784 1.00 24.53 585 SER A N 1
ATOM 4577 C CA . SER A 1 576 ? 52.785 -20.315 -6.550 1.00 25.26 585 SER A CA 1
ATOM 4578 C C . SER A 1 576 ? 51.461 -19.556 -6.494 1.00 24.35 585 SER A C 1
ATOM 4579 O O . SER A 1 576 ? 51.446 -18.339 -6.315 1.00 23.44 585 SER A O 1
ATOM 4582 N N . GLU A 1 577 ? 50.349 -20.263 -6.645 1.00 24.46 586 GLU A N 1
ATOM 4583 C CA . GLU A 1 577 ? 49.058 -19.595 -6.605 1.00 26.15 586 GLU A CA 1
ATOM 4584 C C . GLU A 1 577 ? 48.759 -19.042 -5.219 1.00 25.46 586 GLU A C 1
ATOM 4585 O O . GLU A 1 577 ? 47.914 -18.165 -5.068 1.00 25.17 586 GLU A O 1
ATOM 4591 N N . GLN A 1 578 ? 49.467 -19.527 -4.206 1.00 24.97 587 GLN A N 1
ATOM 4592 C CA . GLN A 1 578 ? 49.223 -19.045 -2.851 1.00 26.72 587 GLN A CA 1
ATOM 4593 C C . GLN A 1 578 ? 49.931 -17.741 -2.503 1.00 25.75 587 GLN A C 1
ATOM 4594 O O . GLN A 1 578 ? 49.447 -16.983 -1.663 1.00 23.97 587 GLN A O 1
ATOM 4600 N N . ARG A 1 579 ? 51.058 -17.475 -3.164 1.00 25.38 588 ARG A N 1
ATOM 4601 C CA . ARG A 1 579 ? 51.836 -16.256 -2.925 1.00 26.06 588 ARG A CA 1
ATOM 4602 C C . ARG A 1 579 ? 51.586 -15.158 -3.969 1.00 25.31 588 ARG A C 1
ATOM 4603 O O . ARG A 1 579 ? 51.732 -13.967 -3.680 1.00 26.02 588 ARG A O 1
ATOM 4611 N N . GLY A 1 580 ? 51.200 -15.556 -5.177 1.00 23.14 589 GLY A N 1
ATOM 4612 C CA . GLY A 1 580 ? 50.965 -14.580 -6.225 1.00 21.85 589 GLY A CA 1
ATOM 4613 C C . GLY A 1 580 ? 52.218 -14.459 -7.074 1.00 21.50 589 GLY A C 1
ATOM 4614 O O . GLY A 1 580 ? 53.230 -15.078 -6.764 1.00 20.50 589 GLY A O 1
ATOM 4615 N N . LEU A 1 581 ? 52.164 -13.672 -8.144 1.00 21.73 590 LEU A N 1
ATOM 4616 C CA . LEU A 1 581 ? 53.327 -13.513 -9.015 1.00 21.13 590 LEU A CA 1
ATOM 4617 C C . LEU A 1 581 ? 54.396 -12.606 -8.406 1.00 21.03 590 LEU A C 1
ATOM 4618 O O . LEU A 1 581 ? 54.098 -11.705 -7.618 1.00 18.92 590 LEU A O 1
ATOM 4623 N N . ASP A 1 582 ? 55.648 -12.858 -8.772 1.00 22.76 591 ASP A N 1
ATOM 4624 C CA . ASP A 1 582 ? 56.758 -12.072 -8.258 1.00 23.29 591 ASP A CA 1
ATOM 4625 C C . ASP A 1 582 ? 56.973 -10.750 -9.005 1.00 23.43 591 ASP A C 1
ATOM 4626 O O . ASP A 1 582 ? 57.981 -10.560 -9.680 1.00 25.56 591 ASP A O 1
ATOM 4631 N N . TRP A 1 583 ? 56.018 -9.835 -8.864 1.00 23.53 592 TRP A N 1
ATOM 4632 C CA . TRP A 1 583 ? 56.090 -8.527 -9.508 1.00 23.20 592 TRP A CA 1
ATOM 4633 C C . TRP A 1 583 ? 57.270 -7.664 -9.063 1.00 24.30 592 TRP A C 1
ATOM 4634 O O . TRP A 1 583 ? 57.734 -6.811 -9.826 1.00 24.72 592 TRP A O 1
ATOM 4645 N N . PHE A 1 584 ? 57.749 -7.875 -7.838 1.00 21.58 593 PHE A N 1
ATOM 4646 C CA . PHE A 1 584 ? 58.863 -7.092 -7.312 1.00 21.64 593 PHE A CA 1
ATOM 4647 C C . PHE A 1 584 ? 60.062 -7.144 -8.253 1.00 22.17 593 PHE A C 1
ATOM 4648 O O . PHE A 1 584 ? 60.897 -6.243 -8.242 1.00 21.99 593 PHE A O 1
ATOM 4656 N N . GLN A 1 585 ? 60.144 -8.195 -9.069 1.00 22.43 594 GLN A N 1
ATOM 4657 C CA . GLN A 1 585 ? 61.260 -8.333 -10.000 1.00 23.63 594 GLN A CA 1
ATOM 4658 C C . GLN A 1 585 ? 61.346 -7.148 -10.947 1.00 25.57 594 GLN A C 1
ATOM 4659 O O . GLN A 1 585 ? 62.428 -6.803 -11.407 1.00 25.20 594 GLN A O 1
ATOM 4665 N N . LEU A 1 586 ? 60.203 -6.527 -11.230 1.00 26.88 595 LEU A N 1
ATOM 4666 C CA . LEU A 1 586 ? 60.161 -5.366 -12.108 1.00 30.77 595 LEU A CA 1
ATOM 4667 C C . LEU A 1 586 ? 60.681 -4.109 -11.403 1.00 33.90 595 LEU A C 1
ATOM 4668 O O . LEU A 1 586 ? 60.797 -3.045 -12.012 1.00 32.75 595 LEU A O 1
ATOM 4673 N N . ASP A 1 587 ? 60.996 -4.238 -10.117 1.00 36.25 596 ASP A N 1
ATOM 4674 C CA . ASP A 1 587 ? 61.499 -3.109 -9.349 1.00 39.78 596 ASP A CA 1
ATOM 4675 C C . ASP A 1 587 ? 62.990 -3.250 -9.085 1.00 41.79 596 ASP A C 1
ATOM 4676 O O . ASP A 1 587 ? 63.630 -2.318 -8.600 1.00 43.00 596 ASP A O 1
ATOM 4681 N N . GLU A 1 588 ? 63.541 -4.416 -9.410 1.00 43.59 597 GLU A N 1
ATOM 4682 C CA . GLU A 1 588 ? 64.963 -4.669 -9.207 1.00 44.50 597 GLU A CA 1
ATOM 4683 C C . GLU A 1 588 ? 65.801 -3.978 -10.271 1.00 46.92 597 GLU A C 1
ATOM 4684 O O . GLU A 1 588 ? 65.280 -3.415 -11.240 1.00 46.85 597 GLU A O 1
ATOM 4690 N N . ASN A 1 589 ? 67.113 -4.028 -10.080 1.00 48.59 598 ASN A N 1
ATOM 4691 C CA . ASN A 1 589 ? 68.040 -3.442 -11.034 1.00 50.72 598 ASN A CA 1
ATOM 4692 C C . ASN A 1 589 ? 68.517 -4.616 -11.884 1.00 48.18 598 ASN A C 1
ATOM 4693 O O . ASN A 1 589 ? 69.695 -4.713 -12.229 1.00 50.81 598 ASN A O 1
ATOM 4698 N N . GLY A 1 590 ? 67.582 -5.507 -12.213 1.00 44.66 599 GLY A N 1
ATOM 4699 C CA . GLY A 1 590 ? 67.913 -6.689 -12.990 1.00 39.20 599 GLY A CA 1
ATOM 4700 C C . GLY A 1 590 ? 67.553 -6.687 -14.465 1.00 36.39 599 GLY A C 1
ATOM 4701 O O . GLY A 1 590 ? 67.478 -5.639 -15.110 1.00 35.82 599 GLY A O 1
ATOM 4702 N N . PHE A 1 591 ? 67.310 -7.886 -14.985 1.00 32.35 600 PHE A N 1
ATOM 4703 C CA . PHE A 1 591 ? 66.992 -8.096 -16.388 1.00 28.12 600 PHE A CA 1
ATOM 4704 C C . PHE A 1 591 ? 65.500 -8.294 -16.676 1.00 26.77 600 PHE A C 1
ATOM 4705 O O . PHE A 1 591 ? 65.099 -8.383 -17.832 1.00 26.35 600 PHE A O 1
ATOM 4713 N N . SER A 1 592 ? 64.687 -8.352 -15.626 1.00 24.05 601 SER A N 1
ATOM 4714 C CA . SER A 1 592 ? 63.249 -8.559 -15.766 1.00 21.41 601 SER A CA 1
ATOM 4715 C C . SER A 1 592 ? 62.543 -7.492 -16.589 1.00 20.67 601 SER A C 1
ATOM 4716 O O . SER A 1 592 ? 61.695 -7.810 -17.406 1.00 19.86 601 SER A O 1
ATOM 4719 N N . ASN A 1 593 ? 62.875 -6.227 -16.369 1.00 20.66 602 ASN A N 1
ATOM 4720 C CA . ASN A 1 593 ? 62.258 -5.150 -17.133 1.00 22.23 602 ASN A CA 1
ATOM 4721 C C . ASN A 1 593 ? 62.646 -5.315 -18.607 1.00 21.37 602 ASN A C 1
ATOM 4722 O O . ASN A 1 593 ? 61.857 -5.022 -19.512 1.00 20.48 602 ASN A O 1
ATOM 4727 N N . GLY A 1 594 ? 63.863 -5.801 -18.834 1.00 19.71 603 GLY A N 1
ATOM 4728 C CA . GLY A 1 594 ? 64.348 -6.004 -20.186 1.00 18.62 603 GLY A CA 1
ATOM 4729 C C . GLY A 1 594 ? 63.646 -7.133 -20.922 1.00 20.00 603 GLY A C 1
ATOM 4730 O O . GLY A 1 594 ? 63.455 -7.064 -22.139 1.00 18.04 603 GLY A O 1
ATOM 4731 N N . ILE A 1 595 ? 63.263 -8.181 -20.197 1.00 17.62 604 ILE A N 1
ATOM 4732 C CA . ILE A 1 595 ? 62.587 -9.299 -20.831 1.00 17.37 604 ILE A CA 1
ATOM 4733 C C . ILE A 1 595 ? 61.157 -8.886 -21.167 1.00 18.29 604 ILE A C 1
ATOM 4734 O O . ILE A 1 595 ? 60.654 -9.187 -22.245 1.00 19.30 604 ILE A O 1
ATOM 4739 N N . GLN A 1 596 ? 60.518 -8.171 -20.248 1.00 17.85 605 GLN A N 1
ATOM 4740 C CA . GLN A 1 596 ? 59.154 -7.710 -20.462 1.00 19.55 605 GLN A CA 1
ATOM 4741 C C . GLN A 1 596 ? 59.121 -6.754 -21.649 1.00 19.61 605 GLN A C 1
ATOM 4742 O O . GLN A 1 596 ? 58.164 -6.744 -22.421 1.00 19.90 605 GLN A O 1
ATOM 4748 N N . ARG A 1 597 ? 60.172 -5.951 -21.792 1.00 19.91 606 ARG A N 1
ATOM 4749 C CA . ARG A 1 597 ? 60.254 -5.008 -22.893 1.00 18.23 606 ARG A CA 1
ATOM 4750 C C . ARG A 1 597 ? 60.386 -5.786 -24.196 1.00 18.29 606 ARG A C 1
ATOM 4751 O O . ARG A 1 597 ? 59.773 -5.423 -25.201 1.00 18.89 606 ARG A O 1
ATOM 4759 N N . LEU A 1 598 ? 61.174 -6.859 -24.194 1.00 17.75 607 LEU A N 1
ATOM 4760 C CA . LEU A 1 598 ? 61.322 -7.644 -25.420 1.00 18.79 607 LEU A CA 1
ATOM 4761 C C . LEU A 1 598 ? 59.988 -8.255 -25.862 1.00 18.52 607 LEU A C 1
ATOM 4762 O O . LEU A 1 598 ? 59.670 -8.276 -27.051 1.00 19.99 607 LEU A O 1
ATOM 4767 N N . VAL A 1 599 ? 59.221 -8.767 -24.908 1.00 17.27 608 VAL A N 1
ATOM 4768 C CA . VAL A 1 599 ? 57.928 -9.373 -25.212 1.00 16.95 608 VAL A CA 1
ATOM 4769 C C . VAL A 1 599 ? 57.007 -8.342 -25.869 1.00 17.87 608 VAL A C 1
ATOM 4770 O O . VAL A 1 599 ? 56.291 -8.659 -26.826 1.00 17.91 608 VAL A O 1
ATOM 4774 N N . ARG A 1 600 ? 57.026 -7.111 -25.356 1.00 18.25 609 ARG A N 1
ATOM 4775 C CA . ARG A 1 600 ? 56.215 -6.037 -25.927 1.00 19.74 609 ARG A CA 1
ATOM 4776 C C . ARG A 1 600 ? 56.642 -5.843 -27.369 1.00 20.43 609 ARG A C 1
ATOM 4777 O O . ARG A 1 600 ? 55.803 -5.737 -28.262 1.00 19.89 609 ARG A O 1
ATOM 4785 N N . ASP A 1 601 ? 57.953 -5.783 -27.598 1.00 20.04 610 ASP A N 1
ATOM 4786 C CA . ASP A 1 601 ? 58.441 -5.588 -28.959 1.00 19.79 610 ASP A CA 1
ATOM 4787 C C . ASP A 1 601 ? 58.128 -6.743 -29.903 1.00 19.84 610 ASP A C 1
ATOM 4788 O O . ASP A 1 601 ? 57.721 -6.505 -31.040 1.00 22.45 610 ASP A O 1
ATOM 4793 N N . ILE A 1 602 ? 58.301 -7.990 -29.474 1.00 18.28 611 ILE A N 1
ATOM 4794 C CA . ILE A 1 602 ? 57.986 -9.053 -30.416 1.00 18.26 611 ILE A CA 1
ATOM 4795 C C . ILE A 1 602 ? 56.493 -9.127 -30.662 1.00 17.02 611 ILE A C 1
ATOM 4796 O O . ILE A 1 602 ? 56.071 -9.490 -31.752 1.00 15.80 611 ILE A O 1
ATOM 4801 N N . ASN A 1 603 ? 55.691 -8.774 -29.662 1.00 17.65 612 ASN A N 1
ATOM 4802 C CA . ASN A 1 603 ? 54.238 -8.775 -29.838 1.00 19.66 612 ASN A CA 1
ATOM 4803 C C . ASN A 1 603 ? 53.846 -7.689 -30.841 1.00 20.33 612 ASN A C 1
ATOM 4804 O O . ASN A 1 603 ? 52.965 -7.893 -31.679 1.00 21.47 612 ASN A O 1
ATOM 4809 N N . ASP A 1 604 ? 54.513 -6.539 -30.754 1.00 21.94 613 ASP A N 1
ATOM 4810 C CA . ASP A 1 604 ? 54.235 -5.403 -31.638 1.00 25.00 613 ASP A CA 1
ATOM 4811 C C . ASP A 1 604 ? 54.596 -5.695 -33.088 1.00 23.90 613 ASP A C 1
ATOM 4812 O O . ASP A 1 604 ? 53.852 -5.344 -33.998 1.00 23.87 613 ASP A O 1
ATOM 4817 N N . ILE A 1 605 ? 55.754 -6.317 -33.295 1.00 23.13 614 ILE A N 1
ATOM 4818 C CA . ILE A 1 605 ? 56.208 -6.691 -34.630 1.00 20.12 614 ILE A CA 1
ATOM 4819 C C . ILE A 1 605 ? 55.257 -7.771 -35.128 1.00 20.76 614 ILE A C 1
ATOM 4820 O O . ILE A 1 605 ? 54.789 -7.737 -36.270 1.00 22.40 614 ILE A O 1
ATOM 4825 N N . TYR A 1 606 ? 54.969 -8.721 -34.243 1.00 19.82 615 TYR A N 1
ATOM 4826 C CA . TYR A 1 606 ? 54.082 -9.836 -34.543 1.00 20.29 615 TYR A CA 1
ATOM 4827 C C . TYR A 1 606 ? 52.729 -9.380 -35.095 1.00 21.72 615 TYR A C 1
ATOM 4828 O O . TYR A 1 606 ? 52.360 -9.750 -36.205 1.00 25.04 615 TYR A O 1
ATOM 4837 N N . ARG A 1 607 ? 52.000 -8.575 -34.329 1.00 22.28 616 ARG A N 1
ATOM 4838 C CA . ARG A 1 607 ? 50.680 -8.103 -34.741 1.00 26.57 616 ARG A CA 1
ATOM 4839 C C . ARG A 1 607 ? 50.634 -7.386 -36.081 1.00 27.98 616 ARG A C 1
ATOM 4840 O O . ARG A 1 607 ? 49.646 -7.495 -36.808 1.00 26.48 616 ARG A O 1
ATOM 4848 N N . CYS A 1 608 ? 51.698 -6.655 -36.397 1.00 28.42 617 CYS A N 1
ATOM 4849 C CA . CYS A 1 608 ? 51.773 -5.888 -37.633 1.00 31.16 617 CYS A CA 1
ATOM 4850 C C . CYS A 1 608 ? 52.451 -6.582 -38.817 1.00 30.20 617 CYS A C 1
ATOM 4851 O O . CYS A 1 608 ? 52.475 -6.030 -39.914 1.00 29.43 617 CYS A O 1
ATOM 4854 N N . HIS A 1 609 ? 53.014 -7.770 -38.607 1.00 29.21 618 HIS A N 1
ATOM 4855 C CA . HIS A 1 609 ? 53.683 -8.483 -39.699 1.00 27.32 618 HIS A CA 1
ATOM 4856 C C . HIS A 1 609 ? 52.986 -9.801 -40.023 1.00 24.47 618 HIS A C 1
ATOM 4857 O O . HIS A 1 609 ? 53.221 -10.817 -39.377 1.00 22.94 618 HIS A O 1
ATOM 4864 N N . PRO A 1 610 ? 52.118 -9.799 -41.045 1.00 22.81 619 PRO A N 1
ATOM 4865 C CA . PRO A 1 610 ? 51.391 -11.012 -41.438 1.00 21.71 619 PRO A CA 1
ATOM 4866 C C . PRO A 1 610 ? 52.278 -12.212 -41.755 1.00 20.65 619 PRO A C 1
ATOM 4867 O O . PRO A 1 610 ? 51.804 -13.347 -41.787 1.00 21.31 619 PRO A O 1
ATOM 4871 N N . ALA A 1 611 ? 53.563 -11.978 -41.990 1.00 17.48 620 ALA A N 1
ATOM 4872 C CA . ALA A 1 611 ? 54.450 -13.094 -42.285 1.00 18.24 620 ALA A CA 1
ATOM 4873 C C . ALA A 1 611 ? 54.589 -14.020 -41.075 1.00 18.97 620 ALA A C 1
ATOM 4874 O O . ALA A 1 611 ? 54.977 -15.179 -41.213 1.00 20.01 620 ALA A O 1
ATOM 4876 N N . LEU A 1 612 ? 54.261 -13.514 -39.890 1.00 17.81 621 LEU A N 1
ATOM 4877 C CA . LEU A 1 612 ? 54.390 -14.321 -38.685 1.00 17.75 621 LEU A CA 1
ATOM 4878 C C . LEU A 1 612 ? 53.129 -15.050 -38.239 1.00 18.23 621 LEU A C 1
ATOM 4879 O O . LEU A 1 612 ? 53.168 -15.788 -37.262 1.00 21.23 621 LEU A O 1
ATOM 4884 N N . TRP A 1 613 ? 52.012 -14.859 -38.931 1.00 19.03 622 TRP A N 1
ATOM 4885 C CA . TRP A 1 613 ? 50.795 -15.540 -38.516 1.00 18.65 622 TRP A CA 1
ATOM 4886 C C . TRP A 1 613 ? 49.765 -15.870 -39.592 1.00 19.91 622 TRP A C 1
ATOM 4887 O O . TRP A 1 613 ? 48.811 -16.603 -39.315 1.00 22.97 622 TRP A O 1
ATOM 4898 N N . SER A 1 614 ? 49.939 -15.355 -40.807 1.00 17.73 623 SER A N 1
ATOM 4899 C CA . SER A 1 614 ? 48.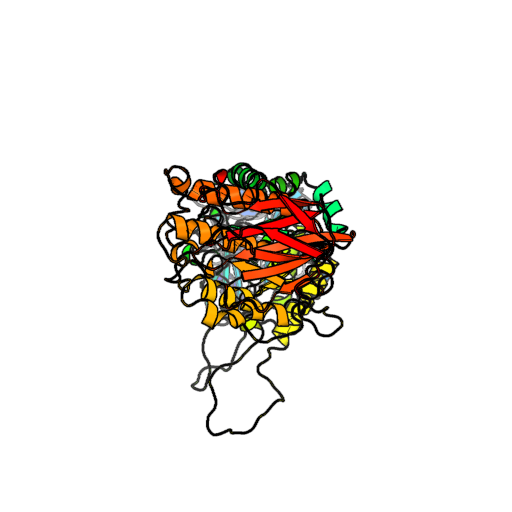973 -15.625 -41.873 1.00 18.33 623 SER A CA 1
ATOM 4900 C C . SER A 1 614 ? 49.122 -16.996 -42.545 1.00 18.10 623 SER A C 1
ATOM 4901 O O . SER A 1 614 ? 48.165 -17.517 -43.124 1.00 19.61 623 SER A O 1
ATOM 4904 N N . LEU A 1 615 ? 50.315 -17.580 -42.474 1.00 19.82 624 LEU A N 1
ATOM 4905 C CA . LEU A 1 615 ? 50.558 -18.895 -43.068 1.00 19.04 624 LEU A CA 1
ATOM 4906 C C . LEU A 1 615 ? 51.223 -19.854 -42.076 1.00 21.38 624 LEU A C 1
ATOM 4907 O O . LEU A 1 615 ? 52.190 -20.537 -42.418 1.00 21.34 624 LEU A O 1
ATOM 4912 N N . ASP A 1 616 ? 50.699 -19.908 -40.850 1.00 21.78 625 ASP A N 1
ATOM 4913 C CA . ASP A 1 616 ? 51.232 -20.798 -39.811 1.00 22.25 625 ASP A CA 1
ATOM 4914 C C . ASP A 1 616 ? 50.983 -22.277 -40.083 1.00 23.18 625 ASP A C 1
ATOM 4915 O O . ASP A 1 616 ? 51.768 -23.135 -39.673 1.00 23.49 625 ASP A O 1
ATOM 4920 N N . THR A 1 617 ? 49.884 -22.575 -40.760 1.00 23.45 626 THR A N 1
ATOM 4921 C CA . THR A 1 617 ? 49.504 -23.962 -41.003 1.00 26.76 626 THR A CA 1
ATOM 4922 C C . THR A 1 617 ? 49.967 -24.628 -42.288 1.00 27.41 626 THR A C 1
ATOM 4923 O O . THR A 1 617 ? 49.549 -25.746 -42.586 1.00 28.43 626 THR A O 1
ATOM 4927 N N . THR A 1 618 ? 50.821 -23.959 -43.054 1.00 27.29 627 THR A N 1
ATOM 4928 C CA . THR A 1 618 ? 51.308 -24.544 -44.295 1.00 26.35 627 THR A CA 1
ATOM 4929 C C . THR A 1 618 ? 52.806 -24.318 -44.452 1.00 26.36 627 THR A C 1
ATOM 4930 O O . THR A 1 618 ? 53.352 -23.354 -43.911 1.00 26.80 627 THR A O 1
ATOM 4934 N N . PRO A 1 619 ? 53.490 -25.218 -45.179 1.00 23.82 628 PRO A N 1
ATOM 4935 C CA . PRO A 1 619 ? 54.937 -25.129 -45.427 1.00 24.52 628 PRO A CA 1
ATOM 4936 C C . PRO A 1 619 ? 55.254 -23.875 -46.242 1.00 24.08 628 PRO A C 1
ATOM 4937 O O . PRO A 1 619 ? 56.379 -23.382 -46.237 1.00 23.66 628 PRO A O 1
ATOM 4941 N N . GLU A 1 620 ? 54.251 -23.377 -46.961 1.00 25.44 629 GLU A N 1
ATOM 4942 C CA . GLU A 1 620 ? 54.422 -22.182 -47.781 1.00 24.59 629 GLU A CA 1
ATOM 4943 C C . GLU A 1 620 ? 54.754 -20.947 -46.944 1.00 24.07 629 GLU A C 1
ATOM 4944 O O . GLU A 1 620 ? 55.271 -19.964 -47.468 1.00 24.30 629 GLU A O 1
ATOM 4950 N N . GLY A 1 621 ? 54.457 -20.994 -45.649 1.00 22.78 630 GLY A N 1
ATOM 4951 C CA . GLY A 1 621 ? 54.742 -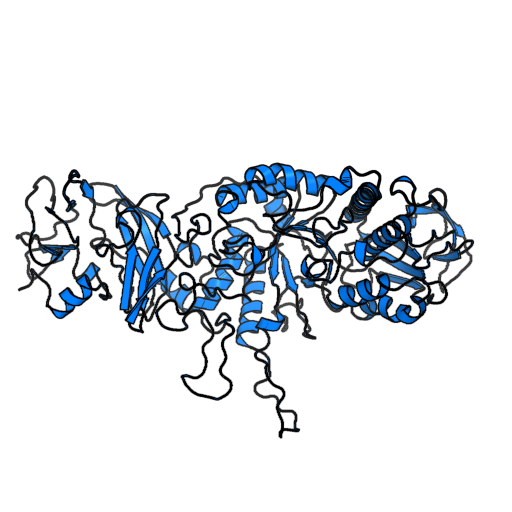19.852 -44.798 1.00 24.09 630 GLY A CA 1
ATOM 4952 C C . GLY A 1 621 ? 56.091 -19.963 -44.111 1.00 23.93 630 GLY A C 1
ATOM 4953 O O . GLY A 1 621 ? 56.429 -19.164 -43.237 1.00 22.65 630 GLY A O 1
ATOM 4954 N N . TYR A 1 622 ? 56.882 -20.938 -44.538 1.00 24.25 631 TYR A N 1
ATOM 4955 C CA . TYR A 1 622 ? 58.181 -21.179 -43.925 1.00 25.76 631 TYR A CA 1
ATOM 4956 C C . TYR A 1 622 ? 59.226 -21.609 -44.948 1.00 25.86 631 TYR A C 1
ATOM 4957 O O . TYR A 1 622 ? 58.899 -22.175 -45.988 1.00 28.94 631 TYR A O 1
ATOM 4966 N N . SER A 1 623 ? 60.487 -21.346 -44.647 1.00 25.40 632 SER A N 1
ATOM 4967 C CA . SER A 1 623 ? 61.561 -21.744 -45.540 1.00 25.28 632 SER A CA 1
ATOM 4968 C C . SER A 1 623 ? 62.875 -21.701 -44.793 1.00 24.91 632 SER A C 1
ATOM 4969 O O . SER A 1 623 ? 63.252 -20.671 -44.232 1.00 26.46 632 SER A O 1
ATOM 4972 N N . TRP A 1 624 ? 63.559 -22.835 -44.766 1.00 23.85 633 TRP A N 1
ATOM 4973 C CA . TRP A 1 624 ? 64.842 -22.924 -44.094 1.00 24.09 633 TRP A CA 1
ATOM 4974 C C . TRP A 1 624 ? 65.882 -22.133 -44.866 1.00 24.44 633 TRP A C 1
ATOM 4975 O O . TRP A 1 624 ? 65.896 -22.164 -46.095 1.00 23.02 633 TRP A O 1
ATOM 4986 N N . ILE A 1 625 ? 66.725 -21.389 -44.159 1.00 25.31 634 ILE A N 1
ATOM 4987 C CA . ILE A 1 625 ? 67.810 -20.701 -44.840 1.00 25.18 634 ILE A CA 1
ATOM 4988 C C . ILE A 1 625 ? 68.939 -21.709 -44.619 1.00 25.47 634 ILE A C 1
ATOM 4989 O O . ILE A 1 625 ? 69.573 -22.165 -45.569 1.00 26.40 634 ILE A O 1
ATOM 4994 N N . ASP A 1 626 ? 69.158 -22.082 -43.362 1.00 26.45 635 ASP A N 1
ATOM 4995 C CA . ASP A 1 626 ? 70.168 -23.082 -43.039 1.00 27.67 635 ASP A CA 1
ATOM 4996 C C . ASP A 1 626 ? 69.777 -23.859 -41.789 1.00 27.86 635 ASP A C 1
ATOM 4997 O O . ASP A 1 626 ? 69.913 -23.374 -40.667 1.00 27.56 635 ASP A O 1
ATOM 5002 N N . ALA A 1 627 ? 69.291 -25.077 -42.005 1.00 28.25 636 ALA A N 1
ATOM 5003 C CA . ALA A 1 627 ? 68.855 -25.960 -40.929 1.00 27.99 636 ALA A CA 1
ATOM 5004 C C . ALA A 1 627 ? 69.993 -26.840 -40.448 1.00 28.65 636 ALA A C 1
ATOM 5005 O O . ALA A 1 627 ? 69.830 -27.615 -39.504 1.00 28.69 636 ALA A O 1
ATOM 5007 N N . ASN A 1 628 ? 71.149 -26.713 -41.090 1.00 30.38 637 ASN A N 1
ATOM 5008 C CA . ASN A 1 628 ? 72.288 -27.551 -40.745 1.00 30.35 637 ASN A CA 1
ATOM 5009 C C . ASN A 1 628 ? 73.567 -26.831 -40.316 1.00 30.56 637 ASN A C 1
ATOM 5010 O O . ASN A 1 628 ? 74.639 -27.107 -40.847 1.00 31.42 637 ASN A O 1
ATOM 5015 N N . ASP A 1 629 ? 73.470 -25.906 -39.369 1.00 29.60 638 ASP A N 1
ATOM 5016 C CA . ASP A 1 629 ? 74.672 -25.222 -38.904 1.00 28.17 638 ASP A CA 1
ATOM 5017 C C . ASP A 1 629 ? 74.857 -25.563 -37.432 1.00 28.20 638 ASP A C 1
ATOM 5018 O O . ASP A 1 629 ? 74.909 -24.681 -36.572 1.00 26.59 638 ASP A O 1
ATOM 5023 N N . SER A 1 630 ? 74.932 -26.862 -37.152 1.00 27.63 639 SER A N 1
ATOM 5024 C CA . SER A 1 630 ? 75.113 -27.343 -35.793 1.00 26.63 639 SER A CA 1
ATOM 5025 C C . SER A 1 630 ? 76.493 -26.966 -35.290 1.00 26.06 639 SER A C 1
ATOM 5026 O O . SER A 1 630 ? 76.704 -26.832 -34.092 1.00 28.76 639 SER A O 1
ATOM 5029 N N . ALA A 1 631 ? 77.428 -26.786 -36.215 1.00 27.22 640 ALA A N 1
ATOM 5030 C CA . ALA A 1 631 ? 78.794 -26.418 -35.861 1.00 29.63 640 ALA A CA 1
ATOM 5031 C C . ALA A 1 631 ? 78.836 -25.079 -35.132 1.00 31.08 640 ALA A C 1
ATOM 5032 O O . ALA A 1 631 ? 79.636 -24.900 -34.212 1.00 32.10 640 ALA A O 1
ATOM 5034 N N . ASN A 1 632 ? 77.985 -24.139 -35.543 1.00 31.51 641 ASN A N 1
ATOM 5035 C CA . ASN A 1 632 ? 77.928 -22.820 -34.902 1.00 30.77 641 ASN A CA 1
ATOM 5036 C C . ASN A 1 632 ? 76.693 -22.654 -34.016 1.00 30.07 641 ASN A C 1
ATOM 5037 O O . ASN A 1 632 ? 76.529 -21.629 -33.350 1.00 28.58 641 ASN A O 1
ATOM 5042 N N . ASN A 1 633 ? 75.826 -23.661 -34.007 1.00 28.11 642 ASN A N 1
ATOM 5043 C CA . ASN A 1 633 ? 74.603 -23.589 -33.212 1.00 28.77 642 ASN A CA 1
ATOM 5044 C C . ASN A 1 633 ? 73.721 -22.424 -33.677 1.00 27.25 642 ASN A C 1
ATOM 5045 O O . ASN A 1 633 ? 73.176 -21.681 -32.863 1.00 27.25 642 ASN A O 1
ATOM 5050 N N . VAL A 1 634 ? 73.591 -22.274 -34.994 1.00 25.41 643 VAL A N 1
ATOM 5051 C CA . VAL A 1 634 ? 72.774 -21.219 -35.578 1.00 26.08 643 VAL A CA 1
ATOM 5052 C C . VAL A 1 634 ? 71.615 -21.821 -36.380 1.00 27.13 643 VAL A C 1
ATOM 5053 O O . VAL A 1 634 ? 71.795 -22.806 -37.103 1.00 28.16 643 VAL A O 1
ATOM 5057 N N . LEU A 1 635 ? 70.426 -21.241 -36.227 1.00 24.62 644 LEU A N 1
ATOM 5058 C CA . LEU A 1 635 ? 69.238 -21.687 -36.954 1.00 24.63 644 LEU A CA 1
ATOM 5059 C C . LEU A 1 635 ? 68.665 -20.480 -37.667 1.00 24.25 644 LEU A C 1
ATOM 5060 O O . LEU A 1 635 ? 68.412 -19.448 -37.049 1.00 24.53 644 LEU A O 1
ATOM 5065 N N . SER A 1 636 ? 68.456 -20.604 -38.968 1.00 22.99 645 SER A N 1
ATOM 5066 C CA . SER A 1 636 ? 67.918 -19.493 -39.721 1.00 23.80 645 SER A CA 1
ATOM 5067 C C . SER A 1 636 ? 66.852 -19.972 -40.680 1.00 24.28 645 SER A C 1
ATOM 5068 O O . SER A 1 636 ? 66.978 -21.038 -41.288 1.00 24.19 645 SER A O 1
ATOM 5071 N N . PHE A 1 637 ? 65.807 -19.165 -40.818 1.00 23.58 646 PHE A N 1
ATOM 5072 C CA . PHE A 1 637 ? 64.708 -19.495 -41.698 1.00 22.67 646 PHE A CA 1
ATOM 5073 C C . PHE A 1 637 ? 63.891 -18.255 -42.040 1.00 22.76 646 PHE A C 1
ATOM 5074 O O . PHE A 1 637 ? 64.042 -17.208 -41.410 1.00 21.17 646 PHE A O 1
ATOM 5082 N N . MET A 1 638 ? 63.042 -18.384 -43.054 1.00 22.85 647 MET A N 1
ATOM 5083 C CA . MET A 1 638 ? 62.177 -17.301 -43.505 1.00 22.33 647 MET A CA 1
ATOM 5084 C C . MET A 1 638 ? 60.739 -17.628 -43.110 1.00 22.43 647 MET A C 1
ATOM 5085 O O . MET A 1 638 ? 60.367 -18.797 -42.994 1.00 21.42 647 MET A O 1
ATOM 5090 N N . ARG A 1 639 ? 59.942 -16.588 -42.900 1.00 19.67 648 ARG A N 1
ATOM 5091 C CA . ARG A 1 639 ? 58.529 -16.750 -42.618 1.00 20.33 648 ARG A CA 1
ATOM 5092 C C . ARG A 1 639 ? 57.892 -15.914 -43.729 1.00 20.45 648 ARG A C 1
ATOM 5093 O O . ARG A 1 639 ? 58.380 -14.825 -44.049 1.00 21.18 648 ARG A O 1
ATOM 5101 N N . TYR A 1 640 ? 56.829 -16.438 -44.331 1.00 20.24 649 TYR A N 1
ATOM 5102 C CA . TYR A 1 640 ? 56.141 -15.762 -45.427 1.00 20.72 649 TYR A CA 1
ATOM 5103 C C . TYR A 1 640 ? 54.651 -15.556 -45.151 1.00 19.72 649 TYR A C 1
ATOM 5104 O O . TYR A 1 640 ? 53.981 -16.464 -44.667 1.00 21.22 649 TYR A O 1
ATOM 5113 N N . GLY A 1 641 ? 54.139 -14.371 -45.483 1.00 17.07 650 GLY A N 1
ATOM 5114 C CA . GLY A 1 641 ? 52.732 -14.086 -45.290 1.00 18.55 650 GLY A CA 1
ATOM 5115 C C . GLY A 1 641 ? 51.932 -14.263 -46.572 1.00 22.23 650 GLY A C 1
ATOM 5116 O O . GLY A 1 641 ? 52.495 -14.291 -47.679 1.00 23.78 650 GLY A O 1
ATOM 5117 N N . SER A 1 642 ? 50.615 -14.373 -46.426 1.00 20.94 651 SER A N 1
ATOM 5118 C CA . SER A 1 642 ? 49.714 -14.546 -47.561 1.00 21.23 651 SER A CA 1
ATOM 5119 C C . SER A 1 642 ? 49.545 -13.252 -48.350 1.00 23.57 651 SER A C 1
ATOM 5120 O O . SER A 1 642 ? 48.824 -13.214 -49.341 1.00 24.81 651 SER A O 1
ATOM 5123 N N . ASP A 1 643 ? 50.209 -12.192 -47.899 1.00 25.30 652 ASP A N 1
ATOM 5124 C CA . ASP A 1 643 ? 50.167 -10.894 -48.570 1.00 25.22 652 ASP A CA 1
ATOM 5125 C C . ASP A 1 643 ? 51.513 -10.663 -49.272 1.00 24.57 652 ASP A C 1
ATOM 5126 O O . ASP A 1 643 ? 51.854 -9.535 -49.613 1.00 26.14 652 ASP A O 1
ATOM 5131 N N . GLY A 1 644 ? 52.286 -11.728 -49.463 1.00 24.62 653 GLY A N 1
ATOM 5132 C CA . GLY A 1 644 ? 53.579 -11.592 -50.115 1.00 24.53 653 GLY A CA 1
ATOM 5133 C C . GLY A 1 644 ? 54.732 -11.050 -49.269 1.00 26.70 653 GLY A C 1
ATOM 5134 O O . GLY A 1 644 ? 55.860 -10.979 -49.757 1.00 28.12 653 GLY A O 1
ATOM 5135 N N . SER A 1 645 ? 54.472 -10.669 -48.016 1.00 26.45 654 SER A N 1
ATOM 5136 C CA . SER A 1 645 ? 55.520 -10.135 -47.138 1.00 26.75 654 SER A CA 1
ATOM 5137 C C . SER A 1 645 ? 56.494 -11.219 -46.657 1.00 27.69 654 SER A C 1
ATOM 5138 O O . SER A 1 645 ? 56.203 -12.416 -46.746 1.00 26.16 654 SER A O 1
ATOM 5141 N N . VAL A 1 646 ? 57.644 -10.800 -46.134 1.00 27.28 655 VAL A N 1
ATOM 5142 C CA . VAL A 1 646 ? 58.643 -11.756 -45.673 1.00 28.13 655 VAL A CA 1
ATOM 5143 C C . VAL A 1 646 ? 59.436 -11.291 -44.457 1.00 26.29 655 VAL A C 1
ATOM 5144 O O . VAL A 1 646 ? 59.517 -10.099 -44.175 1.00 26.96 655 VAL A O 1
ATOM 5148 N N . LEU A 1 647 ? 60.022 -12.248 -43.741 1.00 25.16 656 LEU A N 1
ATOM 5149 C CA . LEU A 1 647 ? 60.817 -11.958 -42.549 1.00 23.11 656 LEU A CA 1
ATOM 5150 C C . LEU A 1 647 ? 61.894 -13.031 -42.398 1.00 22.04 656 LEU A C 1
ATOM 5151 O O . LEU A 1 647 ? 61.602 -14.223 -42.453 1.00 22.93 656 LEU A O 1
ATOM 5156 N N . ALA A 1 648 ? 63.135 -12.604 -42.201 1.00 21.30 657 ALA A N 1
ATOM 5157 C CA . ALA A 1 648 ? 64.243 -13.535 -42.034 1.00 22.45 657 ALA A CA 1
ATOM 5158 C C . ALA A 1 648 ? 64.611 -13.586 -40.556 1.00 22.46 657 ALA A C 1
ATOM 5159 O O . ALA A 1 648 ? 64.839 -12.551 -39.934 1.00 24.34 657 ALA A O 1
ATOM 5161 N N . CYS A 1 649 ? 64.669 -14.793 -40.004 1.00 23.03 658 CYS A N 1
ATOM 5162 C CA . CYS A 1 649 ? 64.983 -14.996 -38.591 1.00 22.77 658 CYS A CA 1
ATOM 5163 C C . CYS A 1 649 ? 66.258 -15.809 -38.437 1.00 22.41 658 CYS A C 1
ATOM 5164 O O . CYS A 1 649 ? 66.395 -16.888 -39.015 1.00 23.01 658 CYS A O 1
ATOM 5167 N N . VAL A 1 650 ? 67.182 -15.291 -37.641 1.00 21.18 659 VAL A N 1
ATOM 5168 C CA . VAL A 1 650 ? 68.454 -15.956 -37.416 1.00 21.13 659 VAL A CA 1
ATOM 5169 C C . VAL A 1 650 ? 68.705 -16.077 -35.918 1.00 20.25 659 VAL A C 1
ATOM 5170 O O . VAL A 1 650 ? 68.790 -15.073 -35.210 1.00 20.17 659 VAL A O 1
ATOM 5174 N N . PHE A 1 651 ? 68.839 -17.306 -35.438 1.00 19.38 660 PHE A N 1
ATOM 5175 C CA . PHE A 1 651 ? 69.079 -17.539 -34.021 1.00 19.86 660 PHE A CA 1
ATOM 5176 C C . PHE A 1 651 ? 70.499 -18.046 -33.762 1.00 20.95 660 PHE A C 1
ATOM 5177 O O . PHE A 1 651 ? 70.951 -18.999 -34.392 1.00 21.46 660 PHE A O 1
ATOM 5185 N N . ASN A 1 652 ? 71.209 -17.386 -32.850 1.00 20.62 661 ASN A N 1
ATOM 5186 C CA . ASN A 1 652 ? 72.562 -17.803 -32.487 1.00 22.06 661 ASN A CA 1
ATOM 5187 C C . ASN A 1 652 ? 72.511 -18.355 -31.064 1.00 22.27 661 ASN A C 1
ATOM 5188 O O . ASN A 1 652 ? 72.467 -17.593 -30.100 1.00 23.18 661 ASN A O 1
ATOM 5193 N N . PHE A 1 653 ? 72.508 -19.683 -30.945 1.00 23.22 662 PHE A N 1
ATOM 5194 C CA . PHE A 1 653 ? 72.432 -20.348 -29.643 1.00 23.33 662 PHE A CA 1
ATOM 5195 C C . PHE A 1 653 ? 73.771 -20.638 -28.983 1.00 24.49 662 PHE A C 1
ATOM 5196 O O . PHE A 1 653 ? 73.828 -21.288 -27.937 1.00 25.44 662 PHE A O 1
ATOM 5204 N N . ALA A 1 654 ? 74.843 -20.159 -29.600 1.00 25.75 663 ALA A N 1
ATOM 5205 C CA . ALA A 1 654 ? 76.187 -20.319 -29.054 1.00 26.65 663 ALA A CA 1
ATOM 5206 C C . ALA A 1 654 ? 76.380 -19.192 -28.040 1.00 27.43 663 ALA A C 1
ATOM 5207 O O . ALA A 1 654 ? 75.706 -18.155 -28.121 1.00 27.03 663 ALA A O 1
ATOM 5209 N N . GLY A 1 655 ? 77.301 -19.383 -27.099 1.00 28.52 664 GLY A N 1
ATOM 5210 C CA . GLY A 1 655 ? 77.552 -18.360 -26.096 1.00 29.44 664 GLY A CA 1
ATOM 5211 C C . GLY A 1 655 ? 78.494 -17.260 -26.564 1.00 31.34 664 GLY A C 1
ATOM 5212 O O . GLY A 1 655 ? 78.820 -16.347 -25.805 1.00 33.83 664 GLY A O 1
ATOM 5213 N N . ALA A 1 656 ? 78.935 -17.336 -27.814 1.00 29.90 665 ALA A N 1
ATOM 5214 C CA . ALA A 1 656 ? 79.841 -16.335 -28.357 1.00 31.86 665 ALA A CA 1
ATOM 5215 C C . ALA A 1 656 ? 79.295 -15.743 -29.651 1.00 31.71 665 ALA A C 1
ATOM 5216 O O . ALA A 1 656 ? 78.523 -16.382 -30.365 1.00 31.42 665 ALA A O 1
ATOM 5218 N N . GLU A 1 657 ? 79.706 -14.521 -29.957 1.00 32.76 666 GLU A N 1
ATOM 5219 C CA . GLU A 1 657 ? 79.248 -13.865 -31.171 1.00 35.15 666 GLU A CA 1
ATOM 5220 C C . GLU A 1 657 ? 79.933 -14.471 -32.387 1.00 34.99 666 GLU A C 1
ATOM 5221 O O . GLU A 1 657 ? 81.041 -14.994 -32.284 1.00 34.05 666 GLU A O 1
ATOM 5227 N N . HIS A 1 658 ? 79.261 -14.402 -33.531 1.00 35.08 667 HIS A N 1
ATOM 5228 C CA . HIS A 1 658 ? 79.810 -14.903 -34.786 1.00 35.82 667 HIS A CA 1
ATOM 5229 C C . HIS A 1 658 ? 79.939 -13.706 -35.722 1.00 36.23 667 HIS A C 1
ATOM 5230 O O . HIS A 1 658 ? 78.935 -13.202 -36.230 1.00 35.29 667 HIS A O 1
ATOM 5237 N N . ARG A 1 659 ? 81.169 -13.237 -35.925 1.00 38.21 668 ARG A N 1
ATOM 5238 C CA . ARG A 1 659 ? 81.432 -12.105 -36.817 1.00 39.97 668 ARG A CA 1
ATOM 5239 C C . ARG A 1 659 ? 81.577 -12.612 -38.243 1.00 39.42 668 ARG A C 1
ATOM 5240 O O . ARG A 1 659 ? 81.911 -13.775 -38.464 1.00 39.41 668 ARG A O 1
ATOM 5248 N N . ASP A 1 660 ? 81.321 -11.732 -39.204 1.00 39.80 669 ASP A N 1
ATOM 5249 C CA . ASP A 1 660 ? 81.431 -12.069 -40.616 1.00 40.24 669 ASP A CA 1
ATOM 5250 C C . ASP A 1 660 ? 80.665 -13.330 -40.995 1.00 39.71 669 ASP A C 1
ATOM 5251 O O . ASP A 1 660 ? 81.158 -14.160 -41.759 1.00 40.57 669 ASP A O 1
ATOM 5256 N N . TYR A 1 661 ? 79.462 -13.473 -40.450 1.00 37.59 670 TYR A N 1
ATOM 5257 C CA . TYR A 1 661 ? 78.615 -14.620 -40.753 1.00 35.11 670 TYR A CA 1
ATOM 5258 C C . TYR A 1 661 ? 77.833 -14.280 -42.026 1.00 34.51 670 TYR A C 1
ATOM 5259 O O . TYR A 1 661 ? 77.130 -13.268 -42.078 1.00 33.46 670 TYR A O 1
ATOM 5268 N N . ARG A 1 662 ? 77.956 -15.121 -43.048 1.00 33.26 671 ARG A N 1
ATOM 5269 C CA . ARG A 1 662 ? 77.251 -14.888 -44.300 1.00 33.21 671 ARG A CA 1
ATOM 5270 C C . ARG A 1 662 ? 75.910 -15.608 -44.259 1.00 31.20 671 ARG A C 1
ATOM 5271 O O . ARG A 1 662 ? 75.837 -16.816 -44.046 1.00 31.40 671 ARG A O 1
ATOM 5279 N N . LEU A 1 663 ? 74.846 -14.848 -44.465 1.00 29.97 672 LEU A N 1
ATOM 5280 C CA . LEU A 1 663 ? 73.499 -15.389 -44.436 1.00 28.99 672 LEU A CA 1
ATOM 5281 C C . LEU A 1 663 ? 72.832 -15.299 -45.800 1.00 28.83 672 LEU A C 1
ATOM 5282 O O . LEU A 1 663 ? 72.689 -14.210 -46.352 1.00 29.70 672 LEU A O 1
ATOM 5287 N N . GLY A 1 664 ? 72.419 -16.440 -46.343 1.00 30.39 673 GLY A N 1
ATOM 5288 C CA . GLY A 1 664 ? 71.749 -16.442 -47.637 1.00 30.01 673 GLY A CA 1
ATOM 5289 C C . GLY A 1 664 ? 70.354 -15.842 -47.531 1.00 30.91 673 GLY A C 1
ATOM 5290 O O . GLY A 1 664 ? 69.637 -16.108 -46.570 1.00 32.10 673 GLY A O 1
ATOM 5291 N N . LEU A 1 665 ? 69.963 -15.034 -48.511 1.00 32.05 674 LEU A N 1
ATOM 5292 C CA . LEU A 1 665 ? 68.649 -14.401 -48.496 1.00 34.10 674 LEU A CA 1
ATOM 5293 C C . LEU A 1 665 ? 67.944 -14.487 -49.848 1.00 37.53 674 LEU A C 1
ATOM 5294 O O . LEU A 1 665 ? 68.583 -14.707 -50.879 1.00 39.43 674 LEU A O 1
ATOM 5299 N N . PRO A 1 666 ? 66.610 -14.317 -49.857 1.00 38.99 675 PRO A N 1
ATOM 5300 C CA . PRO A 1 666 ? 65.787 -14.371 -51.074 1.00 39.72 675 PRO A CA 1
ATOM 5301 C C . PRO A 1 666 ? 66.007 -13.179 -52.001 1.00 40.88 675 PRO A C 1
ATOM 5302 O O . PRO A 1 666 ? 65.967 -13.315 -53.225 1.00 41.91 675 PRO A O 1
ATOM 5306 N N . ARG A 1 667 ? 66.225 -12.008 -51.408 1.00 40.32 676 ARG A N 1
ATOM 5307 C CA . ARG A 1 667 ? 66.427 -10.788 -52.181 1.00 39.27 676 ARG A CA 1
ATOM 5308 C C . ARG A 1 667 ? 67.738 -10.095 -51.837 1.00 39.86 676 ARG A C 1
ATOM 5309 O O . ARG A 1 667 ? 68.356 -10.368 -50.807 1.00 40.55 676 ARG A O 1
ATOM 5317 N N . ALA A 1 668 ? 68.154 -9.189 -52.713 1.00 39.73 677 ALA A N 1
ATOM 5318 C CA . ALA A 1 668 ? 69.371 -8.424 -52.499 1.00 38.15 677 ALA A CA 1
ATOM 5319 C C . ALA A 1 668 ? 68.945 -7.071 -51.940 1.00 37.05 677 ALA A C 1
ATOM 5320 O O . ALA A 1 668 ? 67.764 -6.844 -51.677 1.00 35.20 677 ALA A O 1
ATOM 5322 N N . GLY A 1 669 ? 69.897 -6.166 -51.755 1.00 36.30 678 GLY A N 1
ATOM 5323 C CA . GLY A 1 669 ? 69.537 -4.861 -51.236 1.00 34.62 678 GLY A CA 1
ATOM 5324 C C . GLY A 1 669 ? 69.630 -4.734 -49.728 1.00 34.56 678 GLY A C 1
ATOM 5325 O O . GLY A 1 669 ? 70.316 -5.512 -49.061 1.00 33.19 678 GLY A O 1
ATOM 5326 N N . ARG A 1 670 ? 68.917 -3.744 -49.199 1.00 34.54 679 ARG A N 1
ATOM 5327 C CA . ARG A 1 670 ? 68.908 -3.440 -47.774 1.00 34.25 679 ARG A CA 1
ATOM 5328 C C . ARG A 1 670 ? 67.869 -4.215 -46.970 1.00 34.24 679 ARG A C 1
ATOM 5329 O O . ARG A 1 670 ? 66.681 -4.233 -47.312 1.00 34.80 679 ARG A O 1
ATOM 5337 N N . TRP A 1 671 ? 68.325 -4.859 -45.901 1.00 31.64 680 TRP A N 1
ATOM 5338 C CA . TRP A 1 671 ? 67.431 -5.588 -45.016 1.00 31.45 680 TRP A CA 1
ATOM 5339 C C . TRP A 1 671 ? 67.475 -4.865 -43.685 1.00 32.05 680 TRP A C 1
ATOM 5340 O O . TRP A 1 671 ? 68.543 -4.673 -43.103 1.00 33.47 680 TRP A O 1
ATOM 5351 N N . ARG A 1 672 ? 66.308 -4.448 -43.220 1.00 31.83 681 ARG A N 1
ATOM 5352 C CA . ARG A 1 672 ? 66.195 -3.740 -41.959 1.00 31.86 681 ARG A CA 1
ATOM 5353 C C . ARG A 1 672 ? 66.212 -4.724 -40.794 1.00 30.41 681 ARG A C 1
ATOM 5354 O O . ARG A 1 672 ? 65.567 -5.770 -40.831 1.00 27.85 681 ARG A O 1
ATOM 5362 N N . GLU A 1 673 ? 66.964 -4.374 -39.762 1.00 30.58 682 GLU A N 1
ATOM 5363 C CA . GLU A 1 673 ? 67.083 -5.191 -38.560 1.00 29.90 682 GLU A CA 1
ATOM 5364 C C . GLU A 1 673 ? 65.930 -4.770 -37.632 1.00 28.78 682 GLU A C 1
ATOM 5365 O O . GLU A 1 673 ? 66.072 -3.816 -36.865 1.00 30.37 682 GLU A O 1
ATOM 5371 N N . VAL A 1 674 ? 64.796 -5.469 -37.703 1.00 25.65 683 VAL A N 1
ATOM 5372 C CA . VAL A 1 674 ? 63.637 -5.118 -36.873 1.00 25.61 683 VAL A CA 1
ATOM 5373 C C . VAL A 1 674 ? 63.700 -5.644 -35.438 1.00 24.36 683 VAL A C 1
ATOM 5374 O O . VAL A 1 674 ? 62.998 -5.147 -34.556 1.00 24.31 683 VAL A O 1
ATOM 5378 N N . LEU A 1 675 ? 64.520 -6.663 -35.210 1.00 22.65 684 LEU A N 1
ATOM 5379 C CA . LEU A 1 675 ? 64.686 -7.206 -33.869 1.00 21.63 684 LEU A CA 1
ATOM 5380 C C . LEU A 1 675 ? 66.118 -7.683 -33.677 1.00 20.33 684 LEU A C 1
ATOM 5381 O O . LEU A 1 675 ? 66.702 -8.297 -34.566 1.00 19.00 684 LEU A O 1
ATOM 5386 N N . ASN A 1 676 ? 66.670 -7.367 -32.511 1.00 19.45 685 ASN A N 1
ATOM 5387 C CA . ASN A 1 676 ? 68.010 -7.780 -32.105 1.00 19.73 685 ASN A CA 1
ATOM 5388 C C . ASN A 1 676 ? 67.899 -7.921 -30.584 1.00 18.83 685 ASN A C 1
ATOM 5389 O O . ASN A 1 676 ? 67.918 -6.920 -29.867 1.00 19.37 685 ASN A O 1
ATOM 5394 N N . THR A 1 677 ? 67.773 -9.156 -30.098 1.00 20.15 686 THR A N 1
ATOM 5395 C CA . THR A 1 677 ? 67.620 -9.403 -28.657 1.00 19.48 686 THR A CA 1
ATOM 5396 C C . THR A 1 677 ? 68.826 -9.030 -27.818 1.00 19.78 686 THR A C 1
ATOM 5397 O O . THR A 1 677 ? 68.766 -9.106 -26.591 1.00 19.80 686 THR A O 1
ATOM 5401 N N . ASP A 1 678 ? 69.920 -8.630 -28.465 1.00 20.35 687 ASP A N 1
ATOM 5402 C CA . ASP A 1 678 ? 71.103 -8.235 -27.713 1.00 21.44 687 ASP A CA 1
ATOM 5403 C C . ASP A 1 678 ? 71.147 -6.727 -27.524 1.00 20.58 687 ASP A C 1
ATOM 5404 O O . ASP A 1 678 ? 72.070 -6.202 -26.910 1.00 22.91 687 ASP A O 1
ATOM 5409 N N . ALA A 1 679 ? 70.144 -6.032 -28.042 1.00 20.76 688 ALA A N 1
ATOM 5410 C CA . ALA A 1 679 ? 70.103 -4.579 -27.920 1.00 21.54 688 ALA A CA 1
ATOM 5411 C C . ALA A 1 679 ? 70.202 -4.161 -26.461 1.00 22.35 688 ALA A C 1
ATOM 5412 O O . ALA A 1 679 ? 69.630 -4.812 -25.576 1.00 22.51 688 ALA A O 1
ATOM 5414 N N . THR A 1 680 ? 70.917 -3.064 -26.215 1.00 22.07 689 THR A N 1
ATOM 5415 C CA . THR A 1 680 ? 71.101 -2.565 -24.861 1.00 23.62 689 THR A CA 1
ATOM 5416 C C . THR A 1 680 ? 69.790 -2.203 -24.164 1.00 22.28 689 THR A C 1
ATOM 5417 O O . THR A 1 680 ? 69.710 -2.258 -22.935 1.00 22.96 689 THR A O 1
ATOM 5421 N N . ILE A 1 681 ? 68.760 -1.838 -24.925 1.00 21.62 690 ILE A N 1
ATOM 5422 C CA . ILE A 1 681 ? 67.481 -1.508 -24.294 1.00 23.62 690 ILE A CA 1
ATOM 5423 C C . ILE A 1 681 ? 66.868 -2.718 -23.595 1.00 23.01 690 ILE A C 1
ATOM 5424 O O . ILE A 1 681 ? 66.018 -2.560 -22.726 1.00 22.78 690 ILE A O 1
ATOM 5429 N N . TYR A 1 682 ? 67.272 -3.924 -23.989 1.00 21.50 691 TYR A N 1
ATOM 5430 C CA . TYR A 1 682 ? 66.769 -5.132 -23.333 1.00 23.10 691 TYR A CA 1
ATOM 5431 C C . TYR A 1 682 ? 67.806 -5.559 -22.308 1.00 24.70 691 TYR A C 1
ATOM 5432 O O . TYR A 1 682 ? 67.622 -6.543 -21.596 1.00 25.97 691 TYR A O 1
ATOM 5441 N N . HIS A 1 683 ? 68.909 -4.821 -22.274 1.00 25.79 692 HIS A N 1
ATOM 5442 C CA . HIS A 1 683 ? 70.023 -5.099 -21.385 1.00 27.48 692 HIS A CA 1
ATOM 5443 C C . HIS A 1 683 ? 70.918 -6.231 -21.886 1.00 24.96 692 HIS A C 1
ATOM 5444 O O . HIS A 1 683 ? 71.503 -6.995 -21.109 1.00 22.91 692 HIS A O 1
ATO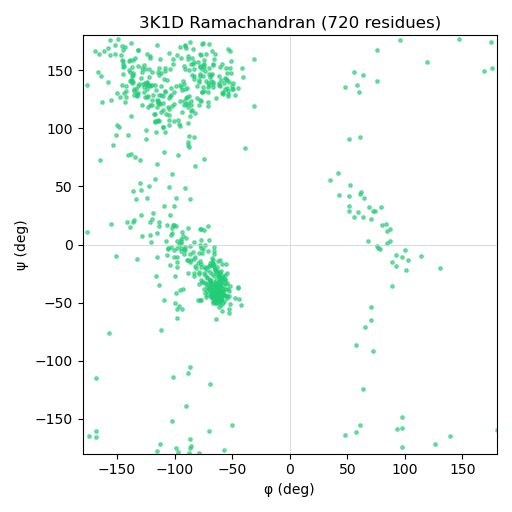M 5451 N N . GLY A 1 684 ? 71.005 -6.319 -23.213 1.00 22.28 693 GLY A N 1
ATOM 5452 C CA . GLY A 1 684 ? 71.899 -7.261 -23.849 1.00 22.17 693 GLY A CA 1
ATOM 5453 C C . GLY A 1 684 ? 73.220 -6.488 -23.891 1.00 23.12 693 GLY A C 1
ATOM 5454 O O . GLY A 1 684 ? 73.302 -5.388 -23.339 1.00 21.59 693 GLY A O 1
ATOM 5455 N N . SER A 1 685 ? 74.249 -7.012 -24.546 1.00 23.05 694 SER A N 1
ATOM 5456 C CA . SER A 1 685 ? 75.518 -6.297 -24.577 1.00 24.72 694 SER A CA 1
ATOM 5457 C C . SER A 1 685 ? 75.643 -5.262 -25.697 1.00 25.61 694 SER A C 1
ATOM 5458 O O . SER A 1 685 ? 76.661 -4.582 -25.798 1.00 27.40 694 SER A O 1
ATOM 5461 N N . GLY A 1 686 ? 74.618 -5.139 -26.538 1.00 25.64 695 GLY A N 1
ATOM 5462 C CA . GLY A 1 686 ? 74.654 -4.143 -27.597 1.00 22.44 695 GLY A CA 1
ATOM 5463 C C . GLY A 1 686 ? 75.351 -4.498 -28.895 1.00 23.23 695 GLY A C 1
ATOM 5464 O O . GLY A 1 686 ? 75.605 -3.621 -29.720 1.00 24.30 695 GLY A O 1
ATOM 5465 N N . ILE A 1 687 ? 75.680 -5.769 -29.078 1.00 24.54 696 ILE A N 1
ATOM 5466 C CA . ILE A 1 687 ? 76.323 -6.223 -30.303 1.00 25.47 696 ILE A CA 1
ATOM 5467 C C . ILE A 1 687 ? 75.216 -6.274 -31.366 1.00 26.49 696 ILE A C 1
ATOM 5468 O O . ILE A 1 687 ? 74.136 -6.812 -31.123 1.00 25.99 696 ILE A O 1
ATOM 5473 N N . GLY A 1 688 ? 75.481 -5.692 -32.531 1.00 27.37 697 GLY A N 1
ATOM 5474 C CA . GLY A 1 688 ? 74.489 -5.669 -33.587 1.00 28.60 697 GLY A CA 1
ATOM 5475 C C . GLY A 1 688 ? 75.038 -5.229 -34.933 1.00 30.71 697 GLY A C 1
ATOM 5476 O O . GLY A 1 688 ? 76.258 -5.165 -35.129 1.00 30.98 697 GLY A O 1
ATOM 5477 N N . ASN A 1 689 ? 74.131 -4.908 -35.855 1.00 28.89 698 ASN A N 1
ATOM 5478 C CA . ASN A 1 689 ? 74.503 -4.504 -37.204 1.00 29.74 698 ASN A CA 1
ATOM 5479 C C . ASN A 1 689 ? 74.175 -3.067 -37.554 1.00 30.65 698 ASN A C 1
ATOM 5480 O O . ASN A 1 689 ? 74.166 -2.695 -38.723 1.00 30.47 698 ASN A O 1
ATOM 5485 N N . LEU A 1 690 ? 73.897 -2.266 -36.536 1.00 32.50 699 LEU A N 1
ATOM 5486 C CA . LEU A 1 690 ? 73.590 -0.860 -36.729 1.00 32.99 699 LEU A CA 1
ATOM 5487 C C . LEU A 1 690 ? 72.311 -0.606 -37.506 1.00 32.40 699 LEU A C 1
ATOM 5488 O O . LEU A 1 690 ? 72.262 0.290 -38.346 1.00 32.97 699 LEU A O 1
ATOM 5493 N N . GLY A 1 691 ? 71.279 -1.397 -37.229 1.00 31.00 700 GLY A N 1
ATOM 5494 C CA . GLY A 1 691 ? 70.006 -1.197 -37.889 1.00 27.87 700 GLY A CA 1
ATOM 5495 C C . GLY A 1 691 ? 69.715 -1.966 -39.162 1.00 28.33 700 GLY A C 1
ATOM 5496 O O . GLY A 1 691 ? 68.552 -2.085 -39.553 1.00 28.50 700 GLY A O 1
ATOM 5497 N N . GLY A 1 692 ? 70.745 -2.487 -39.820 1.00 27.57 701 GLY A N 1
ATOM 5498 C CA . GLY A 1 692 ? 70.500 -3.220 -41.047 1.00 28.82 701 GLY A CA 1
ATOM 5499 C C . GLY A 1 692 ? 71.739 -3.674 -41.786 1.00 30.20 701 GLY A C 1
ATOM 5500 O O . GLY A 1 692 ? 72.861 -3.327 -41.426 1.00 32.01 701 GLY A O 1
ATOM 5501 N N . VAL A 1 693 ? 71.528 -4.450 -42.842 1.00 30.72 702 VAL A N 1
ATOM 5502 C CA . VAL A 1 693 ? 72.631 -4.970 -43.633 1.00 29.98 702 VAL A CA 1
ATOM 5503 C C . VAL A 1 693 ? 72.331 -4.907 -45.123 1.00 31.10 702 VAL A C 1
ATOM 5504 O O . VAL A 1 693 ? 71.175 -4.823 -45.536 1.00 30.94 702 VAL A O 1
ATOM 5508 N N . ASP A 1 694 ? 73.380 -4.935 -45.933 1.00 33.90 703 ASP A N 1
ATOM 5509 C CA . ASP A 1 694 ? 73.208 -4.885 -47.378 1.00 37.24 703 ASP A CA 1
ATOM 5510 C C . ASP A 1 694 ? 73.475 -6.257 -47.972 1.00 38.75 703 ASP A C 1
ATOM 5511 O O . ASP A 1 694 ? 74.570 -6.804 -47.834 1.00 38.91 703 ASP A O 1
ATOM 5516 N N . ALA A 1 695 ? 72.454 -6.820 -48.607 1.00 40.51 704 ALA A N 1
ATOM 5517 C CA . ALA A 1 695 ? 72.575 -8.128 -49.235 1.00 42.07 704 ALA A CA 1
ATOM 5518 C C . ALA A 1 695 ? 73.068 -7.928 -50.666 1.00 43.19 704 ALA A C 1
ATOM 5519 O O . ALA A 1 695 ? 72.436 -7.214 -51.453 1.00 42.94 704 ALA A O 1
ATOM 5521 N N . THR A 1 696 ? 74.202 -8.541 -50.996 1.00 44.55 705 THR A N 1
ATOM 5522 C CA . THR A 1 696 ? 74.758 -8.424 -52.339 1.00 47.21 705 THR A CA 1
ATOM 5523 C C . THR A 1 696 ? 74.366 -9.629 -53.184 1.00 49.42 705 THR A C 1
ATOM 5524 O O . THR A 1 696 ? 73.651 -10.526 -52.723 1.00 49.08 705 THR A O 1
ATOM 5528 N N . ASP A 1 697 ? 74.838 -9.643 -54.427 1.00 51.81 706 ASP A N 1
ATOM 5529 C CA . ASP A 1 697 ? 74.535 -10.730 -55.345 1.00 52.87 706 ASP A CA 1
ATOM 5530 C C . ASP A 1 697 ? 75.567 -11.846 -55.295 1.00 52.95 706 ASP A C 1
ATOM 5531 O O . ASP A 1 697 ? 76.073 -12.289 -56.322 1.00 53.81 706 ASP A O 1
ATOM 5536 N N . ASP A 1 698 ? 75.886 -12.281 -54.084 1.00 53.64 707 ASP A N 1
ATOM 5537 C CA . ASP A 1 698 ? 76.823 -13.370 -53.881 1.00 53.94 707 ASP A CA 1
ATOM 5538 C C . ASP A 1 698 ? 75.977 -14.527 -53.367 1.00 54.73 707 ASP A C 1
ATOM 5539 O O . ASP A 1 698 ? 75.603 -14.556 -52.196 1.00 56.26 707 ASP A O 1
ATOM 5544 N N . PRO A 1 699 ? 75.642 -15.486 -54.245 1.00 54.57 708 PRO A N 1
ATOM 5545 C CA . PRO A 1 699 ? 74.828 -16.637 -53.843 1.00 53.13 708 PRO A CA 1
ATOM 5546 C C . PRO A 1 699 ? 75.429 -17.374 -52.648 1.00 52.41 708 PRO A C 1
ATOM 5547 O O . PRO A 1 699 ? 76.650 -17.430 -52.490 1.00 52.03 708 PRO A O 1
ATOM 5551 N N . TRP A 1 700 ? 74.565 -17.936 -51.809 1.00 51.44 709 TRP A N 1
ATOM 5552 C CA . TRP A 1 700 ? 75.018 -18.654 -50.626 1.00 50.26 709 TRP A CA 1
ATOM 5553 C C . TRP A 1 700 ? 73.865 -19.469 -50.052 1.00 50.43 709 TRP A C 1
ATOM 5554 O O . TRP A 1 700 ? 72.704 -19.072 -50.162 1.00 49.61 709 TRP A O 1
ATOM 5565 N N . HIS A 1 701 ? 74.189 -20.608 -49.444 1.00 51.24 710 HIS A N 1
ATOM 5566 C CA . HIS A 1 701 ? 73.180 -21.489 -48.860 1.00 52.54 710 HIS A CA 1
ATOM 5567 C C . HIS A 1 701 ? 72.088 -21.797 -49.878 1.00 51.79 710 HIS A C 1
ATOM 5568 O O . HIS A 1 701 ? 70.922 -21.973 -49.521 1.00 52.20 710 HIS A O 1
ATOM 5575 N N . GLY A 1 702 ? 72.476 -21.859 -51.149 1.00 50.40 711 GLY A N 1
ATOM 5576 C CA . GLY A 1 702 ? 71.519 -22.133 -52.204 1.00 48.62 711 GLY A CA 1
ATOM 5577 C C . GLY A 1 702 ? 70.570 -20.970 -52.438 1.00 48.23 711 GLY A C 1
ATOM 5578 O O . GLY A 1 702 ? 69.481 -21.148 -52.982 1.00 48.75 711 GLY A O 1
ATOM 5579 N N . ARG A 1 703 ? 70.981 -19.774 -52.027 1.00 47.63 712 ARG A N 1
ATOM 5580 C CA . ARG A 1 703 ? 70.163 -18.574 -52.190 1.00 46.52 712 ARG A CA 1
ATOM 5581 C C . ARG A 1 703 ? 70.810 -17.634 -53.202 1.00 45.57 712 ARG A C 1
ATOM 5582 O O . ARG A 1 703 ? 72.032 -17.568 -53.304 1.00 45.39 712 ARG A O 1
ATOM 5590 N N . PRO A 1 704 ? 69.992 -16.882 -53.956 1.00 45.74 713 PRO A N 1
ATOM 5591 C CA . PRO A 1 704 ? 70.482 -15.938 -54.970 1.00 45.73 713 PRO A CA 1
ATOM 5592 C C . PRO A 1 704 ? 71.310 -14.777 -54.413 1.00 45.50 713 PRO A C 1
ATOM 5593 O O . PRO A 1 704 ? 72.208 -14.268 -55.084 1.00 46.25 713 PRO A O 1
ATOM 5597 N N . ALA A 1 705 ? 71.005 -14.363 -53.188 1.00 44.76 714 ALA A N 1
ATOM 5598 C CA . ALA A 1 705 ? 71.726 -13.264 -52.558 1.00 43.30 714 ALA A CA 1
ATOM 5599 C C . ALA A 1 705 ? 72.158 -13.621 -51.140 1.00 42.94 714 ALA A C 1
ATOM 5600 O O . ALA A 1 705 ? 71.715 -14.622 -50.574 1.00 43.29 714 ALA A O 1
ATOM 5602 N N . SER A 1 706 ? 73.032 -12.798 -50.574 1.00 41.04 715 SER A N 1
ATOM 5603 C CA . SER A 1 706 ? 73.512 -13.023 -49.221 1.00 39.08 715 SER A CA 1
ATOM 5604 C C . SER A 1 706 ? 73.993 -11.716 -48.614 1.00 38.11 715 SER A C 1
ATOM 5605 O O . SER A 1 706 ? 74.223 -10.738 -49.323 1.00 38.04 715 SER A O 1
ATOM 5608 N N . ALA A 1 707 ? 74.132 -11.707 -47.293 1.00 37.46 716 ALA A N 1
ATOM 5609 C CA . ALA A 1 707 ? 74.596 -10.531 -46.578 1.00 35.70 716 ALA A CA 1
ATOM 5610 C C . ALA A 1 707 ? 75.547 -10.971 -45.481 1.00 35.31 716 ALA A C 1
ATOM 5611 O O . ALA A 1 707 ? 75.431 -12.074 -44.950 1.00 33.92 716 ALA A O 1
ATOM 5613 N N . VAL A 1 708 ? 76.500 -10.107 -45.159 1.00 35.15 717 VAL A N 1
ATOM 5614 C CA . VAL A 1 708 ? 77.459 -10.395 -44.111 1.00 34.91 717 VAL A CA 1
ATOM 5615 C C . VAL A 1 708 ? 77.063 -9.611 -42.862 1.00 35.29 717 VAL A C 1
ATOM 5616 O O . VAL A 1 708 ? 76.828 -8.403 -42.918 1.00 35.69 717 VAL A O 1
ATOM 5620 N N . LEU A 1 709 ? 76.973 -10.300 -41.735 1.00 33.79 718 LEU A N 1
ATOM 5621 C CA . LEU A 1 709 ? 76.605 -9.624 -40.504 1.00 33.29 718 LEU A CA 1
ATOM 5622 C C . LEU A 1 709 ? 77.176 -10.291 -39.269 1.00 30.00 718 LEU A C 1
ATOM 5623 O O . LEU A 1 709 ? 77.772 -11.369 -39.336 1.00 29.96 718 LEU A O 1
ATOM 5628 N N . VAL A 1 710 ? 77.015 -9.621 -38.139 1.00 27.35 719 VAL A N 1
ATOM 5629 C CA . VAL A 1 710 ? 77.487 -10.158 -36.880 1.00 26.90 719 VAL A CA 1
ATOM 5630 C C . VAL A 1 710 ? 76.277 -10.694 -36.126 1.00 25.27 719 VAL A C 1
ATOM 5631 O O . VAL A 1 710 ? 75.229 -10.046 -36.075 1.00 24.76 719 VAL A O 1
ATOM 5635 N N . LEU A 1 711 ? 76.412 -11.888 -35.565 1.00 23.76 720 LEU A N 1
ATOM 5636 C CA . LEU A 1 711 ? 75.327 -12.471 -34.791 1.00 24.63 720 LEU A CA 1
ATOM 5637 C C . LEU A 1 711 ? 75.711 -12.359 -33.316 1.00 25.62 720 LEU A C 1
ATOM 5638 O O . LEU A 1 711 ? 76.705 -12.946 -32.875 1.00 27.48 720 LEU A O 1
ATOM 5643 N N . PRO A 1 712 ? 74.937 -11.596 -32.534 1.00 25.98 721 PRO A N 1
ATOM 5644 C CA . PRO A 1 712 ? 75.257 -11.456 -31.111 1.00 25.63 721 PRO A CA 1
ATOM 5645 C C . PRO A 1 712 ? 75.206 -12.828 -30.440 1.00 27.15 721 PRO A C 1
ATOM 5646 O O . PRO A 1 712 ? 74.487 -13.718 -30.892 1.00 25.69 721 PRO A O 1
ATOM 5650 N N . PRO A 1 713 ? 75.972 -13.019 -29.357 1.00 27.32 722 PRO A N 1
ATOM 5651 C CA . PRO A 1 713 ? 75.946 -14.315 -28.677 1.00 27.50 722 PRO A CA 1
ATOM 5652 C C . PRO A 1 713 ? 74.583 -14.536 -28.013 1.00 27.07 722 PRO A C 1
ATOM 5653 O O . PRO A 1 713 ? 73.943 -13.581 -27.572 1.00 24.95 722 PRO A O 1
ATOM 5657 N N . THR A 1 714 ? 74.143 -15.790 -27.966 1.00 26.83 723 THR A N 1
ATOM 5658 C CA . THR A 1 714 ? 72.876 -16.133 -27.340 1.00 28.72 723 THR A CA 1
ATOM 5659 C C . THR A 1 714 ? 71.804 -15.109 -27.708 1.00 27.56 723 THR A C 1
ATOM 5660 O O . THR A 1 714 ? 71.247 -14.442 -26.829 1.00 27.33 723 THR A O 1
ATOM 5664 N N . SER A 1 715 ? 71.498 -14.997 -28.996 1.00 24.70 724 SER A N 1
ATOM 5665 C CA . SER A 1 715 ? 70.524 -14.009 -29.429 1.00 24.55 724 SER A CA 1
ATOM 5666 C C . SER A 1 715 ? 69.699 -14.380 -30.659 1.00 24.34 724 SER A C 1
ATOM 5667 O O . SER A 1 715 ? 69.910 -15.417 -31.294 1.00 23.82 724 SER A O 1
ATOM 5670 N N . ALA A 1 716 ? 68.770 -13.489 -30.993 1.00 21.74 725 ALA A N 1
ATOM 5671 C CA . ALA A 1 716 ? 67.903 -13.662 -32.150 1.00 20.79 725 ALA A CA 1
ATOM 5672 C C . ALA A 1 716 ? 67.818 -12.378 -32.973 1.00 19.87 725 ALA A C 1
ATOM 5673 O O . ALA A 1 716 ? 67.630 -11.288 -32.426 1.00 19.53 725 ALA A O 1
ATOM 5675 N N . LEU A 1 717 ? 67.957 -12.514 -34.288 1.00 19.40 726 LEU A N 1
ATOM 5676 C CA . LEU A 1 717 ? 67.850 -11.373 -35.194 1.00 20.43 726 LEU A CA 1
ATOM 5677 C C . LEU A 1 717 ? 66.704 -11.618 -36.172 1.00 20.72 726 LEU A C 1
ATOM 5678 O O . LEU A 1 717 ? 66.547 -12.731 -36.676 1.00 19.82 726 LEU A O 1
ATOM 5683 N N . TRP A 1 718 ? 65.895 -10.590 -36.421 1.00 20.95 727 TRP A N 1
ATOM 5684 C CA . TRP A 1 718 ? 64.811 -10.685 -37.404 1.00 20.71 727 TRP A CA 1
ATOM 5685 C C . TRP A 1 718 ? 65.071 -9.551 -38.377 1.00 23.45 727 TRP A C 1
ATOM 5686 O O . TRP A 1 718 ? 65.418 -8.440 -37.964 1.00 25.01 727 TRP A O 1
ATOM 5697 N N . LEU A 1 719 ? 64.890 -9.821 -39.663 1.00 25.59 728 LEU A N 1
ATOM 5698 C CA . LEU A 1 719 ? 65.126 -8.813 -40.691 1.00 26.08 728 LEU A CA 1
ATOM 5699 C C . LEU A 1 719 ? 64.016 -8.808 -41.745 1.00 26.67 728 LEU A C 1
ATOM 5700 O O . LEU A 1 719 ? 63.436 -9.846 -42.052 1.00 25.10 728 LEU A O 1
ATOM 5705 N N . THR A 1 720 ? 63.727 -7.629 -42.289 1.00 28.41 729 THR A N 1
ATOM 5706 C CA . THR A 1 720 ? 62.719 -7.469 -43.337 1.00 31.22 729 THR A CA 1
ATOM 5707 C C . THR A 1 720 ? 6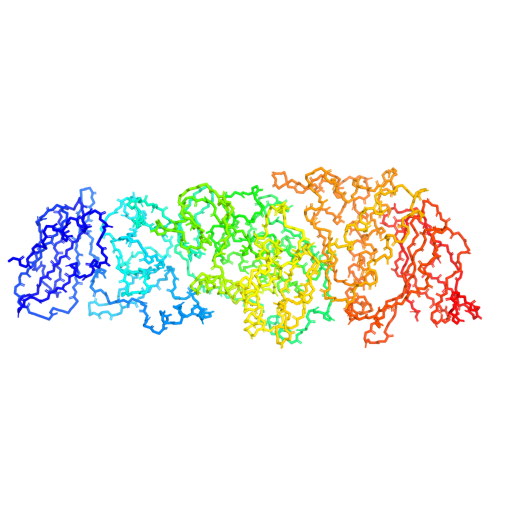3.305 -6.543 -44.381 1.00 32.39 729 THR A C 1
ATOM 5708 O O . THR A 1 720 ? 64.068 -5.638 -44.046 1.00 31.36 729 THR A O 1
ATOM 5712 N N . PRO A 1 721 ? 62.969 -6.760 -45.666 1.00 33.84 730 PRO A N 1
ATOM 5713 C CA . PRO A 1 721 ? 63.491 -5.898 -46.732 1.00 35.24 730 PRO A CA 1
ATOM 5714 C C . PRO A 1 721 ? 63.107 -4.457 -46.410 1.00 37.03 730 PRO A C 1
ATOM 5715 O O . PRO A 1 721 ? 62.021 -4.199 -45.872 1.00 35.56 730 PRO A O 1
ATOM 5719 N N . ALA A 1 722 ? 63.998 -3.520 -46.720 1.00 38.99 731 ALA A N 1
ATOM 5720 C CA . ALA A 1 722 ? 63.726 -2.116 -46.440 1.00 40.40 731 ALA A CA 1
ATOM 5721 C C . ALA A 1 722 ? 62.564 -1.616 -47.292 1.00 41.83 731 ALA A C 1
ATOM 5722 O O . ALA A 1 722 ? 62.453 -2.057 -48.461 1.00 42.44 731 ALA A O 1
#

Secondary structure (DSSP, 8-state):
--SS--HHHHHHHHHT--S-HHHHSEEEESSSSEEEEEE-TT-SB--EEBTTB-------TTSEEE---S-S-----EEEEB-TTS--EEE--GGGSPPSS-HHHHHHHHTT--TTGGGTSEEEEEEEE-SSSEEEEEEEEEE-TT-SEEEEEEGGGTT---S-B-EE-GGG-EEEEEEET--TT-EEEEEEE-TTS-EEEE--TT-SSBPPTT---EE--------S-HHHHHHHTT--GGGS--EEEEE-TTTSSTT--HHHHHHHHHHHHHHHT-SEEEES--EE-S-GGGTT-S-SEEEEE-GGG--HHHHHHHHHHHHHTT-EEEEEE-TT-----TTTTTTTTSS--SB-----SSSTT------B-TTSHHHHHHHHHHHHHHHHHS---EEEE--THHHHB------SS--S---SS-SB-HHHHHHHHHHHHHHHHHSTT-EEEE---SS---TTS-GGGT----SEEE-HHHHHHHHHHHHS-GGGGGGGHHHHHGGGGTTTSS-EEEEE-GGGSSTTS--HHHHS-SSHHHHHHHHHHHHHHHHHSSSEEEEETTGGGT--SPP-TTT---GGGGGSSSSHHHHHHHHHHHHHHHHH-GGGTTTTTSGGGEEEEEEEETTTTEEEEEEE-TTS-EEEEEEE-SSS-EEEEEEEESS-EEEEEEEETT-GGGTS---S-TTEEEEES--BTTBSEEEEEEE-TTEEEEEEE-

Nearest PDB structures (foldseek):
  3k1d-assembly1_A  TM=1.001E+00  e=0.000E+00  Mycobacterium tuberculosis H37Rv
  5gqx-assembly1_A  TM=8.312E-01  e=1.138E-89  Crocosphaera subtropica ATCC 51142
  5gr4-assembly1_A  TM=8.311E-01  e=1.032E-88  Crocosphaera subtropica ATCC 51142
  5gqy-assembly1_A  TM=8.306E-01  e=1.369E-88  Crocosphaera subtropica ATCC 51142
  6klf-assembly1_A  TM=8.305E-01  e=4.821E-87  Crocosphaera subtropica ATCC 51142

Foldseek 3Di:
DLFDDDPVQVVCLQVQLAQQPLVNAAWDADVFWIKHKAFAAQWDWKFKAQDPDSQFIFDDDRRMTMGTDGHDDRFFIWIWIHHPPDHTDTWGGFSHDDFPADPVLLVCLQQLHRLQCLVHAAKDWDWDAGDVGIWIFIKHKAAFQLFSWKFKAFPVQVRDHSRGTWHQDPNSRMTITTDTPYDQWTWIWIFTCANQRDTATAAGLSQAAADAPPDGTGTRDDDPADFPQPVLQVVLQVDQQLQAAAAEEEDLVCFQPHPAALQRCLPVVLVVCLLLQGQEYEYEAQAADRDCVVSRQQHQHLNYGRPPRHHPSSNLSSCRSNSVSNYAYEYEHEQFHYHPDRRGQACVRVHRVQWDDDDDDDDDPDDDRTHGDLVRSNNLSSRLSSLSSCCPVSVHQEYEYEPLVSQQFPDDDDDDPDPDDDVPPDRGDVSSLVSLLCSLVVNCVSRPNGFYEYEHDDPDALCCPHSVVPHSNGVEYEPVLQVVLLLVLQLDAQVCNLVSLCSNCVCVVCQQSTSYEHEDELVCQDDPNWHQLQSHDDDQQRSLLLLLLSVLCNQQAQHHYHYYNLVQQPQGHGDDSVNHHPPCSCVDPGLSVLSSVSSSLSSVCSNPAQLRRSPSNDCVQKAWQDSPPSVQQKGKIKGAHPVGWIKIKMFGAHQAKDFFDKTADQDFAKKFWSDKSQCCSSPHVHAWDVGIWTWDQDGDSNHRIITTIMRGGSIMTMIGHD

CATH classification: 3.20.20.80 (+1 more: 2.60.40.1180)

Organism: Mycobacterium tuberculosis (strain ATCC 25618 / H37Rv) (NCBI:txid83332)

Radius of gyration: 31.55 Å; Cα contacts (8 Å, |Δi|>4): 1636; chains: 1; bounding box: 100×64×73 Å

GO terms:
  GO:0003844 1,4-alpha-glucan branching enzyme activity (F, IDA)
  GO:0005978 glycogen biosynthetic process (P, IMP)
  GO:0009250 glucan biosynthetic process (P, IMP)
  GO:0005515 protein binding (F, IPI)